Protein AF-A0A7S0AR00-F1 (afdb_monomer_lite)

Foldseek 3Di:
DDAAEAEQFAPVSLVVVLVVQFQFQEEEEAEDQEFLVPDDPVSVVLLVLLLLLLLLQCVLLVGLEYEYAHFCDYDMSNSSLLSNLLQCQLQVHDGHEYEHEYEAADDNRGHPDPPVVVVVVVRQVSSCVSNVHHYYYHYDYPVQLLVLLCLFQHHCLCVQLVVDDQFDFDSGACVDDDHGPLQVQADPQLVVLSCLQQDCVLPSSHGDGSNLSSLLSSVVRVLVSNDDPRHSYYAYEYSFHASNVSSNCSRAQVGRPNPHDVLRYAHDNRDSPPPSHGTGDDGGHHVSRAAAEQQAPVSVVVVVVVCVPFFEFEAEDPPPAQPPPPDDGDPVRVVVLVVLLVVCVVSQGQEYEYADDCPGPRNVSSLQSNLVVSSVVSYRRHAYEHEYEFADDPVSDGTDDPVVVVVVSVVQVVCCSVRVHRYHYHYDYNVCPVVVVVVVVPNDDPDDPDPDDSHPDDDDDDDDDDDDDDDD

Structure (mmCIF, N/CA/C/O backbone):
data_AF-A0A7S0AR00-F1
#
_entry.id   AF-A0A7S0AR00-F1
#
loop_
_atom_site.group_PDB
_atom_site.id
_atom_site.type_symbol
_atom_site.label_atom_id
_atom_site.label_alt_id
_atom_site.label_comp_id
_atom_site.label_asym_id
_atom_site.label_entity_id
_atom_site.label_seq_id
_atom_site.pdbx_PDB_ins_code
_atom_site.Cartn_x
_atom_site.Cartn_y
_atom_site.Cartn_z
_atom_site.occupancy
_atom_site.B_iso_or_equiv
_atom_site.auth_seq_id
_atom_site.auth_comp_id
_atom_site.auth_asym_id
_atom_site.auth_atom_id
_atom_site.pdbx_PDB_model_num
ATOM 1 N N . MET A 1 1 ? 2.364 -8.943 23.888 1.00 54.69 1 MET A N 1
ATOM 2 C CA . MET A 1 1 ? 2.682 -9.709 22.662 1.00 54.69 1 MET A CA 1
ATOM 3 C C . MET A 1 1 ? 4.198 -9.769 22.527 1.00 54.69 1 MET A C 1
ATOM 5 O O . MET A 1 1 ? 4.822 -8.716 22.586 1.00 54.69 1 MET A O 1
ATOM 9 N N . GLN A 1 2 ? 4.798 -10.961 22.457 1.00 58.59 2 GLN A N 1
ATOM 10 C CA . GLN A 1 2 ? 6.251 -11.116 22.301 1.00 58.59 2 GLN A CA 1
ATOM 11 C C . GLN A 1 2 ? 6.651 -10.690 20.880 1.00 58.59 2 GLN A C 1
ATOM 13 O O . GLN A 1 2 ? 5.978 -11.071 19.924 1.00 58.59 2 GLN A O 1
ATOM 18 N N . LYS A 1 3 ? 7.707 -9.876 20.734 1.00 72.25 3 LYS A N 1
ATOM 19 C CA . LYS A 1 3 ? 8.271 -9.545 19.416 1.00 72.25 3 LYS A CA 1
ATOM 20 C C . LYS A 1 3 ? 8.791 -10.841 18.791 1.00 72.25 3 LYS A C 1
ATOM 22 O O . LYS A 1 3 ? 9.657 -11.482 19.381 1.00 72.25 3 LYS A O 1
ATOM 27 N N . MET A 1 4 ? 8.248 -11.233 17.643 1.00 87.56 4 MET A N 1
ATOM 28 C CA . MET A 1 4 ? 8.662 -12.438 16.930 1.00 87.56 4 MET A CA 1
ATOM 29 C C . MET A 1 4 ? 8.944 -12.099 15.468 1.00 87.56 4 MET A C 1
ATOM 31 O O . MET A 1 4 ? 8.137 -11.442 14.807 1.00 87.56 4 MET A O 1
ATOM 35 N N . MET A 1 5 ? 10.092 -12.565 14.979 1.00 94.31 5 MET A N 1
ATOM 36 C CA . MET A 1 5 ? 10.424 -12.569 13.560 1.00 94.31 5 MET A CA 1
ATOM 37 C C . MET A 1 5 ? 10.259 -13.990 13.021 1.00 94.31 5 MET A C 1
ATOM 39 O O . MET A 1 5 ? 10.793 -14.933 13.604 1.00 94.31 5 MET A O 1
ATOM 43 N N . ARG A 1 6 ? 9.541 -14.139 11.907 1.00 96.50 6 ARG A N 1
ATOM 44 C CA . ARG A 1 6 ? 9.401 -15.404 11.172 1.00 96.50 6 ARG A CA 1
ATOM 45 C C . ARG A 1 6 ? 10.008 -15.230 9.785 1.00 96.50 6 ARG A C 1
ATOM 47 O O . ARG A 1 6 ? 9.631 -14.311 9.067 1.00 96.50 6 ARG A O 1
ATOM 54 N N . VAL A 1 7 ? 10.938 -16.094 9.397 1.00 97.12 7 VAL A N 1
ATOM 55 C CA . VAL A 1 7 ? 11.551 -16.077 8.059 1.00 97.12 7 VAL A CA 1
ATOM 56 C C . VAL A 1 7 ? 11.028 -17.281 7.283 1.00 97.12 7 VAL A C 1
ATOM 58 O O . VAL A 1 7 ? 11.113 -18.398 7.782 1.00 97.12 7 VAL A O 1
ATOM 61 N N . LEU A 1 8 ? 10.450 -17.057 6.101 1.00 97.19 8 LEU A N 1
ATOM 62 C CA . LEU A 1 8 ? 9.836 -18.110 5.284 1.00 97.19 8 LEU A CA 1
ATOM 63 C C . LEU A 1 8 ? 10.809 -18.601 4.206 1.00 97.19 8 LEU A C 1
ATOM 65 O O . LEU A 1 8 ? 10.638 -18.312 3.017 1.00 97.19 8 LEU A O 1
ATOM 69 N N . ASP A 1 9 ? 11.871 -19.282 4.634 1.00 95.38 9 ASP A N 1
ATOM 70 C CA . ASP A 1 9 ? 12.995 -19.633 3.762 1.00 95.38 9 ASP A CA 1
ATOM 71 C C . ASP A 1 9 ? 12.625 -20.649 2.688 1.00 95.38 9 ASP A C 1
ATOM 73 O O . ASP A 1 9 ? 13.009 -20.476 1.534 1.00 95.38 9 ASP A O 1
ATOM 77 N N . THR A 1 10 ? 11.836 -21.660 3.024 1.00 95.94 10 THR A N 1
ATOM 78 C CA . THR A 1 10 ? 11.500 -22.734 2.086 1.00 95.94 10 THR A CA 1
ATOM 79 C C . THR A 1 10 ? 10.172 -22.484 1.371 1.00 95.94 10 THR A C 1
ATOM 81 O O . THR A 1 10 ? 9.341 -21.669 1.791 1.00 95.94 10 THR A O 1
ATOM 84 N N . ALA A 1 11 ? 9.945 -23.194 0.262 1.00 93.94 11 ALA A N 1
ATOM 85 C CA . ALA A 1 11 ? 8.638 -23.209 -0.396 1.00 93.94 11 ALA A CA 1
ATOM 86 C C . ALA A 1 11 ? 7.541 -23.720 0.549 1.00 93.94 11 ALA A C 1
ATOM 88 O O . ALA A 1 11 ? 6.449 -23.151 0.577 1.00 93.94 11 ALA A O 1
ATOM 89 N N . ASP A 1 12 ? 7.859 -24.720 1.371 1.00 95.81 12 ASP A N 1
ATOM 90 C CA . ASP A 1 12 ? 6.937 -25.274 2.357 1.00 95.81 12 ASP A CA 1
ATOM 91 C C . ASP A 1 12 ? 6.582 -24.255 3.439 1.00 95.81 12 ASP A C 1
ATOM 93 O O . ASP A 1 12 ? 5.408 -24.137 3.780 1.00 95.81 12 ASP A O 1
ATOM 97 N N . ASP A 1 13 ? 7.533 -23.451 3.926 1.00 97.00 13 ASP A N 1
ATOM 98 C CA . ASP A 1 13 ? 7.235 -22.378 4.887 1.00 97.00 13 ASP A CA 1
ATOM 99 C C . ASP A 1 13 ? 6.220 -21.386 4.320 1.00 97.00 13 ASP A C 1
ATOM 101 O O . ASP A 1 13 ? 5.275 -20.989 5.007 1.00 97.00 13 ASP A O 1
ATOM 105 N N . ARG A 1 14 ? 6.404 -20.992 3.052 1.00 96.12 14 ARG A N 1
ATOM 106 C CA . ARG A 1 14 ? 5.493 -20.074 2.359 1.00 96.12 14 ARG A CA 1
ATOM 107 C C . ARG A 1 14 ? 4.127 -20.715 2.126 1.00 96.12 14 ARG A C 1
ATOM 109 O O . ARG A 1 14 ? 3.119 -20.045 2.323 1.00 96.12 14 ARG A O 1
ATOM 116 N N . ASN A 1 15 ? 4.072 -21.995 1.764 1.00 94.38 15 ASN A N 1
ATOM 117 C CA . ASN A 1 15 ? 2.815 -22.721 1.572 1.00 94.38 15 ASN A CA 1
ATOM 118 C C . ASN A 1 15 ? 2.033 -22.882 2.883 1.00 94.38 15 ASN A C 1
ATOM 120 O O . ASN A 1 15 ? 0.834 -22.620 2.905 1.00 94.38 15 ASN A O 1
ATOM 124 N N . HIS A 1 16 ? 2.700 -23.226 3.988 1.00 95.75 16 HIS A N 1
ATOM 125 C CA . HIS A 1 16 ? 2.064 -23.262 5.307 1.00 95.75 16 HIS A CA 1
ATOM 126 C C . HIS A 1 16 ? 1.596 -21.873 5.737 1.00 95.75 16 HIS A C 1
ATOM 128 O O . HIS A 1 16 ? 0.485 -21.721 6.230 1.00 95.75 16 HIS A O 1
ATOM 134 N N . PHE A 1 17 ? 2.412 -20.841 5.507 1.00 97.19 17 PHE A N 1
ATOM 135 C CA . PHE A 1 17 ? 2.026 -19.474 5.835 1.00 97.19 17 PHE A CA 1
ATOM 136 C C . PHE A 1 17 ? 0.793 -19.000 5.055 1.00 97.19 17 PHE A C 1
ATOM 138 O O . PHE A 1 17 ? -0.029 -18.284 5.614 1.00 97.19 17 PHE A O 1
ATOM 145 N N . LYS A 1 18 ? 0.603 -19.429 3.802 1.00 95.31 18 LYS A N 1
ATOM 146 C CA . LYS A 1 18 ? -0.622 -19.123 3.045 1.00 95.31 18 LYS A CA 1
ATOM 147 C C . LYS A 1 18 ? -1.884 -19.627 3.749 1.00 95.31 18 LYS A C 1
ATOM 149 O O . LYS A 1 18 ? -2.884 -18.923 3.742 1.00 95.31 18 LYS A O 1
ATOM 154 N N . ALA A 1 19 ? -1.829 -20.776 4.424 1.00 93.62 19 ALA A N 1
ATOM 155 C CA . ALA A 1 19 ? -2.956 -21.255 5.225 1.00 93.62 19 ALA A CA 1
ATOM 156 C C . ALA A 1 19 ? -3.256 -20.336 6.429 1.00 93.62 19 ALA A C 1
ATOM 158 O O . ALA A 1 19 ? -4.418 -20.159 6.788 1.00 93.62 19 ALA A O 1
ATOM 159 N N . ASP A 1 20 ? -2.241 -19.681 7.007 1.00 94.62 20 ASP A N 1
ATOM 160 C CA . ASP A 1 20 ? -2.421 -18.706 8.098 1.00 94.62 20 ASP A CA 1
ATOM 161 C C . ASP A 1 20 ? -3.157 -17.428 7.640 1.00 94.62 20 ASP A C 1
ATOM 163 O O . ASP A 1 20 ? -3.667 -16.662 8.468 1.00 94.62 20 ASP A O 1
ATOM 167 N N . LEU A 1 21 ? -3.208 -17.181 6.326 1.00 96.75 21 LEU A N 1
ATOM 168 C CA . LEU A 1 21 ? -3.883 -16.033 5.720 1.00 96.75 21 LEU A CA 1
ATOM 169 C C . LEU A 1 21 ? -5.383 -16.271 5.488 1.00 96.75 21 LEU A C 1
ATOM 171 O O . LEU A 1 21 ? -6.116 -15.303 5.274 1.00 96.75 21 LEU A O 1
ATOM 175 N N . ALA A 1 22 ? -5.863 -17.512 5.585 1.00 94.06 22 ALA A N 1
ATOM 176 C CA . ALA A 1 22 ? -7.264 -17.856 5.363 1.00 94.06 22 ALA A CA 1
ATOM 177 C C . ALA A 1 22 ? -8.212 -17.029 6.255 1.00 94.06 22 ALA A C 1
ATOM 179 O O . ALA A 1 22 ? -8.035 -16.909 7.473 1.00 94.06 22 ALA A O 1
ATOM 180 N N . GLY A 1 23 ? -9.225 -16.414 5.642 1.00 92.31 23 GLY A N 1
ATOM 181 C CA . GLY A 1 23 ? -10.190 -15.535 6.304 1.00 92.31 23 GLY A CA 1
ATOM 182 C C . GLY A 1 23 ? -9.594 -14.231 6.848 1.00 92.31 23 GLY A C 1
ATOM 183 O O . GLY A 1 23 ? -10.250 -13.524 7.616 1.00 92.31 23 GLY A O 1
ATOM 184 N N . LYS A 1 24 ? -8.347 -13.892 6.498 1.00 97.25 24 LYS A N 1
ATOM 185 C CA . LYS A 1 24 ? -7.675 -12.671 6.955 1.00 97.25 24 LYS A CA 1
ATOM 186 C C . LYS A 1 24 ? -7.810 -11.547 5.938 1.00 97.25 24 LYS A C 1
ATOM 188 O O . LYS A 1 24 ? -8.152 -11.736 4.776 1.00 97.25 24 LYS A O 1
ATOM 193 N N . ARG A 1 25 ? -7.563 -10.337 6.434 1.00 97.75 25 ARG A N 1
ATOM 194 C CA . ARG A 1 25 ? -7.555 -9.093 5.658 1.00 97.75 25 ARG A CA 1
ATOM 195 C C . ARG A 1 25 ? -6.111 -8.656 5.491 1.00 97.75 25 ARG A C 1
ATOM 197 O O . ARG A 1 25 ? -5.432 -8.453 6.501 1.00 97.75 25 ARG A O 1
ATOM 204 N N . ILE A 1 26 ? -5.656 -8.520 4.256 1.00 98.38 26 ILE A N 1
ATOM 205 C CA . ILE A 1 26 ? -4.270 -8.187 3.922 1.00 98.38 26 ILE A CA 1
ATOM 206 C C . ILE A 1 26 ? -4.254 -6.843 3.204 1.00 98.38 26 ILE A C 1
ATOM 208 O O . ILE A 1 26 ? -5.041 -6.629 2.284 1.00 98.38 26 ILE A O 1
ATOM 212 N N . LEU A 1 27 ? -3.379 -5.936 3.638 1.00 98.69 27 LEU A N 1
ATOM 213 C CA . LEU A 1 27 ? -3.255 -4.601 3.063 1.00 98.69 27 LEU A CA 1
ATOM 214 C C . LEU A 1 27 ? -1.826 -4.329 2.610 1.00 98.69 27 LEU A C 1
ATOM 216 O O . LEU A 1 27 ? -0.924 -4.190 3.434 1.00 98.69 27 LEU A O 1
ATOM 220 N N . HIS A 1 28 ? -1.637 -4.179 1.306 1.00 98.56 28 HIS A N 1
ATOM 221 C CA . HIS A 1 28 ? -0.401 -3.671 0.729 1.00 98.56 28 HIS A CA 1
ATOM 222 C C . HIS A 1 28 ? -0.303 -2.172 0.983 1.00 98.56 28 HIS A C 1
ATOM 224 O O . HIS A 1 28 ? -1.212 -1.425 0.631 1.00 98.56 28 HIS A O 1
ATOM 230 N N . VAL A 1 29 ? 0.797 -1.717 1.576 1.00 97.38 29 VAL A N 1
ATOM 231 C CA . VAL A 1 29 ? 1.045 -0.288 1.786 1.00 97.38 29 VAL A CA 1
ATOM 232 C C . VAL A 1 29 ? 2.164 0.152 0.859 1.00 97.38 29 VAL A C 1
ATOM 234 O O . VAL A 1 29 ? 3.293 -0.331 0.942 1.00 97.38 29 VAL A O 1
ATOM 237 N N . LYS A 1 30 ? 1.829 1.078 -0.034 1.00 95.44 30 LYS A N 1
ATOM 238 C CA . LYS A 1 30 ? 2.724 1.658 -1.033 1.00 95.44 30 LYS A CA 1
ATOM 239 C C . LYS A 1 30 ? 2.891 3.142 -0.753 1.00 95.44 30 LYS A C 1
ATOM 241 O O . LYS A 1 30 ? 1.994 3.787 -0.220 1.00 95.44 30 LYS A O 1
ATOM 246 N N . GLY A 1 31 ? 4.035 3.695 -1.121 1.00 91.88 31 GLY A N 1
ATOM 247 C CA . GLY A 1 31 ? 4.298 5.118 -0.970 1.00 91.88 31 GLY A CA 1
ATOM 248 C C . GLY A 1 31 ? 5.759 5.435 -1.228 1.00 91.88 31 GLY A C 1
ATOM 249 O O . GLY A 1 31 ? 6.542 4.584 -1.652 1.00 91.88 31 GLY A O 1
ATOM 250 N N . PHE A 1 32 ? 6.147 6.676 -0.972 1.00 87.31 32 PHE A N 1
ATOM 251 C CA . PHE A 1 32 ? 7.536 7.070 -1.147 1.00 87.31 32 PHE A CA 1
ATOM 252 C C . PHE A 1 32 ? 8.444 6.471 -0.071 1.00 87.31 32 PHE A C 1
ATOM 254 O O . PHE A 1 32 ? 8.104 6.488 1.107 1.00 87.31 32 PHE A O 1
ATOM 261 N N . GLY A 1 33 ? 9.646 6.026 -0.450 1.00 77.75 33 GLY A N 1
ATOM 262 C CA . GLY A 1 33 ? 10.663 5.585 0.518 1.00 77.75 33 GLY A CA 1
ATOM 263 C C . GLY A 1 33 ? 11.295 6.728 1.328 1.00 77.75 33 GLY A C 1
ATOM 264 O O . GLY A 1 33 ? 11.840 6.503 2.407 1.00 77.75 33 GLY A O 1
ATOM 265 N N . SER A 1 34 ? 11.206 7.964 0.833 1.00 80.88 34 SER A N 1
ATOM 266 C CA . SER A 1 34 ? 11.633 9.181 1.532 1.00 80.88 34 SER A CA 1
ATOM 267 C C . SER A 1 34 ? 10.456 10.137 1.718 1.00 80.88 34 SER A C 1
ATOM 269 O O . SER A 1 34 ? 9.466 10.030 1.010 1.00 80.88 34 SER A O 1
ATOM 271 N N . GLY A 1 35 ? 10.555 11.055 2.673 1.00 79.69 35 GLY A N 1
ATOM 272 C CA . GLY A 1 35 ? 9.599 12.148 2.893 1.00 79.69 35 GLY A CA 1
ATOM 273 C C . GLY A 1 35 ? 10.203 13.497 2.496 1.00 79.69 35 GLY A C 1
ATOM 274 O O . GLY A 1 35 ? 11.062 13.557 1.615 1.00 79.69 35 GLY A O 1
ATOM 275 N N . PHE A 1 36 ? 9.813 14.567 3.191 1.00 77.06 36 PHE A N 1
ATOM 276 C CA . PHE A 1 36 ? 10.280 15.940 2.934 1.00 77.06 36 PHE A CA 1
ATOM 277 C C . PHE A 1 36 ? 11.757 16.200 3.297 1.00 77.06 36 PHE A C 1
ATOM 279 O O . PHE A 1 36 ? 12.319 17.218 2.903 1.00 77.06 36 PHE A O 1
ATOM 286 N N . GLY A 1 37 ? 12.420 15.293 4.022 1.00 72.62 37 GLY A N 1
ATOM 287 C CA . GLY A 1 37 ? 13.784 15.521 4.514 1.00 72.62 37 GLY A CA 1
ATOM 288 C C . GLY A 1 37 ? 13.795 16.601 5.600 1.00 72.62 37 GLY A C 1
ATOM 289 O O . GLY A 1 37 ? 13.406 16.316 6.731 1.00 72.62 37 GLY A O 1
ATOM 290 N N . TYR A 1 38 ? 14.203 17.828 5.253 1.00 73.19 38 TYR A N 1
ATOM 291 C CA . TYR A 1 38 ? 14.105 19.013 6.118 1.00 73.19 38 TYR A CA 1
ATOM 292 C C . TYR A 1 38 ? 12.802 19.759 5.825 1.00 73.19 38 TYR A C 1
ATOM 294 O O . TYR A 1 38 ? 12.752 20.623 4.952 1.00 73.19 38 TYR A O 1
ATOM 302 N N . ALA A 1 39 ? 11.738 19.394 6.537 1.00 76.75 39 ALA A N 1
ATOM 303 C CA . ALA A 1 39 ? 10.427 19.986 6.322 1.00 76.75 39 ALA A CA 1
ATOM 304 C C . ALA A 1 39 ? 10.391 21.456 6.773 1.00 76.75 39 ALA A C 1
ATOM 306 O O . ALA A 1 39 ? 10.704 21.783 7.919 1.00 76.75 39 ALA A O 1
ATOM 307 N N . THR A 1 40 ? 9.948 22.339 5.879 1.00 83.31 40 THR A N 1
ATOM 308 C CA . THR A 1 40 ? 9.424 23.661 6.254 1.00 83.31 40 THR A CA 1
ATOM 309 C C . THR A 1 40 ? 8.161 23.506 7.119 1.00 83.31 40 THR A C 1
ATOM 311 O O . THR A 1 40 ? 7.535 22.444 7.084 1.00 83.31 40 THR A O 1
ATOM 314 N N . PRO A 1 41 ? 7.718 24.540 7.861 1.00 81.25 41 PRO A N 1
ATOM 315 C CA . PRO A 1 41 ? 6.485 24.462 8.650 1.00 81.25 41 PRO A CA 1
ATOM 316 C C . PRO A 1 41 ? 5.265 23.999 7.836 1.00 81.25 41 PRO A C 1
ATOM 318 O O . PRO A 1 41 ? 4.556 23.087 8.250 1.00 81.25 41 PRO A O 1
ATOM 321 N N . THR A 1 42 ? 5.087 24.528 6.622 1.00 83.38 42 THR A N 1
ATOM 322 C CA . THR A 1 42 ? 4.002 24.122 5.712 1.00 83.38 42 THR A CA 1
ATOM 323 C C . THR A 1 42 ? 4.113 22.653 5.291 1.00 83.38 42 THR A C 1
ATOM 325 O O . THR A 1 42 ? 3.113 21.944 5.204 1.00 83.38 42 THR A O 1
ATOM 328 N N . GLN A 1 43 ? 5.331 22.159 5.054 1.00 86.38 43 GLN A N 1
ATOM 329 C CA . GLN A 1 43 ? 5.555 20.749 4.729 1.00 86.38 43 GLN A CA 1
ATOM 330 C C . GLN A 1 43 ? 5.320 19.836 5.936 1.00 86.38 43 GLN A C 1
ATOM 332 O O . GLN A 1 43 ? 4.813 18.734 5.759 1.00 86.38 43 GLN A O 1
ATOM 337 N N . ALA A 1 44 ? 5.624 20.292 7.153 1.00 84.81 44 ALA A N 1
ATOM 338 C CA . ALA A 1 44 ? 5.330 19.549 8.374 1.00 84.81 44 ALA A CA 1
ATOM 339 C C . ALA A 1 44 ? 3.814 19.429 8.614 1.00 84.81 44 ALA A C 1
ATOM 341 O O . ALA A 1 44 ? 3.327 18.359 8.979 1.00 84.81 44 ALA A O 1
ATOM 342 N N . GLU A 1 45 ? 3.049 20.492 8.353 1.00 83.31 45 GLU A N 1
ATOM 343 C CA . GLU A 1 45 ? 1.581 20.455 8.397 1.00 83.31 45 GLU A CA 1
ATOM 344 C C . GLU A 1 45 ? 1.002 19.492 7.354 1.00 83.31 45 GLU A C 1
ATOM 346 O O . GLU A 1 45 ? 0.110 18.692 7.664 1.00 83.31 45 GLU A O 1
ATOM 351 N N . LEU A 1 46 ? 1.535 19.531 6.127 1.00 85.88 46 LEU A N 1
ATOM 352 C CA . LEU A 1 46 ? 1.147 18.617 5.058 1.00 85.88 46 LEU A CA 1
ATOM 353 C C . LEU A 1 46 ? 1.478 17.163 5.415 1.00 85.88 46 LEU A C 1
ATOM 355 O O . LEU A 1 46 ? 0.616 16.299 5.279 1.00 85.88 46 LEU A O 1
ATOM 359 N N . GLU A 1 47 ? 2.679 16.887 5.923 1.00 87.06 47 GLU A N 1
ATOM 360 C CA . GLU A 1 47 ? 3.080 15.555 6.381 1.00 87.06 47 GLU A CA 1
ATOM 361 C C . GLU A 1 47 ? 2.160 15.050 7.502 1.00 87.06 47 GLU A C 1
ATOM 363 O O . GLU A 1 47 ? 1.676 13.918 7.449 1.00 87.06 47 GLU A O 1
ATOM 368 N N . ALA A 1 48 ? 1.833 15.903 8.477 1.00 83.44 48 ALA A N 1
ATOM 369 C CA . ALA A 1 48 ? 0.907 15.554 9.550 1.00 83.44 48 ALA A CA 1
ATOM 370 C C . ALA A 1 48 ? -0.497 15.226 9.015 1.00 83.44 48 ALA A C 1
ATOM 372 O O . ALA A 1 48 ? -1.147 14.302 9.510 1.00 83.44 48 ALA A O 1
ATOM 373 N N . LYS A 1 49 ? -0.972 15.952 7.994 1.00 83.50 49 LYS A N 1
ATOM 374 C CA . LYS A 1 49 ? -2.241 15.650 7.316 1.00 83.50 49 LYS A CA 1
ATOM 375 C C . LYS A 1 49 ? -2.184 14.300 6.597 1.00 83.50 49 LYS A C 1
ATOM 377 O O . LYS A 1 49 ? -3.053 13.464 6.835 1.00 83.50 49 LYS A O 1
ATOM 382 N N . GLN A 1 50 ? -1.156 14.070 5.779 1.00 90.19 50 GLN A N 1
ATOM 383 C CA . GLN A 1 50 ? -0.954 12.813 5.047 1.00 90.19 50 GLN A CA 1
ATOM 384 C C . GLN A 1 50 ? -0.887 11.615 6.006 1.00 90.19 50 GLN A C 1
ATOM 386 O O . GLN A 1 50 ? -1.514 10.581 5.777 1.00 90.19 50 GLN A O 1
ATOM 391 N N . GLN A 1 51 ? -0.205 11.779 7.142 1.00 88.44 51 GLN A N 1
ATOM 392 C CA . GLN A 1 51 ? -0.133 10.763 8.185 1.00 88.44 51 GLN A CA 1
ATOM 393 C C . GLN A 1 51 ? -1.502 10.466 8.812 1.00 88.44 51 GLN A C 1
ATOM 395 O O . GLN A 1 51 ? -1.824 9.295 9.005 1.00 88.44 51 GLN A O 1
ATOM 400 N N . ARG A 1 52 ? -2.329 11.482 9.105 1.00 82.38 52 ARG A N 1
ATOM 401 C CA . ARG A 1 52 ? -3.697 11.260 9.613 1.00 82.38 52 ARG A CA 1
ATOM 402 C C . ARG A 1 52 ? -4.556 10.493 8.610 1.00 82.38 52 ARG A C 1
ATOM 404 O O . ARG A 1 52 ? -5.215 9.533 8.999 1.00 82.38 52 ARG A O 1
ATOM 411 N N . GLU A 1 53 ? -4.510 10.870 7.333 1.00 84.62 53 GLU A N 1
ATOM 412 C CA . GLU A 1 53 ? -5.238 10.171 6.264 1.00 84.62 53 GLU A CA 1
ATOM 413 C C . GLU A 1 53 ? -4.823 8.699 6.169 1.00 84.62 53 GLU A C 1
ATOM 415 O O . GLU A 1 53 ? -5.680 7.816 6.132 1.00 84.62 53 GLU A O 1
ATOM 420 N N . ALA A 1 54 ? -3.518 8.426 6.215 1.00 90.31 54 ALA A N 1
ATOM 421 C CA . ALA A 1 54 ? -2.990 7.071 6.177 1.00 90.31 54 ALA A CA 1
ATOM 422 C C . ALA A 1 54 ? -3.465 6.222 7.370 1.00 90.31 54 ALA A C 1
ATOM 424 O O . ALA A 1 54 ? -3.905 5.086 7.185 1.00 90.31 54 ALA A O 1
ATOM 425 N N . VAL A 1 55 ? -3.411 6.776 8.589 1.00 86.62 55 VAL A N 1
ATOM 426 C CA . VAL A 1 55 ? -3.887 6.102 9.809 1.00 86.62 55 VAL A CA 1
ATOM 427 C C . VAL A 1 55 ? -5.374 5.783 9.707 1.00 86.62 55 VAL A C 1
ATOM 429 O O . VAL A 1 55 ? -5.769 4.654 9.999 1.00 86.62 55 VAL A O 1
ATOM 432 N N . VAL A 1 56 ? -6.200 6.735 9.265 1.00 79.50 56 VAL A N 1
ATOM 433 C CA . VAL A 1 56 ? -7.640 6.513 9.070 1.00 79.50 56 VAL A CA 1
ATOM 434 C C . VAL A 1 56 ? -7.881 5.422 8.028 1.00 79.50 56 VAL A C 1
ATOM 436 O O . VAL A 1 56 ? -8.610 4.477 8.315 1.00 79.50 56 VAL A O 1
ATOM 439 N N . ALA A 1 57 ? -7.231 5.489 6.865 1.00 86.81 57 ALA A N 1
ATOM 440 C CA . ALA A 1 57 ? -7.407 4.513 5.790 1.00 86.81 57 ALA A CA 1
ATOM 441 C C . ALA A 1 57 ? -7.054 3.086 6.237 1.00 86.81 57 ALA A C 1
ATOM 443 O O . ALA A 1 57 ? -7.856 2.164 6.082 1.00 86.81 57 ALA A O 1
ATOM 444 N N . MET A 1 58 ? -5.886 2.907 6.861 1.00 93.50 58 MET A N 1
ATOM 445 C CA . MET A 1 58 ? -5.473 1.609 7.403 1.00 93.50 58 MET A CA 1
ATOM 446 C C . MET A 1 58 ? -6.409 1.137 8.523 1.00 93.50 58 MET A C 1
ATOM 448 O O . MET A 1 58 ? -6.681 -0.056 8.640 1.00 93.50 58 MET A O 1
ATOM 452 N N . SER A 1 59 ? -6.954 2.053 9.325 1.00 84.62 59 SER A N 1
ATOM 453 C CA . SER A 1 59 ? -7.904 1.708 10.388 1.00 84.62 59 SER A CA 1
ATOM 454 C C . SER A 1 59 ? -9.255 1.254 9.846 1.00 84.62 59 SER A C 1
ATOM 456 O O . SER A 1 59 ? -9.800 0.289 10.378 1.00 84.62 59 SER A O 1
ATOM 458 N N . MET A 1 60 ? -9.761 1.904 8.792 1.00 82.19 60 MET A N 1
ATOM 459 C CA . MET A 1 60 ? -11.001 1.524 8.102 1.00 82.19 60 MET A CA 1
ATOM 460 C C . MET A 1 60 ? -10.871 0.164 7.435 1.00 82.19 60 MET A C 1
ATOM 462 O O . MET A 1 60 ? -11.748 -0.683 7.577 1.00 82.19 60 MET A O 1
ATOM 466 N N . PHE A 1 61 ? -9.739 -0.077 6.770 1.00 92.12 61 PHE A N 1
ATOM 467 C CA . PHE A 1 61 ? -9.502 -1.374 6.163 1.00 92.12 61 PHE A CA 1
ATOM 468 C C . PHE A 1 61 ? -9.387 -2.485 7.214 1.00 92.12 61 PHE A C 1
ATOM 470 O O . PHE A 1 61 ? -9.762 -3.617 6.928 1.00 92.12 61 PHE A O 1
ATOM 477 N N . GLY A 1 62 ? -8.883 -2.197 8.417 1.00 89.75 62 GLY A N 1
ATOM 478 C CA . GLY A 1 62 ? -8.758 -3.177 9.500 1.00 89.75 62 GLY A CA 1
ATOM 479 C C . GLY A 1 62 ? -7.901 -4.398 9.128 1.00 89.75 62 GLY A C 1
ATOM 480 O O . GLY A 1 62 ? -8.397 -5.526 9.193 1.00 89.75 62 GLY A O 1
ATOM 481 N N . PRO A 1 63 ? -6.640 -4.212 8.691 1.00 96.50 63 PRO A N 1
ATOM 482 C CA . PRO A 1 63 ? -5.790 -5.312 8.261 1.00 96.50 63 PRO A CA 1
ATOM 483 C C . PRO A 1 63 ? -5.401 -6.217 9.432 1.00 96.50 63 PRO A C 1
ATOM 485 O O . PRO A 1 63 ? -5.089 -5.749 10.525 1.00 96.50 63 PRO A O 1
ATOM 488 N N . HIS A 1 64 ? -5.340 -7.517 9.156 1.00 97.31 64 HIS A N 1
ATOM 489 C CA . HIS A 1 64 ? -4.642 -8.493 9.992 1.00 97.31 64 HIS A CA 1
ATOM 490 C C . HIS A 1 64 ? -3.150 -8.539 9.639 1.00 97.31 64 HIS A C 1
ATOM 492 O O . HIS A 1 64 ? -2.307 -8.747 10.511 1.00 97.31 64 HIS A O 1
ATOM 498 N N . PHE A 1 65 ? -2.834 -8.305 8.361 1.00 98.44 65 PHE A N 1
ATOM 499 C CA . PHE A 1 65 ? -1.474 -8.217 7.847 1.00 98.44 65 PHE A CA 1
ATOM 500 C C . PHE A 1 65 ? -1.282 -6.935 7.040 1.00 98.44 65 PHE A C 1
ATOM 502 O O . PHE A 1 65 ? -2.109 -6.594 6.193 1.00 98.44 65 PHE A O 1
ATOM 509 N N . LEU A 1 66 ? -0.171 -6.247 7.290 1.00 98.31 66 LEU A N 1
ATOM 510 C CA . LEU A 1 66 ? 0.350 -5.194 6.423 1.00 98.31 66 LEU A CA 1
ATOM 511 C C . LEU A 1 66 ? 1.432 -5.798 5.529 1.00 98.31 66 LEU A C 1
ATOM 513 O O . LEU A 1 66 ? 2.305 -6.490 6.041 1.00 98.31 66 LEU A O 1
ATOM 517 N N . VAL A 1 67 ? 1.408 -5.523 4.228 1.00 98.50 67 VAL A N 1
ATOM 518 C CA . VAL A 1 67 ? 2.430 -5.979 3.275 1.00 98.50 67 VAL A CA 1
ATOM 519 C C . VAL A 1 67 ? 3.231 -4.786 2.788 1.00 98.50 67 VAL A C 1
ATOM 521 O O . VAL A 1 67 ? 2.658 -3.800 2.323 1.00 98.50 67 VAL A O 1
ATOM 524 N N . VAL A 1 68 ? 4.557 -4.875 2.875 1.00 96.88 68 VAL A N 1
ATOM 525 C CA . VAL A 1 68 ? 5.470 -3.834 2.387 1.00 96.88 68 VAL A CA 1
ATOM 526 C C . VAL A 1 68 ? 6.669 -4.439 1.680 1.00 96.88 68 VAL A C 1
ATOM 528 O O . VAL A 1 68 ? 7.155 -5.502 2.055 1.00 96.88 68 VAL A O 1
ATOM 531 N N . ASP A 1 69 ? 7.181 -3.736 0.678 1.00 94.19 69 ASP A N 1
ATOM 532 C CA . ASP A 1 69 ? 8.349 -4.131 -0.117 1.00 94.19 69 ASP A CA 1
ATOM 533 C C . ASP A 1 69 ? 9.509 -3.126 -0.043 1.00 94.19 69 ASP A C 1
ATOM 535 O O . ASP A 1 69 ? 10.626 -3.420 -0.489 1.00 94.19 69 ASP A O 1
ATOM 539 N N . GLY A 1 70 ? 9.270 -1.960 0.562 1.00 92.25 70 GLY A N 1
ATOM 540 C CA . GLY A 1 70 ? 10.269 -0.938 0.855 1.00 92.25 70 GLY A CA 1
ATOM 541 C C . GLY A 1 70 ? 11.143 -1.277 2.065 1.00 92.25 70 GLY A C 1
ATOM 542 O O . GLY A 1 70 ? 10.821 -2.134 2.886 1.00 92.25 70 GLY A O 1
ATOM 543 N N . ASP A 1 71 ? 12.294 -0.623 2.155 1.00 90.81 71 ASP A N 1
ATOM 544 C CA . ASP A 1 71 ? 13.244 -0.813 3.253 1.00 90.81 71 ASP A CA 1
ATOM 545 C C . ASP A 1 71 ? 12.786 -0.117 4.554 1.00 90.81 71 ASP A C 1
ATOM 547 O O . ASP A 1 71 ? 12.039 0.863 4.489 1.00 90.81 71 ASP A O 1
ATOM 551 N N . PRO A 1 72 ? 13.228 -0.588 5.737 1.00 87.12 72 PRO A N 1
ATOM 552 C CA . PRO A 1 72 ? 12.843 -0.017 7.035 1.00 87.12 72 PRO A CA 1
ATOM 553 C C . PRO A 1 72 ? 13.430 1.376 7.292 1.00 87.12 72 PRO A C 1
ATOM 555 O O . PRO A 1 72 ? 12.871 2.147 8.061 1.00 87.12 72 PRO A O 1
ATOM 558 N N . TRP A 1 73 ? 14.562 1.750 6.691 1.00 78.81 73 TRP A N 1
ATOM 559 C CA . TRP A 1 73 ? 15.111 3.099 6.870 1.00 78.81 73 TRP A CA 1
ATOM 560 C C . TRP A 1 73 ? 14.442 4.069 5.896 1.00 78.81 73 TRP A C 1
ATOM 562 O O . TRP A 1 73 ? 14.614 3.992 4.680 1.00 78.81 73 TRP A O 1
ATOM 572 N N . GLY A 1 74 ? 13.672 5.009 6.434 1.00 76.25 74 GLY A N 1
ATOM 573 C CA . GLY A 1 74 ? 13.033 6.035 5.629 1.00 76.25 74 GLY A CA 1
ATOM 574 C C . GLY A 1 74 ? 12.175 6.981 6.446 1.00 76.25 74 GLY A C 1
ATOM 575 O O . GLY A 1 74 ? 11.838 6.734 7.603 1.00 76.25 74 GLY A O 1
ATOM 576 N N . VAL A 1 75 ? 11.845 8.100 5.814 1.00 80.00 75 VAL A N 1
ATOM 577 C CA . VAL A 1 75 ? 10.959 9.130 6.371 1.00 80.00 75 VAL A CA 1
ATOM 578 C C . VAL A 1 75 ? 9.703 9.310 5.520 1.00 80.00 75 VAL A C 1
ATOM 580 O O . VAL A 1 75 ? 9.053 10.339 5.613 1.00 80.00 75 VAL A O 1
ATOM 583 N N . GLY A 1 76 ? 9.398 8.335 4.658 1.00 86.69 76 GLY A N 1
ATOM 584 C CA . GLY A 1 76 ? 8.198 8.327 3.826 1.00 86.69 76 GLY A CA 1
ATOM 585 C C . GLY A 1 76 ? 7.137 7.391 4.400 1.00 86.69 76 GLY A C 1
ATOM 586 O O . GLY A 1 76 ? 6.756 7.520 5.564 1.00 86.69 76 GLY A O 1
ATOM 587 N N . PHE A 1 77 ? 6.687 6.411 3.613 1.00 89.81 77 PHE A N 1
ATOM 588 C CA . PHE A 1 77 ? 5.575 5.521 3.976 1.00 89.81 77 PHE A CA 1
ATOM 589 C C . PHE A 1 77 ? 5.795 4.752 5.295 1.00 89.81 77 PHE A C 1
ATOM 591 O O . PHE A 1 77 ? 4.833 4.435 5.997 1.00 89.81 77 PHE A O 1
ATOM 598 N N . GLN A 1 78 ? 7.053 4.501 5.677 1.00 92.00 78 GLN A N 1
ATOM 599 C CA . GLN A 1 78 ? 7.407 3.850 6.940 1.00 92.00 78 GLN A CA 1
ATOM 600 C C . GLN A 1 78 ? 6.884 4.635 8.152 1.00 92.00 78 GLN A C 1
ATOM 602 O O . GLN A 1 78 ? 6.419 4.035 9.122 1.00 92.00 78 GLN A O 1
ATOM 607 N N . ARG A 1 79 ? 6.886 5.978 8.086 1.00 90.75 79 ARG A N 1
ATOM 608 C CA . ARG A 1 79 ? 6.326 6.839 9.142 1.00 90.75 79 ARG A CA 1
ATOM 609 C C . ARG A 1 79 ? 4.826 6.640 9.288 1.00 90.75 79 ARG A C 1
ATOM 611 O O . ARG A 1 79 ? 4.332 6.576 10.409 1.00 90.75 79 ARG A O 1
ATOM 618 N N . HIS A 1 80 ? 4.108 6.501 8.177 1.00 92.25 80 HIS A N 1
ATOM 619 C CA . HIS A 1 80 ? 2.666 6.270 8.195 1.00 92.25 80 HIS A CA 1
ATOM 620 C C . HIS A 1 80 ? 2.320 4.917 8.818 1.00 92.25 80 HIS A C 1
ATOM 622 O O . HIS A 1 80 ? 1.428 4.845 9.662 1.00 92.25 80 HIS A O 1
ATOM 628 N N . ILE A 1 81 ? 3.070 3.865 8.475 1.00 94.94 81 ILE A N 1
ATOM 629 C CA . ILE A 1 81 ? 2.914 2.543 9.096 1.00 94.94 81 ILE A CA 1
ATOM 630 C C . ILE A 1 81 ? 3.181 2.629 10.592 1.00 94.94 81 ILE A C 1
ATOM 632 O O . ILE A 1 81 ? 2.337 2.216 11.383 1.00 94.94 81 ILE A O 1
ATOM 636 N N . LYS A 1 82 ? 4.314 3.214 10.996 1.00 93.62 82 LYS A N 1
ATOM 637 C CA . LYS A 1 82 ? 4.646 3.371 12.413 1.00 93.62 82 LYS A CA 1
ATOM 638 C C . LYS A 1 82 ? 3.550 4.134 13.159 1.00 93.62 82 LYS A C 1
ATOM 640 O O . LYS A 1 82 ? 3.121 3.689 14.217 1.00 93.62 82 LYS A O 1
ATOM 645 N N . ALA A 1 83 ? 3.059 5.233 12.590 1.00 90.94 83 ALA A N 1
ATOM 646 C CA . ALA A 1 83 ? 1.985 6.027 13.174 1.00 90.94 83 ALA A CA 1
ATOM 647 C C . ALA A 1 83 ? 0.696 5.220 13.367 1.00 90.94 83 ALA A C 1
ATOM 649 O O . ALA A 1 83 ? 0.068 5.314 14.417 1.00 90.94 83 ALA A O 1
ATOM 650 N N . PHE A 1 84 ? 0.318 4.403 12.384 1.00 93.50 84 PHE A N 1
ATOM 651 C CA . PHE A 1 84 ? -0.849 3.529 12.486 1.00 93.50 84 PHE A CA 1
ATOM 652 C C . PHE A 1 84 ? -0.678 2.455 13.561 1.00 93.50 84 PHE A C 1
ATOM 654 O O . PHE A 1 84 ? -1.592 2.217 14.348 1.00 93.50 84 PHE A O 1
ATOM 661 N N . ILE A 1 85 ? 0.499 1.840 13.635 1.00 93.88 85 ILE A N 1
ATOM 662 C CA . ILE A 1 85 ? 0.817 0.842 14.655 1.00 93.88 85 ILE A CA 1
ATOM 663 C C . ILE A 1 85 ? 0.828 1.451 16.059 1.00 93.88 85 ILE A C 1
ATOM 665 O O . ILE A 1 85 ? 0.263 0.868 16.984 1.00 93.88 85 ILE A O 1
ATOM 669 N N . ASP A 1 86 ? 1.449 2.618 16.230 1.00 89.31 86 ASP A N 1
ATOM 670 C CA . ASP A 1 86 ? 1.468 3.330 17.506 1.00 89.31 86 ASP A CA 1
ATOM 671 C C . ASP A 1 86 ? 0.050 3.725 17.925 1.00 89.31 86 ASP A C 1
ATOM 673 O O . ASP A 1 86 ? -0.327 3.499 19.073 1.00 89.31 86 ASP A O 1
ATOM 677 N N . TRP A 1 87 ? -0.756 4.223 16.982 1.00 86.00 87 TRP A N 1
ATOM 678 C CA . TRP A 1 87 ? -2.166 4.531 17.206 1.00 86.00 87 TRP A CA 1
ATOM 679 C C . TRP A 1 87 ? -2.960 3.288 17.627 1.00 86.00 87 TRP A C 1
ATOM 681 O O . TRP A 1 87 ? -3.645 3.338 18.642 1.00 86.00 87 TRP A O 1
ATOM 691 N N . LYS A 1 88 ? -2.820 2.149 16.930 1.00 83.88 88 LYS A N 1
ATOM 692 C CA . LYS A 1 88 ? -3.489 0.885 17.301 1.00 83.88 88 LYS A CA 1
ATOM 693 C C . LYS A 1 88 ? -3.065 0.380 18.679 1.00 83.88 88 LYS A C 1
ATOM 695 O O . LYS A 1 88 ? -3.887 -0.159 19.416 1.00 83.88 88 LYS A O 1
ATOM 700 N N . ARG A 1 89 ? -1.784 0.540 19.025 1.00 83.88 89 ARG A N 1
ATOM 701 C CA . ARG A 1 89 ? -1.245 0.145 20.332 1.00 83.88 89 ARG A CA 1
ATOM 702 C C . ARG A 1 89 ? -1.835 0.999 21.446 1.00 83.88 89 ARG A C 1
ATOM 704 O O . ARG A 1 89 ? -2.295 0.448 22.438 1.00 83.88 89 ARG A O 1
ATOM 711 N N . GLN A 1 90 ? -1.829 2.320 21.266 1.00 76.88 90 GLN A N 1
ATOM 712 C CA . GLN A 1 90 ? -2.456 3.263 22.194 1.00 76.88 90 GLN A CA 1
ATOM 713 C C . GLN A 1 90 ? -3.956 2.997 22.296 1.00 76.88 90 GLN A C 1
ATOM 715 O O . GLN A 1 90 ? -4.510 3.030 23.381 1.00 76.88 90 GLN A O 1
ATOM 720 N N . SER A 1 91 ? -4.597 2.633 21.184 1.00 71.19 91 SER A N 1
ATOM 721 C CA . SER A 1 91 ? -6.016 2.314 21.158 1.00 71.19 91 SER A CA 1
ATOM 722 C C . SER A 1 91 ? -6.350 0.920 21.723 1.00 71.19 91 SER A C 1
ATOM 724 O O . SER A 1 91 ? -7.478 0.473 21.533 1.00 71.19 91 SER A O 1
ATOM 726 N N . GLY A 1 92 ? -5.404 0.190 22.328 1.00 72.44 92 GLY A N 1
ATOM 727 C CA . GLY A 1 92 ? -5.625 -1.149 22.893 1.00 72.44 92 GLY A CA 1
ATOM 728 C C . GLY A 1 92 ? -6.095 -2.218 21.893 1.00 72.44 92 GLY A C 1
ATOM 729 O O . GLY A 1 92 ? -6.574 -3.275 22.300 1.00 72.44 92 GLY A O 1
ATOM 730 N N . GLY A 1 93 ? -5.997 -1.953 20.587 1.00 72.19 93 GLY A N 1
ATOM 731 C CA . GLY A 1 93 ? -6.497 -2.842 19.542 1.00 72.19 93 GLY A CA 1
ATOM 732 C C . GLY A 1 93 ? -5.520 -3.973 19.202 1.00 72.19 93 GLY A C 1
ATOM 733 O O . GLY A 1 93 ? -4.326 -3.880 19.503 1.00 72.19 93 GLY A O 1
ATOM 734 N N . PRO A 1 94 ? -5.986 -5.038 18.520 1.00 82.44 94 PRO A N 1
ATOM 735 C CA . PRO A 1 94 ? -5.084 -6.045 17.978 1.00 82.44 94 PRO A CA 1
ATOM 736 C C . PRO A 1 94 ? -4.150 -5.401 16.946 1.00 82.44 94 PRO A C 1
ATOM 738 O O . PRO A 1 94 ? -4.593 -4.693 16.037 1.00 82.44 94 PRO A O 1
ATOM 741 N N . LEU A 1 95 ? -2.848 -5.645 17.100 1.00 91.94 95 LEU A N 1
ATOM 742 C CA . LEU A 1 95 ? -1.837 -5.178 16.157 1.00 91.94 95 LEU A CA 1
ATOM 743 C C . LEU A 1 95 ? -1.783 -6.118 14.946 1.00 91.94 95 LEU A C 1
ATOM 745 O O . LEU A 1 95 ? -1.772 -7.337 15.140 1.00 91.94 95 LEU A O 1
ATOM 749 N N . PRO A 1 96 ? -1.700 -5.591 13.712 1.00 95.75 96 PRO A N 1
ATOM 750 C CA . PRO A 1 96 ? -1.414 -6.427 12.558 1.00 95.75 96 PRO A CA 1
ATOM 751 C C . PRO A 1 96 ? 0.019 -6.966 12.628 1.00 95.75 96 PRO A C 1
ATOM 753 O O . PRO A 1 96 ? 0.892 -6.403 13.299 1.00 95.75 96 PRO A O 1
ATOM 756 N N . GLN A 1 97 ? 0.276 -8.031 11.876 1.00 97.25 97 GLN A N 1
ATOM 757 C CA . GLN A 1 97 ? 1.640 -8.475 11.587 1.00 97.25 97 GLN A CA 1
ATOM 758 C C . GLN A 1 97 ? 2.133 -7.831 10.286 1.00 97.25 97 GLN A C 1
ATOM 760 O O . GLN A 1 97 ? 1.337 -7.517 9.401 1.00 97.25 97 GLN A O 1
ATOM 765 N N . LEU A 1 98 ? 3.443 -7.629 10.157 1.00 97.94 98 LEU A N 1
ATOM 766 C CA . LEU A 1 98 ? 4.050 -7.070 8.952 1.00 97.94 98 LEU A CA 1
ATOM 767 C C . LEU A 1 98 ? 4.641 -8.181 8.093 1.00 97.94 98 LEU A C 1
ATOM 769 O O . LEU A 1 98 ? 5.593 -8.832 8.505 1.00 97.94 98 LEU A O 1
ATOM 773 N N . ILE A 1 99 ? 4.129 -8.356 6.885 1.00 98.44 99 ILE A N 1
ATOM 774 C CA . ILE A 1 99 ? 4.761 -9.144 5.834 1.00 98.44 99 ILE A CA 1
ATOM 775 C C . ILE A 1 99 ? 5.716 -8.212 5.090 1.00 98.44 99 ILE A C 1
ATOM 777 O O . ILE A 1 99 ? 5.299 -7.318 4.353 1.00 98.44 99 ILE A O 1
ATOM 781 N N . TRP A 1 100 ? 7.012 -8.412 5.290 1.00 97.88 100 TRP A N 1
ATOM 782 C CA . TRP A 1 100 ? 8.040 -7.704 4.548 1.00 97.88 100 TRP A CA 1
ATOM 783 C C . TRP A 1 100 ? 8.512 -8.563 3.382 1.00 97.88 100 TRP A C 1
ATOM 785 O O . TRP A 1 100 ? 9.213 -9.562 3.562 1.00 97.88 100 TRP A O 1
ATOM 795 N N . ALA A 1 101 ? 8.084 -8.183 2.182 1.00 97.56 101 ALA A N 1
ATOM 79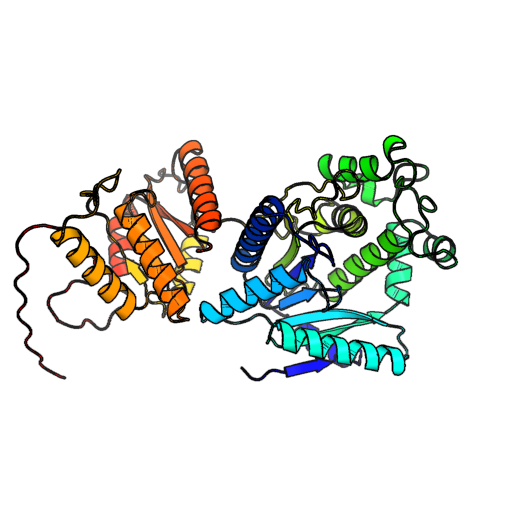6 C CA . ALA A 1 101 ? 8.321 -8.936 0.968 1.00 97.56 101 ALA A CA 1
ATOM 797 C C . ALA A 1 101 ? 9.592 -8.453 0.257 1.00 97.56 101 ALA A C 1
ATOM 799 O O . ALA A 1 101 ? 9.694 -7.296 -0.168 1.00 97.56 101 ALA A O 1
ATOM 800 N N . LYS A 1 102 ? 10.578 -9.340 0.098 1.00 95.94 102 LYS A N 1
ATOM 801 C CA . LYS A 1 102 ? 11.848 -9.019 -0.562 1.00 95.94 102 LYS A CA 1
ATOM 802 C C . LYS A 1 102 ? 12.218 -10.025 -1.628 1.00 95.94 102 LYS A C 1
ATOM 804 O O . LYS A 1 102 ? 12.008 -11.223 -1.491 1.00 95.94 102 LYS A O 1
ATOM 809 N N . ASN A 1 103 ? 12.779 -9.492 -2.703 1.00 94.94 103 ASN A N 1
ATOM 810 C CA . ASN A 1 103 ? 13.275 -10.290 -3.798 1.00 94.94 103 ASN A CA 1
ATOM 811 C C . ASN A 1 103 ? 14.658 -10.858 -3.464 1.00 94.94 103 ASN A C 1
ATOM 813 O O . ASN A 1 103 ? 15.442 -10.204 -2.774 1.00 94.94 103 ASN A O 1
ATOM 817 N N . VAL A 1 104 ? 14.921 -12.077 -3.918 1.00 95.00 104 VAL A N 1
ATOM 818 C CA . VAL A 1 104 ? 16.196 -12.778 -3.760 1.00 95.00 104 VAL A CA 1
ATOM 819 C C . VAL A 1 104 ? 16.326 -13.809 -4.876 1.00 95.00 104 VAL A C 1
ATOM 821 O O . VAL A 1 104 ? 15.327 -14.264 -5.436 1.00 95.00 104 VAL A O 1
ATOM 824 N N . LYS A 1 105 ? 17.554 -14.203 -5.209 1.00 95.00 105 LYS A N 1
ATOM 825 C CA . LYS A 1 105 ? 17.766 -15.356 -6.086 1.00 95.00 105 LYS A CA 1
ATOM 826 C C . LYS A 1 105 ? 17.387 -16.640 -5.345 1.00 95.00 105 LYS A C 1
ATOM 828 O O . LYS A 1 105 ? 17.848 -16.856 -4.223 1.00 95.00 105 LYS A O 1
ATOM 833 N N . MET A 1 106 ? 16.573 -17.481 -5.976 1.00 94.31 106 MET A N 1
ATOM 834 C CA . MET A 1 106 ? 16.153 -18.768 -5.423 1.00 94.31 106 MET A CA 1
ATOM 835 C C . MET A 1 106 ? 16.889 -19.945 -6.070 1.00 94.31 106 MET A C 1
ATOM 837 O O . MET A 1 106 ? 17.245 -19.907 -7.245 1.00 94.31 106 MET A O 1
ATOM 841 N N . SER A 1 107 ? 17.069 -21.016 -5.300 1.00 94.00 107 SER A N 1
ATOM 842 C CA . SER A 1 107 ? 17.435 -22.353 -5.769 1.00 94.00 107 SER A CA 1
ATOM 843 C C . SER A 1 107 ? 16.583 -23.367 -5.014 1.00 94.00 107 SER A C 1
ATOM 845 O O . SER A 1 107 ? 16.521 -23.310 -3.789 1.00 94.00 107 SER A O 1
ATOM 847 N N . GLU A 1 108 ? 15.889 -24.253 -5.733 1.00 90.50 108 GLU A N 1
ATOM 848 C CA . GLU A 1 108 ? 15.007 -25.280 -5.141 1.00 90.50 108 GLU A CA 1
ATOM 849 C C . GLU A 1 108 ? 14.001 -24.703 -4.121 1.00 90.50 108 GLU A C 1
ATOM 851 O O . GLU A 1 108 ? 13.725 -25.270 -3.067 1.00 90.50 108 GLU A O 1
ATOM 856 N N . GLY A 1 109 ? 13.463 -23.516 -4.419 1.00 89.62 109 GLY A N 1
ATOM 857 C CA . GLY A 1 109 ? 12.483 -22.848 -3.564 1.00 89.62 109 GLY A CA 1
ATOM 858 C C . GLY A 1 109 ? 13.052 -22.194 -2.301 1.00 89.62 109 GLY A C 1
ATOM 859 O O . GLY A 1 109 ? 12.257 -21.791 -1.452 1.00 89.62 109 GLY A O 1
ATOM 860 N N . SER A 1 110 ? 14.373 -22.042 -2.177 1.00 94.00 110 SER A N 1
ATOM 861 C CA . SER A 1 110 ? 15.017 -21.367 -1.040 1.00 94.00 110 SER A CA 1
ATOM 862 C C . SER A 1 110 ? 16.022 -20.296 -1.488 1.00 94.00 110 SER A C 1
ATOM 864 O O . SER A 1 110 ? 16.602 -20.436 -2.568 1.00 94.00 110 SER A O 1
ATOM 866 N N . PRO A 1 111 ? 16.261 -19.222 -0.701 1.00 95.12 111 PRO A N 1
ATOM 867 C CA . PRO A 1 111 ? 17.243 -18.200 -1.054 1.00 95.12 111 PRO A CA 1
ATOM 868 C C . PRO A 1 111 ? 18.635 -18.806 -1.257 1.00 95.12 111 PRO A C 1
ATOM 870 O O . PRO A 1 111 ? 19.189 -19.418 -0.346 1.00 95.12 111 PRO A O 1
ATOM 873 N N . SER A 1 112 ? 19.217 -18.618 -2.442 1.00 95.69 112 SER A N 1
ATOM 874 C CA . SER A 1 112 ? 20.509 -19.215 -2.800 1.00 95.69 112 SER A CA 1
ATOM 875 C C . SER A 1 112 ? 21.710 -18.350 -2.409 1.00 95.69 112 SER A C 1
ATOM 877 O O . SER A 1 112 ? 22.825 -18.851 -2.305 1.00 95.69 112 SER A O 1
ATOM 879 N N . ASP A 1 113 ? 21.506 -17.042 -2.224 1.00 93.81 113 ASP A N 1
ATOM 880 C CA . ASP A 1 113 ? 22.551 -16.114 -1.784 1.00 93.81 113 ASP A CA 1
ATOM 881 C C . ASP A 1 113 ? 22.475 -15.914 -0.263 1.00 93.81 113 ASP A C 1
ATOM 883 O O . ASP A 1 113 ? 21.649 -15.157 0.256 1.00 93.81 113 ASP A O 1
ATOM 887 N N . ALA A 1 114 ? 23.361 -16.596 0.466 1.00 92.62 114 ALA A N 1
ATOM 888 C CA . ALA A 1 114 ? 23.431 -16.507 1.923 1.00 92.62 114 ALA A CA 1
ATOM 889 C C . ALA A 1 114 ? 23.803 -15.097 2.425 1.00 92.62 114 ALA A C 1
ATOM 891 O O . ALA A 1 114 ? 23.353 -14.689 3.502 1.00 92.62 114 ALA A O 1
ATOM 892 N N . GLY A 1 115 ? 24.606 -14.350 1.660 1.00 94.62 115 GLY A N 1
ATOM 893 C CA . GLY A 1 115 ? 25.039 -12.998 2.004 1.00 94.62 115 GLY A CA 1
ATOM 894 C C . GLY A 1 115 ? 23.894 -11.999 1.880 1.00 94.62 115 GLY A C 1
ATOM 895 O O . GLY A 1 115 ? 23.619 -11.254 2.826 1.00 94.62 115 GLY A O 1
ATOM 896 N N . GLU A 1 116 ? 23.175 -12.028 0.755 1.00 93.31 116 GLU A N 1
ATOM 897 C CA . GLU A 1 116 ? 21.969 -11.221 0.576 1.00 93.31 116 GLU A CA 1
ATOM 898 C C . GLU A 1 116 ? 20.896 -11.608 1.595 1.00 93.31 116 GLU A C 1
ATOM 900 O O . GLU A 1 116 ? 20.384 -10.725 2.287 1.00 93.31 116 GLU A O 1
ATOM 905 N N . ARG A 1 117 ? 20.616 -12.905 1.781 1.00 94.69 117 ARG A N 1
ATOM 906 C CA . ARG A 1 117 ? 19.653 -13.379 2.787 1.00 94.69 117 ARG A CA 1
ATOM 907 C C . ARG A 1 117 ? 19.972 -12.820 4.175 1.00 94.69 117 ARG A C 1
ATOM 909 O O . ARG A 1 117 ? 19.108 -12.212 4.801 1.00 94.69 117 ARG A O 1
ATOM 916 N N . SER A 1 118 ? 21.211 -12.978 4.647 1.00 95.19 118 SER A N 1
ATOM 917 C CA . SER A 1 118 ? 21.644 -12.481 5.962 1.00 95.19 118 SER A CA 1
ATOM 918 C C . SER A 1 118 ? 21.500 -10.961 6.082 1.00 95.19 118 SER A C 1
ATOM 920 O O . SER A 1 118 ? 20.974 -10.457 7.077 1.00 95.19 118 SER A O 1
ATOM 922 N N . LYS A 1 119 ? 21.889 -10.217 5.037 1.00 95.00 119 LYS A N 1
ATOM 923 C CA . LYS A 1 119 ? 21.694 -8.764 4.971 1.00 95.00 119 LYS A CA 1
ATOM 924 C C . LYS A 1 119 ? 20.218 -8.396 5.111 1.00 95.00 119 LYS A C 1
ATOM 926 O O . LYS A 1 119 ? 19.903 -7.513 5.899 1.00 95.00 119 LYS A O 1
ATOM 931 N N . ARG A 1 120 ? 19.321 -9.050 4.371 1.00 94.75 120 ARG A N 1
ATOM 932 C CA . ARG A 1 120 ? 17.880 -8.768 4.418 1.00 94.75 120 ARG A CA 1
ATOM 933 C C . ARG A 1 120 ? 17.282 -9.130 5.776 1.00 94.75 120 ARG A C 1
ATOM 935 O O . ARG A 1 120 ? 16.575 -8.310 6.340 1.00 94.75 120 ARG A O 1
ATOM 942 N N . VAL A 1 121 ? 17.618 -10.278 6.362 1.00 95.38 121 VAL A N 1
ATOM 943 C CA . VAL A 1 121 ? 17.113 -10.659 7.696 1.00 95.38 121 VAL A CA 1
ATOM 944 C C . VAL A 1 121 ? 17.452 -9.598 8.755 1.00 95.38 121 VAL A C 1
ATOM 946 O O . VAL A 1 121 ? 16.566 -9.180 9.492 1.00 95.38 121 VAL A O 1
ATOM 949 N N . LYS A 1 122 ? 18.672 -9.045 8.754 1.00 94.94 122 LYS A N 1
ATOM 950 C CA . LYS A 1 122 ? 19.036 -7.926 9.651 1.00 94.94 122 LYS A CA 1
ATOM 951 C C . LYS A 1 122 ? 18.192 -6.665 9.440 1.00 94.94 122 LYS A C 1
ATOM 953 O O . LYS A 1 122 ? 17.956 -5.896 10.361 1.00 94.94 122 LYS A O 1
ATOM 958 N N . GLN A 1 123 ? 17.739 -6.417 8.216 1.00 94.88 123 GLN A N 1
ATOM 959 C CA . GLN A 1 123 ? 16.850 -5.292 7.917 1.00 94.88 123 GLN A CA 1
ATOM 960 C C . GLN A 1 123 ? 15.419 -5.581 8.413 1.00 94.88 123 GLN A C 1
ATOM 962 O O . GLN A 1 123 ? 14.738 -4.681 8.894 1.00 94.88 123 GLN A O 1
ATOM 967 N N . ALA A 1 124 ? 14.967 -6.835 8.390 1.00 94.94 124 ALA A N 1
ATOM 968 C CA . ALA A 1 124 ? 13.689 -7.219 8.993 1.00 94.94 124 ALA A CA 1
ATOM 969 C C . ALA A 1 124 ? 13.667 -6.983 10.515 1.00 94.94 124 ALA A C 1
ATOM 971 O O . ALA A 1 124 ? 12.658 -6.528 11.058 1.00 94.94 124 ALA A O 1
ATOM 972 N N . GLU A 1 125 ? 14.794 -7.211 11.196 1.00 94.56 125 GLU A N 1
ATOM 973 C CA . GLU A 1 125 ? 14.958 -6.879 12.619 1.00 94.56 125 GLU A CA 1
ATOM 974 C C . GLU A 1 125 ? 14.739 -5.380 12.873 1.00 94.56 125 GLU A C 1
ATOM 976 O O . GLU A 1 125 ? 14.053 -5.004 13.822 1.00 94.56 125 GLU A O 1
ATOM 981 N N . GLN A 1 126 ? 15.204 -4.513 11.971 1.00 93.38 126 GLN A N 1
ATOM 982 C CA . GLN A 1 126 ? 14.984 -3.067 12.082 1.00 93.38 126 GLN A CA 1
ATOM 983 C C . GLN A 1 126 ? 13.503 -2.691 11.932 1.00 93.38 126 GLN A C 1
ATOM 985 O O . GLN A 1 126 ? 13.019 -1.828 12.663 1.00 93.38 126 GLN A O 1
ATOM 990 N N . TRP A 1 127 ? 12.750 -3.347 11.040 1.00 92.88 127 TRP A N 1
ATOM 991 C CA . TRP A 1 127 ? 11.289 -3.177 10.977 1.00 92.88 127 TRP A CA 1
ATOM 992 C C . TRP A 1 127 ? 10.624 -3.537 12.313 1.00 92.88 127 TRP A C 1
ATOM 994 O O . TRP A 1 127 ? 9.766 -2.799 12.813 1.00 92.88 127 TRP A O 1
ATOM 1004 N N . MET A 1 128 ? 11.052 -4.650 12.915 1.00 92.62 128 MET A N 1
ATOM 1005 C CA . MET A 1 128 ? 10.557 -5.121 14.208 1.00 92.62 128 MET A CA 1
ATOM 1006 C C . MET A 1 128 ? 10.908 -4.147 15.342 1.00 92.62 128 MET A C 1
ATOM 1008 O O . MET A 1 128 ? 10.102 -3.942 16.251 1.00 92.62 128 MET A O 1
ATOM 1012 N N . GLU A 1 129 ? 12.077 -3.511 15.303 1.00 90.31 129 GLU A N 1
ATOM 1013 C CA . GLU A 1 129 ? 12.477 -2.481 16.263 1.00 90.31 129 GLU A CA 1
ATOM 1014 C C . GLU A 1 129 ? 11.643 -1.207 16.110 1.00 90.31 129 GLU A C 1
ATOM 1016 O O . GLU A 1 129 ? 11.002 -0.772 17.071 1.00 90.31 129 GLU A O 1
ATOM 1021 N N . GLN A 1 130 ? 11.589 -0.653 14.896 1.00 86.31 130 GLN A N 1
ATOM 1022 C CA . GLN A 1 130 ? 10.936 0.624 14.610 1.00 86.31 130 GLN A CA 1
ATOM 1023 C C . GLN A 1 130 ? 9.434 0.601 14.876 1.00 86.31 130 GLN A C 1
ATOM 1025 O O . GLN A 1 130 ? 8.892 1.528 15.481 1.00 86.31 130 GLN A O 1
ATOM 1030 N N . CYS A 1 131 ? 8.753 -0.448 14.414 1.00 85.81 131 CYS A N 1
ATOM 1031 C CA . CYS A 1 131 ? 7.307 -0.558 14.555 1.00 85.81 131 CYS A CA 1
ATOM 1032 C C . CYS A 1 131 ? 6.910 -1.333 15.816 1.00 85.81 131 CYS A C 1
ATOM 1034 O O . CYS A 1 131 ? 5.792 -1.170 16.295 1.00 85.81 131 CYS A O 1
ATOM 1036 N N . THR A 1 132 ? 7.808 -2.128 16.416 1.00 88.00 132 THR A N 1
ATOM 1037 C CA . THR A 1 132 ? 7.494 -2.963 17.594 1.00 88.00 132 THR A CA 1
ATOM 1038 C C . THR A 1 132 ? 6.283 -3.873 17.323 1.00 88.00 132 THR A C 1
ATOM 1040 O O . THR A 1 132 ? 5.299 -3.896 18.065 1.00 88.00 132 THR A O 1
ATOM 1043 N N . ILE A 1 133 ? 6.367 -4.612 16.214 1.00 91.12 133 ILE A N 1
ATOM 1044 C CA . ILE A 1 133 ? 5.369 -5.577 15.717 1.00 91.12 133 ILE A CA 1
ATOM 1045 C C . ILE A 1 133 ? 6.056 -6.860 15.256 1.00 91.12 133 ILE A C 1
ATOM 1047 O O . ILE A 1 133 ? 7.266 -6.864 15.037 1.00 91.12 133 ILE A O 1
ATOM 1051 N N . CYS A 1 134 ? 5.286 -7.937 15.096 1.00 95.12 134 CYS A N 1
ATOM 1052 C CA . CYS A 1 134 ? 5.796 -9.155 14.473 1.00 95.12 134 CYS A CA 1
ATOM 1053 C C . CYS A 1 134 ? 6.083 -8.914 12.990 1.00 95.12 134 CYS A C 1
ATOM 1055 O O . CYS A 1 134 ? 5.265 -8.308 12.292 1.00 95.12 134 CYS A O 1
ATOM 1057 N N . VAL A 1 135 ? 7.230 -9.407 12.526 1.00 97.44 135 VAL A N 1
ATOM 1058 C CA . VAL A 1 135 ? 7.678 -9.276 11.135 1.00 97.44 135 VAL A CA 1
ATOM 1059 C C . VAL A 1 135 ? 7.842 -10.661 10.526 1.00 97.44 135 VAL A C 1
ATOM 1061 O O . VAL A 1 135 ? 8.507 -11.531 11.085 1.00 97.44 135 VAL A O 1
ATOM 1064 N N . ILE A 1 136 ? 7.239 -10.854 9.363 1.00 98.25 136 ILE A N 1
ATOM 1065 C CA . ILE A 1 136 ? 7.326 -12.053 8.544 1.00 98.25 136 ILE A CA 1
ATOM 1066 C C . ILE A 1 136 ? 8.118 -11.689 7.295 1.00 98.25 136 ILE A C 1
ATOM 1068 O O . ILE A 1 136 ? 7.692 -10.842 6.513 1.00 98.25 136 ILE A O 1
ATOM 1072 N N . VAL A 1 137 ? 9.273 -12.315 7.103 1.00 98.19 137 VAL A N 1
ATOM 1073 C CA . VAL A 1 137 ? 10.082 -12.133 5.897 1.00 98.19 137 VAL A CA 1
ATOM 1074 C C . VAL A 1 137 ? 9.566 -13.083 4.828 1.00 98.19 137 VAL A C 1
ATOM 1076 O O . VAL A 1 137 ? 9.658 -14.303 4.980 1.00 98.19 137 VAL A O 1
ATOM 1079 N N . TYR A 1 138 ? 9.016 -12.512 3.758 1.00 98.12 138 TYR A N 1
ATOM 1080 C CA . TYR A 1 138 ? 8.473 -13.252 2.625 1.00 98.12 138 TYR A CA 1
ATOM 1081 C C . TYR A 1 138 ? 9.367 -13.052 1.403 1.00 98.12 138 TYR A C 1
ATOM 1083 O O . TYR A 1 138 ? 9.576 -11.929 0.941 1.00 98.12 138 TYR A O 1
ATOM 1091 N N . TRP A 1 139 ? 9.907 -14.138 0.866 1.00 97.44 139 TRP A N 1
ATOM 1092 C CA . TRP A 1 139 ? 10.820 -14.066 -0.267 1.00 97.44 139 TRP A CA 1
ATOM 1093 C C . TRP A 1 139 ? 10.095 -14.191 -1.612 1.00 97.44 139 TRP A C 1
ATOM 1095 O O . TRP A 1 139 ? 9.205 -15.027 -1.770 1.00 97.44 139 TRP A O 1
ATOM 1105 N N . ILE A 1 140 ? 10.526 -13.402 -2.595 1.00 97.00 140 ILE A N 1
ATOM 1106 C CA . ILE A 1 140 ? 10.076 -13.461 -3.992 1.00 97.00 140 ILE A CA 1
ATOM 1107 C C . ILE A 1 140 ? 11.273 -13.763 -4.888 1.00 97.00 140 ILE A C 1
ATOM 1109 O O . ILE A 1 140 ? 12.343 -13.188 -4.710 1.00 97.00 140 ILE A O 1
ATOM 1113 N N . ASP A 1 141 ? 11.104 -14.655 -5.856 1.00 96.19 141 ASP A N 1
ATOM 1114 C CA . ASP A 1 141 ? 12.180 -15.006 -6.778 1.00 96.19 141 ASP A CA 1
ATOM 1115 C C . ASP A 1 141 ? 12.422 -13.898 -7.816 1.00 96.19 141 ASP A C 1
ATOM 1117 O O . ASP A 1 141 ? 11.487 -13.436 -8.477 1.00 96.19 141 ASP A O 1
ATOM 1121 N N . ASN A 1 142 ? 13.685 -13.512 -8.004 1.00 95.88 142 ASN A N 1
ATOM 1122 C CA . ASN A 1 142 ? 14.103 -12.602 -9.071 1.00 95.88 142 ASN A CA 1
ATOM 1123 C C . ASN A 1 142 ? 13.681 -13.106 -10.461 1.00 95.88 142 ASN A C 1
ATOM 1125 O O . ASN A 1 142 ? 13.284 -12.298 -11.299 1.00 95.88 142 ASN A O 1
ATOM 1129 N N . ALA A 1 143 ? 13.716 -14.423 -10.704 1.00 96.06 143 ALA A N 1
ATOM 1130 C CA . ALA A 1 143 ? 13.302 -14.985 -11.991 1.00 96.06 143 ALA A CA 1
ATOM 1131 C C . ALA A 1 143 ? 11.811 -14.734 -12.272 1.00 96.06 143 ALA A C 1
ATOM 1133 O O . ALA A 1 143 ? 11.432 -14.387 -13.391 1.00 96.06 143 ALA A O 1
ATOM 1134 N N . TRP A 1 144 ? 10.966 -14.837 -11.242 1.00 97.19 144 TRP A N 1
ATOM 1135 C CA . TRP A 1 144 ? 9.537 -14.560 -11.373 1.00 97.19 144 TRP A CA 1
ATOM 1136 C C . TRP A 1 144 ? 9.261 -13.073 -11.620 1.00 97.19 144 TRP A C 1
ATOM 1138 O O . TRP A 1 144 ? 8.423 -12.735 -12.454 1.00 97.19 144 TRP A O 1
ATOM 1148 N N . ILE A 1 145 ? 10.003 -12.179 -10.959 1.00 97.62 145 ILE A N 1
ATOM 1149 C CA . ILE A 1 145 ? 9.914 -10.732 -11.207 1.00 97.62 145 ILE A CA 1
ATOM 1150 C C . ILE A 1 145 ? 10.309 -10.406 -12.649 1.00 97.62 145 ILE A C 1
ATOM 1152 O O . ILE A 1 145 ? 9.604 -9.645 -13.306 1.00 97.62 145 ILE A O 1
ATOM 1156 N N . GLY A 1 146 ? 11.386 -11.014 -13.159 1.00 97.31 146 GLY A N 1
ATOM 1157 C CA . GLY A 1 146 ? 11.803 -10.864 -14.554 1.00 97.31 146 GLY A CA 1
ATOM 1158 C C . GLY A 1 146 ? 10.708 -11.304 -15.527 1.00 97.31 146 GLY A C 1
ATOM 1159 O O . GLY A 1 146 ? 10.268 -10.513 -16.358 1.00 97.31 146 GLY A O 1
ATOM 1160 N N . ALA A 1 147 ? 10.172 -12.515 -15.347 1.00 97.44 147 ALA A N 1
ATOM 1161 C CA . ALA A 1 147 ? 9.065 -13.015 -16.163 1.00 97.44 147 ALA A CA 1
ATOM 1162 C C . ALA A 1 147 ? 7.826 -12.103 -16.099 1.00 97.44 147 ALA A C 1
ATOM 1164 O O . ALA A 1 147 ? 7.150 -11.895 -17.106 1.00 97.44 147 ALA A O 1
ATOM 1165 N N . LYS A 1 148 ? 7.531 -11.517 -14.930 1.00 97.50 148 LYS A N 1
ATOM 1166 C CA . LYS A 1 148 ? 6.449 -10.535 -14.786 1.00 97.50 148 LYS A CA 1
ATOM 1167 C C . LYS A 1 148 ? 6.728 -9.236 -15.520 1.00 97.50 148 LYS A C 1
ATOM 1169 O O . LYS A 1 148 ? 5.802 -8.671 -16.090 1.00 97.50 148 LYS A O 1
ATOM 1174 N N . MET A 1 149 ? 7.969 -8.768 -15.519 1.00 97.12 149 MET A N 1
ATOM 1175 C CA . MET A 1 149 ? 8.345 -7.559 -16.239 1.00 97.12 149 MET A CA 1
ATOM 1176 C C . MET A 1 149 ? 8.149 -7.738 -17.749 1.00 97.12 149 MET A C 1
ATOM 1178 O O . MET A 1 149 ? 7.520 -6.885 -18.369 1.00 97.12 149 MET A O 1
ATOM 1182 N N . ASP A 1 150 ? 8.575 -8.868 -18.319 1.00 96.81 150 ASP A N 1
ATOM 1183 C CA . ASP A 1 150 ? 8.326 -9.178 -19.735 1.00 96.81 150 ASP A CA 1
ATOM 1184 C C . ASP A 1 150 ? 6.827 -9.330 -20.036 1.00 96.81 150 ASP A C 1
ATOM 1186 O O . ASP A 1 150 ? 6.323 -8.780 -21.013 1.00 96.81 150 ASP A O 1
ATOM 1190 N N . ALA A 1 151 ? 6.077 -10.018 -19.170 1.00 96.31 151 ALA A N 1
ATOM 1191 C CA . ALA A 1 151 ? 4.636 -10.190 -19.355 1.00 96.31 151 ALA A CA 1
ATOM 1192 C C . ALA A 1 151 ? 3.862 -8.860 -19.321 1.00 96.31 151 ALA A C 1
ATOM 1194 O O . ALA A 1 151 ? 2.868 -8.70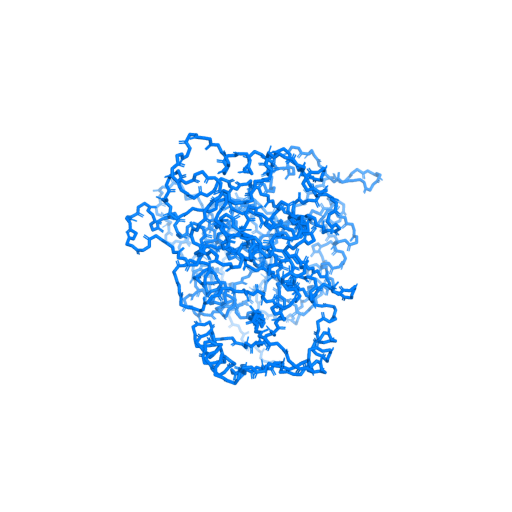4 -20.029 1.00 96.31 151 ALA A O 1
ATOM 1195 N N . LEU A 1 152 ? 4.291 -7.908 -18.487 1.00 96.25 152 LEU A N 1
ATOM 1196 C CA . LEU A 1 152 ? 3.636 -6.608 -18.359 1.00 96.25 152 LEU A CA 1
ATOM 1197 C C . LEU A 1 152 ? 4.066 -5.631 -19.454 1.00 96.25 152 LEU A C 1
ATOM 1199 O O . LEU A 1 152 ? 3.230 -4.883 -19.946 1.00 96.25 152 LEU A O 1
ATOM 1203 N N . TYR A 1 153 ? 5.342 -5.598 -19.830 1.00 95.44 153 TYR A N 1
ATOM 1204 C CA . TYR A 1 153 ? 5.891 -4.509 -20.649 1.00 95.44 153 TYR A CA 1
ATOM 1205 C C . TYR A 1 153 ? 6.382 -4.946 -22.032 1.00 95.44 153 TYR A C 1
ATOM 1207 O O . TYR A 1 153 ? 6.860 -4.112 -22.796 1.00 95.44 153 TYR A O 1
ATOM 1215 N N . GLY A 1 154 ? 6.207 -6.224 -22.373 1.00 93.88 154 GLY A N 1
ATOM 1216 C CA . GLY A 1 154 ? 6.576 -6.805 -23.659 1.00 93.88 154 GLY A CA 1
ATOM 1217 C C . GLY A 1 154 ? 7.768 -7.752 -23.541 1.00 93.88 154 GLY A C 1
ATOM 1218 O O . GLY A 1 154 ? 8.673 -7.546 -22.727 1.00 93.88 154 GLY A O 1
ATOM 1219 N N . GLU A 1 155 ? 7.771 -8.793 -24.371 1.00 93.25 155 GLU A N 1
ATOM 1220 C CA . GLU A 1 155 ? 8.840 -9.791 -24.417 1.00 93.25 155 GLU A CA 1
ATOM 1221 C C . GLU A 1 155 ? 10.214 -9.140 -24.666 1.00 93.25 155 GLU A C 1
ATOM 1223 O O . GLU A 1 155 ? 10.364 -8.269 -25.525 1.00 93.25 155 GLU A O 1
ATOM 1228 N N . GLY A 1 156 ? 11.230 -9.555 -23.901 1.00 93.38 156 GLY A N 1
ATOM 1229 C CA . GLY A 1 156 ? 12.594 -9.031 -24.015 1.00 93.38 156 GLY A CA 1
ATOM 1230 C C . GLY A 1 156 ? 12.840 -7.713 -23.271 1.00 93.38 156 GLY A C 1
ATOM 1231 O O . GLY A 1 156 ? 13.953 -7.182 -23.332 1.00 93.38 156 GLY A O 1
ATOM 1232 N N . THR A 1 157 ? 11.856 -7.199 -22.526 1.00 94.88 157 THR A N 1
ATOM 1233 C CA . THR A 1 157 ? 12.024 -6.032 -21.648 1.00 94.88 157 THR A CA 1
ATOM 1234 C C . THR A 1 157 ? 13.138 -6.251 -20.626 1.00 94.88 157 THR A C 1
ATOM 1236 O O . THR A 1 157 ? 13.968 -5.362 -20.429 1.00 94.88 157 THR A O 1
ATOM 1239 N N . VAL A 1 158 ? 13.212 -7.434 -20.006 1.00 95.88 158 VAL A N 1
ATOM 1240 C CA . VAL A 1 158 ? 14.281 -7.784 -19.057 1.00 95.88 158 VAL A CA 1
ATOM 1241 C C . VAL A 1 158 ? 15.646 -7.663 -19.714 1.00 95.88 158 VAL A C 1
ATOM 1243 O O . VAL A 1 158 ? 16.493 -6.928 -19.214 1.00 95.88 158 VAL A O 1
ATOM 1246 N N . ALA A 1 159 ? 15.842 -8.318 -20.859 1.00 95.69 159 ALA A N 1
ATOM 1247 C CA . ALA A 1 159 ? 17.115 -8.307 -21.575 1.00 95.69 159 ALA A CA 1
ATOM 1248 C C . ALA A 1 159 ? 17.527 -6.887 -22.003 1.00 95.69 159 ALA A C 1
ATOM 1250 O O . ALA A 1 159 ? 18.709 -6.548 -21.983 1.00 95.69 159 ALA A O 1
ATOM 1251 N N . LYS A 1 160 ? 16.549 -6.041 -22.352 1.00 94.75 160 LYS A N 1
ATOM 1252 C CA . LYS A 1 160 ? 16.768 -4.636 -22.714 1.00 94.75 160 LYS A CA 1
ATOM 1253 C C . LYS A 1 160 ? 17.186 -3.773 -21.522 1.00 94.75 160 LYS A C 1
ATOM 1255 O O . LYS A 1 160 ? 18.013 -2.880 -21.677 1.00 94.75 160 LYS A O 1
ATOM 1260 N N . LEU A 1 161 ? 16.593 -4.003 -20.350 1.00 95.06 161 LEU A N 1
ATOM 1261 C CA . LEU A 1 161 ? 16.793 -3.172 -19.163 1.00 95.06 161 LEU A CA 1
ATOM 1262 C C . LEU A 1 161 ? 17.942 -3.657 -18.269 1.00 95.06 161 LEU A C 1
ATOM 1264 O O . LEU A 1 161 ? 18.596 -2.839 -17.628 1.00 95.06 161 LEU A O 1
ATOM 1268 N N . GLU A 1 162 ? 18.219 -4.957 -18.187 1.00 94.00 162 GLU A N 1
ATOM 1269 C CA . GLU A 1 162 ? 19.228 -5.533 -17.287 1.00 94.00 162 GLU A CA 1
ATOM 1270 C C . GLU A 1 162 ? 20.614 -4.856 -17.357 1.00 94.00 162 GLU A C 1
ATOM 1272 O O . GLU A 1 162 ? 21.098 -4.470 -16.286 1.00 94.00 162 GLU A O 1
ATOM 1277 N N . PRO A 1 163 ? 21.227 -4.603 -18.535 1.00 94.62 163 PRO A N 1
ATOM 1278 C CA . PRO A 1 163 ? 22.577 -4.028 -18.602 1.00 94.62 163 PRO A CA 1
ATOM 1279 C C . PRO A 1 163 ? 22.648 -2.549 -18.183 1.00 94.62 163 PRO A C 1
ATOM 1281 O O . PRO A 1 163 ? 23.735 -1.995 -18.018 1.00 94.62 163 PRO A O 1
ATOM 1284 N N . GLU A 1 164 ? 21.500 -1.901 -17.997 1.00 95.88 164 GLU A N 1
ATOM 1285 C CA . GLU A 1 164 ? 21.394 -0.452 -17.869 1.00 95.88 164 GLU A CA 1
ATOM 1286 C C . GLU A 1 164 ? 21.399 0.017 -16.411 1.00 95.88 164 GLU A C 1
ATOM 1288 O O . GLU A 1 164 ? 21.071 -0.720 -15.472 1.00 95.88 164 GLU A O 1
ATOM 1293 N N . LYS A 1 165 ? 21.764 1.283 -16.189 1.00 93.94 165 LYS A N 1
ATOM 1294 C CA . LYS A 1 165 ? 21.736 1.877 -14.845 1.00 93.94 165 LYS A CA 1
ATOM 1295 C C . LYS A 1 165 ? 20.294 2.012 -14.353 1.00 93.94 165 LYS A C 1
ATOM 1297 O O . LYS A 1 165 ? 19.376 2.242 -15.132 1.00 93.94 165 LYS A O 1
ATOM 1302 N N . PHE A 1 166 ? 20.101 1.945 -13.034 1.00 89.44 166 PHE A N 1
ATOM 1303 C CA . PHE A 1 166 ? 18.778 2.077 -12.403 1.00 89.44 166 PHE A CA 1
ATOM 1304 C C . PHE A 1 166 ? 18.014 3.343 -12.822 1.00 89.44 166 PHE A C 1
ATOM 1306 O O . PHE A 1 166 ? 16.795 3.290 -12.952 1.00 89.44 166 PHE A O 1
ATOM 1313 N N . SER A 1 167 ? 18.730 4.447 -13.057 1.00 92.81 167 SER A N 1
ATOM 1314 C CA . SER A 1 167 ? 18.170 5.746 -13.444 1.00 92.81 167 SER A CA 1
ATOM 1315 C C . SER A 1 167 ? 18.073 5.960 -14.959 1.00 92.81 167 SER A C 1
ATOM 1317 O O . SER A 1 167 ? 17.729 7.060 -15.383 1.00 92.81 167 SER A O 1
ATOM 1319 N N . THR A 1 168 ? 18.436 4.975 -15.792 1.00 95.31 168 THR A N 1
ATOM 1320 C CA . THR A 1 168 ? 18.286 5.101 -17.249 1.00 95.31 168 THR A CA 1
ATOM 1321 C C . THR A 1 168 ? 16.797 5.182 -17.594 1.00 95.31 168 THR A C 1
ATOM 1323 O O . THR A 1 168 ? 16.001 4.413 -17.056 1.00 95.31 168 THR A O 1
ATOM 1326 N N . ARG A 1 169 ? 16.418 6.106 -18.484 1.00 95.06 169 ARG A N 1
ATOM 1327 C CA . ARG A 1 169 ? 15.026 6.398 -18.872 1.00 95.06 169 ARG A CA 1
ATOM 1328 C C . ARG A 1 169 ? 14.788 6.143 -20.357 1.00 95.06 169 ARG A C 1
ATOM 1330 O O . ARG A 1 169 ? 15.727 6.141 -21.147 1.00 95.06 169 ARG A O 1
ATOM 1337 N N . GLY A 1 170 ? 13.526 5.936 -20.731 1.00 92.12 170 GLY A N 1
ATOM 1338 C CA . GLY A 1 170 ? 13.083 5.947 -22.135 1.00 92.12 170 GLY A CA 1
ATOM 1339 C C . GLY A 1 170 ? 13.451 4.717 -22.963 1.00 92.12 170 GLY A C 1
ATOM 1340 O O . GLY A 1 170 ? 13.136 4.659 -24.148 1.00 92.12 170 GLY A O 1
ATOM 1341 N N . LEU A 1 171 ? 14.073 3.705 -22.354 1.00 92.06 171 LEU A N 1
ATOM 1342 C CA . LEU A 1 171 ? 14.331 2.431 -23.024 1.00 92.06 171 LEU A CA 1
ATOM 1343 C C . LEU A 1 171 ? 13.041 1.669 -23.302 1.00 92.06 171 LEU A C 1
ATOM 1345 O O . LEU A 1 171 ? 12.952 0.961 -24.296 1.00 92.06 171 LEU A O 1
ATOM 1349 N N . VAL A 1 172 ? 12.040 1.812 -22.447 1.00 92.44 172 VAL A N 1
ATOM 1350 C CA . VAL A 1 172 ? 10.697 1.282 -22.666 1.00 92.44 172 VAL A CA 1
ATOM 1351 C C . VAL A 1 172 ? 9.749 2.470 -22.614 1.00 92.44 172 VAL A C 1
ATOM 1353 O O . VAL A 1 172 ? 9.832 3.280 -21.691 1.00 92.44 172 VAL A O 1
ATOM 1356 N N . SER A 1 173 ? 8.892 2.585 -23.625 1.00 93.31 173 SER A N 1
ATOM 1357 C CA . SER A 1 173 ? 7.822 3.577 -23.681 1.00 93.31 173 SER A CA 1
ATOM 1358 C C . SER A 1 173 ? 6.494 2.842 -23.718 1.00 93.31 173 SER A C 1
ATOM 1360 O O . SER A 1 173 ? 6.345 1.850 -24.425 1.00 93.31 173 SER A O 1
ATOM 1362 N N . ILE A 1 174 ? 5.549 3.328 -22.924 1.00 94.81 174 ILE A N 1
ATOM 1363 C CA . ILE A 1 174 ? 4.181 2.820 -22.876 1.00 94.81 174 ILE A CA 1
ATOM 1364 C C . ILE A 1 174 ? 3.320 3.506 -23.940 1.00 94.81 174 ILE A C 1
ATOM 1366 O O . ILE A 1 174 ? 2.390 2.903 -24.471 1.00 94.81 174 ILE A O 1
ATOM 1370 N N . THR A 1 175 ? 3.602 4.779 -24.235 1.00 92.50 175 THR A N 1
ATOM 1371 C CA . THR A 1 175 ? 2.773 5.610 -25.121 1.00 92.50 175 THR A CA 1
ATOM 1372 C C . THR A 1 175 ? 3.191 5.557 -26.588 1.00 92.50 175 THR A C 1
ATOM 1374 O O . THR A 1 175 ? 2.448 6.038 -27.445 1.00 92.50 175 THR A O 1
ATOM 1377 N N . THR A 1 176 ? 4.351 4.971 -26.900 1.00 85.25 176 THR A N 1
ATOM 1378 C CA . THR A 1 176 ? 4.859 4.842 -28.270 1.00 85.25 176 THR A CA 1
ATOM 1379 C C . THR A 1 176 ? 5.184 3.386 -28.605 1.00 85.25 176 THR A C 1
ATOM 1381 O O . THR A 1 176 ? 5.694 2.649 -27.767 1.00 85.25 176 THR A O 1
ATOM 1384 N N . GLY A 1 177 ? 4.892 2.968 -29.842 1.00 79.31 177 GLY A N 1
ATOM 1385 C CA . GLY A 1 177 ? 5.067 1.582 -30.295 1.00 79.31 177 GLY A CA 1
ATOM 1386 C C . GLY A 1 177 ? 3.841 0.698 -30.045 1.00 79.31 177 GLY A C 1
ATOM 1387 O O . GLY A 1 177 ? 2.709 1.188 -30.029 1.00 79.31 177 GLY A O 1
ATOM 1388 N N . ASP A 1 178 ? 4.075 -0.605 -29.882 1.00 83.81 178 ASP A N 1
ATOM 1389 C CA . ASP A 1 178 ? 3.027 -1.576 -29.566 1.00 83.81 178 ASP A CA 1
ATOM 1390 C C . ASP A 1 178 ? 2.607 -1.421 -28.101 1.00 83.81 178 ASP A C 1
ATOM 1392 O O . ASP A 1 178 ? 3.351 -1.758 -27.178 1.00 83.81 178 ASP A O 1
ATOM 1396 N N . MET A 1 179 ? 1.407 -0.879 -27.887 1.00 88.44 179 MET A N 1
ATOM 1397 C CA . MET A 1 179 ? 0.883 -0.654 -26.542 1.00 88.44 179 MET A CA 1
ATOM 1398 C C . MET A 1 179 ? 0.694 -1.988 -25.805 1.00 88.44 179 MET A C 1
ATOM 1400 O O . MET A 1 179 ? 0.063 -2.900 -26.353 1.00 88.44 179 MET A O 1
ATOM 1404 N N . PRO A 1 180 ? 1.158 -2.103 -24.547 1.00 91.81 180 PRO A N 1
ATOM 1405 C CA . PRO A 1 180 ? 0.923 -3.296 -23.750 1.00 91.81 180 PRO A CA 1
ATOM 1406 C C . PRO A 1 180 ? -0.575 -3.626 -23.616 1.00 91.81 180 PRO A C 1
ATOM 1408 O O . PRO A 1 180 ? -1.387 -2.707 -23.470 1.00 91.81 180 PRO A O 1
ATOM 1411 N N . PRO A 1 181 ? -0.972 -4.913 -23.575 1.00 91.81 181 PRO A N 1
ATOM 1412 C CA . PRO A 1 181 ? -2.386 -5.304 -23.561 1.00 91.81 181 PRO A CA 1
ATOM 1413 C C . PRO A 1 181 ? -3.210 -4.688 -22.423 1.00 91.81 181 PRO A C 1
ATOM 1415 O O . PRO A 1 181 ? -4.390 -4.389 -22.598 1.00 91.81 181 PRO A O 1
ATOM 1418 N N . TRP A 1 182 ? -2.593 -4.460 -21.259 1.00 95.00 182 TRP A N 1
ATOM 1419 C CA . TRP A 1 182 ? -3.269 -3.871 -20.102 1.00 95.00 182 TRP A CA 1
ATOM 1420 C C . TRP A 1 182 ? -3.671 -2.407 -20.316 1.00 95.00 182 TRP A C 1
ATOM 1422 O O . TRP A 1 182 ? -4.551 -1.928 -19.605 1.00 95.00 182 TRP A O 1
ATOM 1432 N N . VAL A 1 183 ? -3.105 -1.693 -21.298 1.00 95.50 183 VAL A N 1
ATOM 1433 C CA . VAL A 1 183 ? -3.478 -0.298 -21.597 1.00 95.50 183 VAL A CA 1
ATOM 1434 C C . VAL A 1 183 ? -4.972 -0.174 -21.920 1.00 95.50 183 VAL A C 1
ATOM 1436 O O . VAL A 1 183 ? -5.600 0.815 -21.547 1.00 95.50 183 VAL A O 1
ATOM 1439 N N . ALA A 1 184 ? -5.576 -1.205 -22.522 1.00 94.00 184 ALA A N 1
ATOM 1440 C CA . ALA A 1 184 ? -7.007 -1.239 -22.826 1.00 94.00 184 ALA A CA 1
ATOM 1441 C C . ALA A 1 184 ? -7.912 -1.214 -21.577 1.00 94.00 184 ALA A C 1
ATOM 1443 O O . ALA A 1 184 ? -9.084 -0.856 -21.677 1.00 94.00 184 ALA A O 1
ATOM 1444 N N . GLY A 1 185 ? -7.381 -1.576 -20.405 1.00 94.81 185 GLY A N 1
ATOM 1445 C CA . GLY A 1 185 ? -8.116 -1.613 -19.142 1.00 94.81 185 GLY A CA 1
ATOM 1446 C C . GLY A 1 185 ? -8.001 -0.348 -18.289 1.00 94.81 185 GLY A C 1
ATOM 1447 O O . GLY A 1 185 ? -8.582 -0.312 -17.199 1.00 94.81 185 GLY A O 1
ATOM 1448 N N . LEU A 1 186 ? -7.251 0.664 -18.741 1.00 94.44 186 LEU A N 1
ATOM 1449 C CA . LEU A 1 186 ? -6.998 1.891 -17.984 1.00 94.44 186 LEU A CA 1
ATOM 1450 C C . LEU A 1 186 ? -8.194 2.844 -17.986 1.00 94.44 186 LEU A C 1
ATOM 1452 O O . LEU A 1 186 ? -8.777 3.144 -19.027 1.00 94.44 186 LEU A O 1
ATOM 1456 N N . GLY A 1 187 ? -8.486 3.412 -16.817 1.00 92.56 187 GLY A N 1
ATOM 1457 C CA . GLY A 1 187 ? -9.302 4.621 -16.722 1.00 92.56 187 GLY A CA 1
ATOM 1458 C C . GLY A 1 187 ? -8.558 5.861 -17.234 1.00 92.56 187 GLY A C 1
ATOM 1459 O O . GLY A 1 187 ? -7.325 5.896 -17.263 1.00 92.56 187 GLY A O 1
ATOM 1460 N N . THR A 1 188 ? -9.310 6.905 -17.593 1.00 92.94 188 THR A N 1
ATOM 1461 C CA . THR A 1 188 ? -8.759 8.168 -18.114 1.00 92.94 188 THR A CA 1
ATOM 1462 C C . THR A 1 188 ? -7.711 8.772 -17.182 1.00 92.94 188 THR A C 1
ATOM 1464 O O . THR A 1 188 ? -6.612 9.080 -17.633 1.00 92.94 188 THR A O 1
ATOM 1467 N N . ASP A 1 189 ? -8.005 8.863 -15.883 1.00 91.62 189 ASP A N 1
ATOM 1468 C CA . ASP A 1 189 ? -7.140 9.562 -14.926 1.00 91.62 189 ASP A CA 1
ATOM 1469 C C . ASP A 1 189 ? -5.751 8.915 -14.810 1.00 91.62 189 ASP A C 1
ATOM 1471 O O . ASP A 1 189 ? -4.731 9.601 -14.827 1.00 91.62 189 ASP A O 1
ATOM 1475 N N . ILE A 1 190 ? -5.683 7.580 -14.743 1.00 95.06 190 ILE A N 1
ATOM 1476 C CA . ILE A 1 190 ? -4.392 6.882 -14.662 1.00 95.06 190 ILE A CA 1
ATOM 1477 C C . ILE A 1 190 ? -3.653 6.909 -16.007 1.00 95.06 190 ILE A C 1
ATOM 1479 O O . ILE A 1 190 ? -2.425 6.991 -16.038 1.00 95.06 190 ILE A O 1
ATOM 1483 N N . TRP A 1 191 ? -4.382 6.899 -17.127 1.00 95.25 191 TRP A N 1
ATOM 1484 C CA . TRP A 1 191 ? -3.786 7.053 -18.452 1.00 95.25 191 TRP A CA 1
ATOM 1485 C C . TRP A 1 191 ? -3.163 8.439 -18.645 1.00 95.25 191 TRP A C 1
ATOM 1487 O O . TRP A 1 191 ? -2.103 8.568 -19.260 1.00 95.25 191 TRP A O 1
ATOM 1497 N N . GLU A 1 192 ? -3.775 9.483 -18.091 1.00 94.50 192 GLU A N 1
ATOM 1498 C CA . GLU A 1 192 ? -3.194 10.825 -18.055 1.00 94.50 192 GLU A CA 1
ATOM 1499 C C . GLU A 1 192 ? -1.915 10.873 -17.217 1.00 94.50 192 GLU A C 1
ATOM 1501 O O . GLU A 1 192 ? -0.939 11.478 -17.659 1.00 94.50 192 GLU A O 1
ATOM 1506 N N . SER A 1 193 ? -1.861 10.177 -16.077 1.00 94.56 193 SER A N 1
ATOM 1507 C CA . SER A 1 193 ? -0.623 10.033 -15.300 1.00 94.56 193 SER A CA 1
ATOM 1508 C C . SER A 1 193 ? 0.493 9.366 -16.109 1.00 94.56 193 SER A C 1
ATOM 1510 O O . SER A 1 193 ? 1.625 9.843 -16.087 1.00 94.56 193 SER A O 1
ATOM 1512 N N . VAL A 1 194 ? 0.187 8.292 -16.848 1.00 95.50 194 VAL A N 1
ATOM 1513 C CA . VAL A 1 194 ? 1.161 7.603 -17.715 1.00 95.50 194 VAL A CA 1
ATOM 1514 C C . VAL A 1 194 ? 1.656 8.531 -18.824 1.00 95.50 194 VAL A C 1
ATOM 1516 O O . VAL A 1 194 ? 2.862 8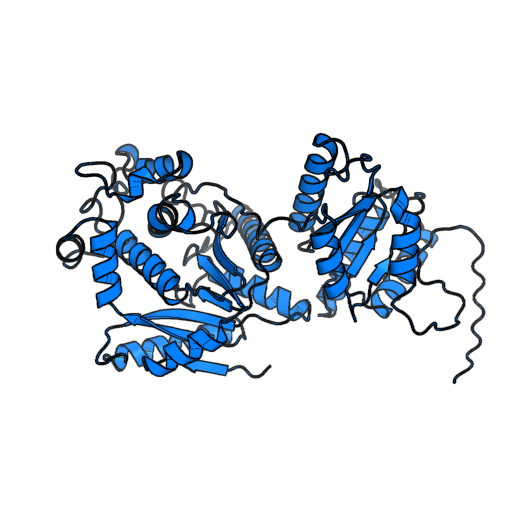.681 -19.000 1.00 95.50 194 VAL A O 1
ATOM 1519 N N . LYS A 1 195 ? 0.751 9.220 -19.528 1.00 95.06 195 LYS A N 1
ATOM 1520 C CA . LYS A 1 195 ? 1.129 10.183 -20.576 1.00 95.06 195 LYS A CA 1
ATOM 1521 C C . LYS A 1 195 ? 1.966 11.334 -20.030 1.00 95.06 195 LYS A C 1
ATOM 1523 O O . LYS A 1 195 ? 2.959 11.698 -20.646 1.00 95.06 195 LYS A O 1
ATOM 1528 N N . ALA A 1 196 ? 1.623 11.855 -18.854 1.00 93.56 196 ALA A N 1
ATOM 1529 C CA . ALA A 1 196 ? 2.392 12.911 -18.208 1.00 93.56 196 ALA A CA 1
ATOM 1530 C C . ALA A 1 196 ? 3.819 12.466 -17.848 1.00 93.56 196 ALA A C 1
ATOM 1532 O O . ALA A 1 196 ? 4.723 13.294 -17.830 1.00 93.56 196 ALA A O 1
ATOM 1533 N N . MET A 1 197 ? 4.053 11.179 -17.562 1.00 93.56 197 MET A N 1
ATOM 1534 C CA . MET A 1 197 ? 5.406 10.651 -17.346 1.00 93.56 197 MET A CA 1
ATOM 1535 C C . MET A 1 197 ? 6.250 10.645 -18.626 1.00 93.56 197 MET A C 1
ATOM 1537 O O . MET A 1 197 ? 7.458 10.850 -18.551 1.00 93.56 197 MET A O 1
ATOM 1541 N N . GLU A 1 198 ? 5.636 10.442 -19.790 1.00 94.56 198 GLU A N 1
ATOM 1542 C CA . GLU A 1 198 ? 6.330 10.374 -21.086 1.00 94.56 198 GLU A CA 1
ATOM 1543 C C . GLU A 1 198 ? 6.274 11.692 -21.878 1.00 94.56 198 GLU A C 1
ATOM 1545 O O . GLU A 1 198 ? 6.766 11.762 -23.005 1.00 94.56 198 GLU A O 1
ATOM 1550 N N . ASP A 1 199 ? 5.717 12.752 -21.286 1.00 92.81 199 ASP A N 1
ATOM 1551 C CA . ASP A 1 199 ? 5.567 14.057 -21.927 1.00 92.81 199 ASP A CA 1
ATOM 1552 C C . ASP A 1 199 ? 6.939 14.725 -22.175 1.00 92.81 199 ASP A C 1
ATOM 1554 O O . ASP A 1 199 ? 7.714 14.904 -21.225 1.00 92.81 199 ASP A O 1
ATOM 1558 N N . PRO A 1 200 ? 7.245 15.150 -23.418 1.00 92.25 200 PRO A N 1
ATOM 1559 C CA . PRO A 1 200 ? 8.473 15.876 -23.744 1.00 92.25 200 PRO A CA 1
ATOM 1560 C C . PRO A 1 200 ? 8.731 17.134 -22.900 1.00 92.25 200 PRO A C 1
ATOM 1562 O O . PRO A 1 200 ? 9.886 17.538 -22.751 1.00 92.25 200 PRO A O 1
ATOM 1565 N N . ILE A 1 201 ? 7.699 17.750 -22.307 1.00 91.06 201 ILE A N 1
ATOM 1566 C CA . ILE A 1 201 ? 7.852 18.905 -21.408 1.00 91.06 201 ILE A CA 1
ATOM 1567 C C . ILE A 1 201 ? 8.727 18.590 -20.185 1.00 91.06 201 ILE A C 1
ATOM 1569 O O . ILE A 1 201 ? 9.300 19.500 -19.588 1.00 91.06 201 ILE A O 1
ATOM 1573 N N . ARG A 1 202 ? 8.859 17.305 -19.826 1.00 89.19 202 ARG A N 1
ATOM 1574 C CA . ARG A 1 202 ? 9.669 16.829 -18.698 1.00 89.19 202 ARG A CA 1
ATOM 1575 C C . ARG A 1 202 ? 11.162 16.730 -18.984 1.00 89.19 202 ARG A C 1
ATOM 1577 O O . ARG A 1 202 ? 11.909 16.461 -18.050 1.00 89.19 202 ARG A O 1
ATOM 1584 N N . GLN A 1 203 ? 11.596 16.955 -20.224 1.00 90.38 203 GLN A N 1
ATOM 1585 C CA . GLN A 1 203 ? 13.009 17.007 -20.612 1.00 90.38 203 GLN A CA 1
ATOM 1586 C C . GLN A 1 203 ? 13.814 15.792 -20.104 1.00 90.38 203 GLN A C 1
ATOM 1588 O O . GLN A 1 203 ? 13.575 14.669 -20.534 1.00 90.38 203 GLN A O 1
ATOM 1593 N N . ASP A 1 204 ? 14.753 15.995 -19.177 1.00 88.81 204 ASP A N 1
ATOM 1594 C CA . ASP A 1 204 ? 15.623 14.962 -18.604 1.00 88.81 204 ASP A CA 1
ATOM 1595 C C . ASP A 1 204 ? 14.886 13.952 -17.706 1.00 88.81 204 ASP A C 1
ATOM 1597 O O . ASP A 1 204 ? 15.412 12.878 -17.413 1.00 88.81 204 ASP A O 1
ATOM 1601 N N . GLN A 1 205 ? 13.653 14.267 -17.304 1.00 89.75 205 GLN A N 1
ATOM 1602 C CA . GLN A 1 205 ? 12.759 13.383 -16.554 1.00 89.75 205 GLN A CA 1
ATOM 1603 C C . GLN A 1 205 ? 11.689 12.723 -17.428 1.00 89.75 205 GLN A C 1
ATOM 1605 O O . GLN A 1 205 ? 10.756 12.118 -16.895 1.00 89.75 205 GLN A O 1
ATOM 1610 N N . GLN A 1 206 ? 11.774 12.868 -18.750 1.00 92.88 206 GLN A N 1
ATOM 1611 C CA . GLN A 1 206 ? 10.863 12.197 -19.666 1.00 92.88 206 GLN A CA 1
ATOM 1612 C C . GLN A 1 206 ? 11.053 10.674 -19.591 1.00 92.88 206 GLN A C 1
ATOM 1614 O O . GLN A 1 206 ? 12.178 10.172 -19.535 1.00 92.88 206 GLN A O 1
ATOM 1619 N N . CYS A 1 207 ? 9.933 9.954 -19.651 1.00 94.25 207 CYS A N 1
ATOM 1620 C CA . CYS A 1 207 ? 9.824 8.499 -19.593 1.00 94.25 207 CYS A CA 1
ATOM 1621 C C . CYS A 1 207 ? 10.163 7.893 -18.229 1.00 94.25 207 CYS A C 1
ATOM 1623 O O . CYS A 1 207 ? 10.828 8.487 -17.383 1.00 94.25 207 CYS A O 1
ATOM 1625 N N . PHE A 1 208 ? 9.702 6.661 -18.036 1.00 94.94 208 PHE A N 1
ATOM 1626 C CA . PHE A 1 208 ? 9.949 5.888 -16.826 1.00 94.94 208 PHE A CA 1
ATOM 1627 C C . PHE A 1 208 ? 11.420 5.471 -16.709 1.00 94.94 208 PHE A C 1
ATOM 1629 O O . PHE A 1 208 ? 12.060 5.095 -17.697 1.00 94.94 208 PHE A O 1
ATOM 1636 N N . GLU A 1 209 ? 11.946 5.502 -15.485 1.00 95.31 209 GLU A N 1
ATOM 1637 C CA . GLU A 1 209 ? 13.231 4.886 -15.152 1.00 95.31 209 GLU A CA 1
ATOM 1638 C C . GLU A 1 209 ? 13.157 3.363 -15.267 1.00 95.31 209 GLU A C 1
ATOM 1640 O O . GLU A 1 209 ? 12.133 2.749 -14.958 1.00 95.31 209 GLU A O 1
ATOM 1645 N N . LYS A 1 210 ? 14.286 2.727 -15.595 1.00 95.25 210 LYS A N 1
ATOM 1646 C CA . LYS A 1 210 ? 14.461 1.270 -15.517 1.00 95.25 210 LYS A CA 1
ATOM 1647 C C . LYS A 1 210 ? 13.909 0.711 -14.204 1.00 95.25 210 LYS A C 1
ATOM 1649 O O . LYS A 1 210 ? 13.160 -0.265 -14.211 1.00 95.25 210 LYS A O 1
ATOM 1654 N N . CYS A 1 211 ? 14.291 1.316 -13.076 1.00 94.75 211 CYS A N 1
ATOM 1655 C CA . CYS A 1 211 ? 13.923 0.803 -11.759 1.00 94.75 211 CYS A CA 1
ATOM 1656 C C . CYS A 1 211 ? 12.405 0.809 -11.515 1.00 94.75 211 CYS A C 1
ATOM 1658 O O . CYS A 1 211 ? 11.906 0.029 -10.703 1.00 94.75 211 CYS A O 1
ATOM 1660 N N . SER A 1 212 ? 11.659 1.652 -12.232 1.00 96.19 212 SER A N 1
ATOM 1661 C CA . SER A 1 212 ? 10.210 1.772 -12.109 1.00 96.19 212 SER A CA 1
ATOM 1662 C C . SER A 1 212 ? 9.495 0.527 -12.627 1.00 96.19 212 SER A C 1
ATOM 1664 O O . SER A 1 212 ? 8.575 0.038 -11.969 1.00 96.19 212 SER A O 1
ATOM 1666 N N . PHE A 1 213 ? 9.966 -0.031 -13.747 1.00 97.12 213 PHE A N 1
ATOM 1667 C CA . PHE A 1 213 ? 9.450 -1.274 -14.324 1.00 97.12 213 PHE A CA 1
ATOM 1668 C C . PHE A 1 213 ? 9.707 -2.472 -13.408 1.00 97.12 213 PHE A C 1
ATOM 1670 O O . PHE A 1 213 ? 8.779 -3.223 -13.105 1.00 97.12 213 PHE A O 1
ATOM 1677 N N . GLU A 1 214 ? 10.936 -2.604 -12.898 1.00 96.12 214 GLU A N 1
ATOM 1678 C CA . GLU A 1 214 ? 11.321 -3.691 -11.990 1.00 96.12 214 GLU A CA 1
ATOM 1679 C C . GLU A 1 214 ? 10.514 -3.643 -10.685 1.00 96.12 214 GLU A C 1
ATOM 1681 O O . GLU A 1 214 ? 9.927 -4.644 -10.271 1.00 96.12 214 GLU A O 1
ATOM 1686 N N . ASN A 1 215 ? 10.420 -2.467 -10.055 1.00 96.25 215 ASN A N 1
ATOM 1687 C CA . ASN A 1 215 ? 9.666 -2.300 -8.812 1.00 96.25 215 ASN A CA 1
ATOM 1688 C C . ASN A 1 215 ? 8.165 -2.540 -9.011 1.00 96.25 215 ASN A C 1
ATOM 1690 O O . ASN A 1 215 ? 7.524 -3.139 -8.149 1.00 96.25 215 ASN A O 1
ATOM 1694 N N . SER A 1 216 ? 7.605 -2.129 -10.151 1.00 97.56 216 SER A N 1
ATOM 1695 C CA . SER A 1 216 ? 6.199 -2.383 -10.460 1.00 97.56 216 SER A CA 1
ATOM 1696 C C . SER A 1 216 ? 5.913 -3.866 -10.722 1.00 97.56 216 SER A C 1
ATOM 1698 O O . SER A 1 216 ? 4.954 -4.420 -10.174 1.00 97.56 216 SER A O 1
ATOM 1700 N N . ALA A 1 217 ? 6.774 -4.546 -11.487 1.00 98.00 217 ALA A N 1
ATOM 1701 C CA . ALA A 1 217 ? 6.682 -5.989 -11.712 1.00 98.00 217 ALA A CA 1
ATOM 1702 C C . ALA A 1 217 ? 6.820 -6.772 -10.398 1.00 98.00 217 ALA A C 1
ATOM 1704 O O . ALA A 1 217 ? 6.055 -7.7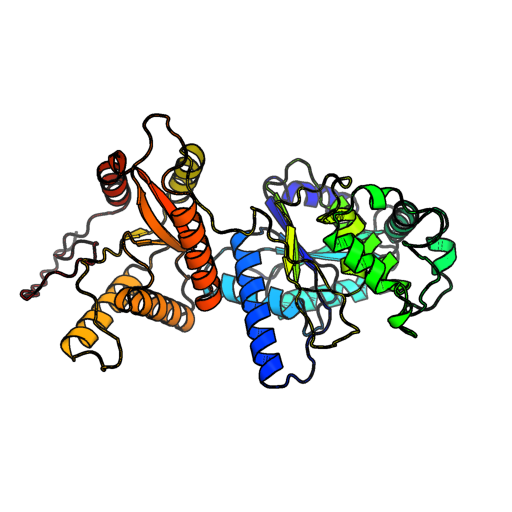01 -10.136 1.00 98.00 217 ALA A O 1
ATOM 1705 N N . LYS A 1 218 ? 7.736 -6.344 -9.523 1.00 97.94 218 LYS A N 1
ATOM 1706 C CA . LYS A 1 218 ? 7.880 -6.880 -8.170 1.00 97.94 218 LYS A CA 1
ATOM 1707 C C . LYS A 1 218 ? 6.621 -6.670 -7.331 1.00 97.94 218 LYS A C 1
ATOM 1709 O O . LYS A 1 218 ? 6.178 -7.613 -6.682 1.00 97.94 218 LYS A O 1
ATOM 1714 N N . GLY A 1 219 ? 6.028 -5.476 -7.353 1.00 97.62 219 GLY A N 1
ATOM 1715 C CA . GLY A 1 219 ? 4.773 -5.192 -6.655 1.00 97.62 219 GLY A CA 1
ATOM 1716 C C . GLY A 1 219 ? 3.640 -6.127 -7.089 1.00 97.62 219 GLY A C 1
ATOM 1717 O O . GLY A 1 219 ? 2.970 -6.710 -6.237 1.00 97.62 219 GLY A O 1
ATOM 1718 N N . ASN A 1 220 ? 3.505 -6.346 -8.400 1.00 98.25 220 ASN A N 1
ATOM 1719 C CA . ASN A 1 220 ? 2.555 -7.296 -8.984 1.00 98.25 220 ASN A CA 1
ATOM 1720 C C . ASN A 1 220 ? 2.831 -8.744 -8.544 1.00 98.25 220 ASN A C 1
ATOM 1722 O O . ASN A 1 220 ? 1.912 -9.439 -8.117 1.00 98.25 220 ASN A O 1
ATOM 1726 N N . ALA A 1 221 ? 4.091 -9.190 -8.598 1.00 98.31 221 ALA A N 1
ATOM 1727 C CA . ALA A 1 221 ? 4.480 -10.533 -8.167 1.00 98.31 221 ALA A CA 1
ATOM 1728 C C . ALA A 1 221 ? 4.187 -10.769 -6.677 1.00 98.31 221 ALA A C 1
ATOM 1730 O O . ALA A 1 221 ? 3.682 -11.824 -6.306 1.00 98.31 221 ALA A O 1
ATOM 1731 N N . ILE A 1 222 ? 4.459 -9.779 -5.817 1.00 98.38 222 ILE A N 1
ATOM 1732 C CA . ILE A 1 222 ? 4.159 -9.861 -4.380 1.00 98.38 222 ILE A CA 1
ATOM 1733 C C . ILE A 1 222 ? 2.654 -9.965 -4.148 1.00 98.38 222 ILE A C 1
ATOM 1735 O O . ILE A 1 222 ? 2.231 -10.789 -3.342 1.00 98.38 222 ILE A O 1
ATOM 1739 N N . PHE A 1 223 ? 1.857 -9.148 -4.843 1.00 97.94 223 PHE A N 1
ATOM 1740 C CA . PHE A 1 223 ? 0.402 -9.210 -4.741 1.00 97.94 223 PHE A CA 1
ATOM 1741 C C . PHE A 1 223 ? -0.105 -10.598 -5.129 1.00 97.94 223 PHE A C 1
ATOM 1743 O O . PHE A 1 223 ? -0.735 -11.263 -4.321 1.00 97.94 223 PHE A O 1
ATOM 1750 N N . GLU A 1 224 ? 0.251 -11.096 -6.312 1.00 97.31 224 GLU A N 1
ATOM 1751 C CA . GLU A 1 224 ? -0.188 -12.419 -6.771 1.00 97.31 224 GLU A CA 1
ATOM 1752 C C . GLU A 1 224 ? 0.312 -13.569 -5.885 1.00 97.31 224 GLU A C 1
ATOM 1754 O O . GLU A 1 224 ? -0.377 -14.573 -5.728 1.00 97.31 224 GLU A O 1
ATOM 1759 N N . ALA A 1 225 ? 1.488 -13.437 -5.264 1.00 97.00 225 ALA A N 1
ATOM 1760 C CA . ALA A 1 225 ? 2.002 -14.443 -4.336 1.00 97.00 225 ALA A CA 1
ATOM 1761 C C . ALA A 1 225 ? 1.124 -14.617 -3.090 1.00 97.00 225 ALA A C 1
ATOM 1763 O O . ALA A 1 225 ? 1.143 -15.695 -2.488 1.00 97.00 225 ALA A O 1
ATOM 1764 N N . LEU A 1 226 ? 0.406 -13.560 -2.705 1.00 97.50 226 LEU A N 1
ATOM 1765 C CA . LEU A 1 226 ? -0.432 -13.481 -1.513 1.00 97.50 226 LEU A CA 1
ATOM 1766 C C . LEU A 1 226 ? -1.930 -13.437 -1.847 1.00 97.50 226 LEU A C 1
ATOM 1768 O O . LEU A 1 226 ? -2.737 -13.430 -0.925 1.00 97.50 226 LEU A O 1
ATOM 1772 N N . ASP A 1 227 ? -2.303 -13.417 -3.128 1.00 96.38 227 ASP A N 1
ATOM 1773 C CA . ASP A 1 227 ? -3.691 -13.353 -3.582 1.00 96.38 227 ASP A CA 1
ATOM 1774 C C . ASP A 1 227 ? -4.333 -14.743 -3.533 1.00 96.38 227 ASP A C 1
ATOM 1776 O O . ASP A 1 227 ? -4.155 -15.571 -4.428 1.00 96.38 227 ASP A O 1
ATOM 1780 N N . LEU A 1 228 ? -5.025 -15.024 -2.428 1.00 94.94 228 LEU A N 1
ATOM 1781 C CA . LEU A 1 228 ? -5.635 -16.322 -2.149 1.00 94.94 228 LEU A CA 1
ATOM 1782 C C . LEU A 1 228 ? -7.168 -16.217 -2.195 1.00 94.94 228 LEU A C 1
ATOM 1784 O O . LEU A 1 228 ? -7.731 -15.209 -1.760 1.00 94.94 228 LEU A O 1
ATOM 1788 N N . PRO A 1 229 ? -7.871 -17.254 -2.684 1.00 91.62 229 PRO A N 1
ATOM 1789 C CA . PRO A 1 229 ? -9.326 -17.218 -2.849 1.00 91.62 229 PRO A CA 1
ATOM 1790 C C . PRO A 1 229 ? -10.104 -17.166 -1.525 1.00 91.62 229 PRO A C 1
ATOM 1792 O O . PRO A 1 229 ? -11.283 -16.829 -1.521 1.00 91.62 229 PRO A O 1
ATOM 1795 N N . ASP A 1 230 ? -9.472 -17.523 -0.409 1.00 92.69 230 ASP A N 1
ATOM 1796 C CA . ASP A 1 230 ? -10.074 -17.623 0.920 1.00 92.69 230 ASP A CA 1
ATOM 1797 C C . ASP A 1 230 ? -9.778 -16.414 1.824 1.00 92.69 230 ASP A C 1
ATOM 1799 O O . ASP A 1 230 ? -10.120 -16.428 3.009 1.00 92.69 230 ASP A O 1
ATOM 1803 N N . LEU A 1 231 ? -9.175 -15.345 1.294 1.00 94.19 231 LEU A N 1
ATOM 1804 C CA . LEU A 1 231 ? -9.003 -14.094 2.030 1.00 94.19 231 LEU A CA 1
ATOM 1805 C C . LEU A 1 231 ? -10.352 -13.422 2.304 1.00 94.19 231 LEU A C 1
ATOM 1807 O O . LEU A 1 231 ? -11.243 -13.387 1.460 1.00 94.19 231 LEU A O 1
ATOM 1811 N N . ALA A 1 232 ? -10.476 -12.784 3.470 1.00 89.94 232 ALA A N 1
ATOM 1812 C CA . ALA A 1 232 ? -11.629 -11.932 3.760 1.00 89.94 232 ALA A CA 1
ATOM 1813 C C . ALA A 1 232 ? -11.579 -10.606 2.982 1.00 89.94 232 ALA A C 1
ATOM 1815 O O . ALA A 1 232 ? -12.620 -10.032 2.674 1.00 89.94 232 ALA A O 1
ATOM 1816 N N . ALA A 1 233 ? -10.374 -10.088 2.723 1.00 94.31 233 ALA A N 1
ATOM 1817 C CA . ALA A 1 233 ? -10.134 -8.972 1.810 1.00 94.31 233 ALA A CA 1
ATOM 1818 C C . ALA A 1 233 ? -8.646 -8.882 1.456 1.00 94.31 233 ALA A C 1
ATOM 1820 O O . ALA A 1 233 ? -7.787 -9.075 2.322 1.00 94.31 233 ALA A O 1
ATOM 1821 N N . HIS A 1 234 ? -8.354 -8.487 0.221 1.00 97.81 234 HIS A N 1
ATOM 1822 C CA . HIS A 1 234 ? -7.003 -8.208 -0.245 1.00 97.81 234 HIS A CA 1
ATOM 1823 C C . HIS A 1 234 ? -6.965 -6.813 -0.860 1.00 97.81 234 HIS A C 1
ATOM 1825 O O . HIS A 1 234 ? -7.595 -6.564 -1.886 1.00 97.81 234 HIS A O 1
ATOM 1831 N N . GLY A 1 235 ? -6.299 -5.879 -0.186 1.00 98.12 235 GLY A N 1
ATOM 1832 C CA . GLY A 1 235 ? -6.354 -4.470 -0.546 1.00 98.12 235 GLY A CA 1
ATOM 1833 C C . GLY A 1 235 ? -5.001 -3.806 -0.687 1.00 98.12 235 GLY A C 1
ATOM 1834 O O . GLY A 1 235 ? -3.962 -4.352 -0.314 1.00 98.12 235 GLY A O 1
ATOM 1835 N N . VAL A 1 236 ? -5.042 -2.577 -1.191 1.00 98.44 236 VAL A N 1
ATOM 1836 C CA . VAL A 1 236 ? -3.882 -1.701 -1.343 1.00 98.44 236 VAL A CA 1
ATOM 1837 C C . VAL A 1 236 ? -4.202 -0.292 -0.846 1.00 98.44 236 VAL A C 1
ATOM 1839 O O . VAL A 1 236 ? -5.269 0.253 -1.117 1.00 98.44 236 VAL A O 1
ATOM 1842 N N . ALA A 1 237 ? -3.258 0.310 -0.130 1.00 97.75 237 ALA A N 1
ATOM 1843 C CA . ALA A 1 237 ? -3.241 1.723 0.209 1.00 97.75 237 ALA A CA 1
ATOM 1844 C C . ALA A 1 237 ? -1.976 2.362 -0.383 1.00 97.75 237 ALA A C 1
ATOM 1846 O O . ALA A 1 237 ? -0.861 2.098 0.070 1.00 97.75 237 ALA A O 1
ATOM 1847 N N . CYS A 1 238 ? -2.153 3.207 -1.396 1.00 96.75 238 CYS A N 1
ATOM 1848 C CA . CYS A 1 238 ? -1.102 4.004 -2.016 1.00 96.75 238 CYS A CA 1
ATOM 1849 C C . CYS A 1 238 ? -1.078 5.399 -1.382 1.00 96.75 238 CYS A C 1
ATOM 1851 O O . CYS A 1 238 ? -1.965 6.216 -1.617 1.00 96.75 238 CYS A O 1
ATOM 1853 N N . LEU A 1 239 ? -0.062 5.659 -0.566 1.00 94.06 239 LEU A N 1
ATOM 1854 C CA . LEU A 1 239 ? 0.179 6.905 0.162 1.00 94.06 239 LEU A CA 1
ATOM 1855 C C . LEU A 1 239 ? 1.185 7.756 -0.626 1.00 94.06 239 LEU A C 1
ATOM 1857 O O . LEU A 1 239 ? 2.340 7.935 -0.228 1.00 94.06 239 LEU A O 1
ATOM 1861 N N . GLY A 1 240 ? 0.778 8.188 -1.820 1.00 90.38 240 GLY A N 1
ATOM 1862 C CA . GLY A 1 240 ? 1.685 8.739 -2.826 1.00 90.38 240 GLY A CA 1
ATOM 1863 C C . GLY A 1 240 ? 2.513 7.650 -3.515 1.00 90.38 240 GLY A C 1
ATOM 1864 O O . GLY A 1 240 ? 2.152 6.471 -3.517 1.00 90.38 240 GLY A O 1
ATOM 1865 N N . GLY A 1 241 ? 3.649 8.033 -4.096 1.00 87.56 241 GLY A N 1
ATOM 1866 C CA . GLY A 1 241 ? 4.559 7.086 -4.730 1.00 87.56 241 GLY A CA 1
ATOM 1867 C C . GLY A 1 241 ? 5.340 7.659 -5.902 1.00 87.56 241 GLY A C 1
ATOM 1868 O O . GLY A 1 241 ? 4.992 8.689 -6.470 1.00 87.56 241 GLY A O 1
ATOM 1869 N N . GLY A 1 242 ? 6.429 6.972 -6.245 1.00 91.38 242 GLY A N 1
ATOM 1870 C CA . GLY A 1 242 ? 7.192 7.261 -7.454 1.00 91.38 242 GLY A CA 1
ATOM 1871 C C . GLY A 1 242 ? 6.539 6.673 -8.702 1.00 91.38 242 GLY A C 1
ATOM 1872 O O . GLY A 1 242 ? 5.423 6.158 -8.686 1.00 91.38 242 GLY A O 1
ATOM 1873 N N . GLU A 1 243 ? 7.282 6.717 -9.795 1.00 94.69 243 GLU A N 1
ATOM 1874 C CA . GLU A 1 243 ? 6.847 6.254 -11.112 1.00 94.69 243 GLU A CA 1
ATOM 1875 C C . GLU A 1 243 ? 6.429 4.773 -11.121 1.00 94.69 243 GLU A C 1
ATOM 1877 O O . GLU A 1 243 ? 5.475 4.402 -11.799 1.00 94.69 243 GLU A O 1
ATOM 1882 N N . SER A 1 244 ? 7.076 3.929 -10.307 1.00 95.62 244 SER A N 1
ATOM 1883 C CA . SER A 1 244 ? 6.685 2.523 -10.147 1.00 95.62 244 SER A CA 1
ATOM 1884 C C . SER A 1 244 ? 5.253 2.367 -9.636 1.00 95.62 244 SER A C 1
ATOM 1886 O O . SER A 1 244 ? 4.557 1.455 -10.065 1.00 95.62 244 SER A O 1
ATOM 1888 N N . VAL A 1 245 ? 4.784 3.264 -8.758 1.00 96.25 245 VAL A N 1
ATOM 1889 C CA . VAL A 1 245 ? 3.411 3.222 -8.231 1.00 96.25 245 VAL A CA 1
ATOM 1890 C C . VAL A 1 245 ? 2.410 3.595 -9.319 1.00 96.25 245 VAL A C 1
ATOM 1892 O O . VAL A 1 245 ? 1.365 2.959 -9.397 1.00 96.25 245 VAL A O 1
ATOM 1895 N N . VAL A 1 246 ? 2.740 4.543 -10.207 1.00 96.81 246 VAL A N 1
ATOM 1896 C CA . VAL A 1 246 ? 1.917 4.820 -11.401 1.00 96.81 246 VAL A CA 1
ATOM 1897 C C . VAL A 1 246 ? 1.737 3.536 -12.209 1.00 96.81 246 VAL A C 1
ATOM 1899 O O . VAL A 1 246 ? 0.611 3.171 -12.535 1.00 96.81 246 VAL A O 1
ATOM 1902 N N . LEU A 1 247 ? 2.832 2.815 -12.464 1.00 97.75 247 LEU A N 1
ATOM 1903 C CA . LEU A 1 247 ? 2.792 1.556 -13.204 1.00 97.75 247 LEU A CA 1
ATOM 1904 C C . LEU A 1 247 ? 2.033 0.451 -12.452 1.00 97.75 247 LEU A C 1
ATOM 1906 O O . LEU A 1 247 ? 1.276 -0.283 -13.073 1.00 97.75 247 LEU A O 1
ATOM 1910 N N . GLU A 1 248 ? 2.164 0.324 -11.127 1.00 97.94 248 GLU A N 1
ATOM 1911 C CA . GLU A 1 248 ? 1.381 -0.646 -10.336 1.00 97.94 248 GLU A CA 1
ATOM 1912 C C . GLU A 1 248 ? -0.129 -0.353 -10.359 1.00 97.94 248 GLU A C 1
ATOM 1914 O O . GLU A 1 248 ? -0.940 -1.267 -10.510 1.00 97.94 248 GLU A O 1
ATOM 1919 N N . LEU A 1 249 ? -0.528 0.918 -10.244 1.00 97.75 249 LEU A N 1
ATOM 1920 C CA . LEU A 1 249 ? -1.931 1.317 -10.386 1.00 97.75 249 LEU A CA 1
ATOM 1921 C C . LEU A 1 249 ? -2.444 1.008 -11.796 1.00 97.75 249 LEU A C 1
ATOM 1923 O O . LEU A 1 249 ? -3.540 0.472 -11.946 1.00 97.75 249 LEU A O 1
ATOM 1927 N N . ALA A 1 250 ? -1.633 1.315 -12.809 1.00 97.56 250 ALA A N 1
ATOM 1928 C CA . ALA A 1 250 ? -1.969 1.121 -14.211 1.00 97.56 250 ALA A CA 1
ATOM 1929 C C . ALA A 1 250 ? -2.035 -0.361 -14.612 1.00 97.56 250 ALA A C 1
ATOM 1931 O O . ALA A 1 250 ? -2.863 -0.733 -15.431 1.00 97.56 250 ALA A O 1
ATOM 1932 N N . THR A 1 251 ? -1.200 -1.225 -14.039 1.00 97.94 251 THR A N 1
ATOM 1933 C CA . THR A 1 251 ? -1.147 -2.654 -14.396 1.00 97.94 251 THR A CA 1
ATOM 1934 C C . THR A 1 251 ? -2.061 -3.516 -13.530 1.00 97.94 251 THR A C 1
ATOM 1936 O O . THR A 1 251 ? -2.591 -4.516 -14.015 1.00 97.94 251 THR A O 1
ATOM 1939 N N . LYS A 1 252 ? -2.287 -3.129 -12.266 1.00 97.50 252 LYS A N 1
ATOM 1940 C CA . LYS A 1 252 ? -3.023 -3.940 -11.288 1.00 97.50 252 LYS A CA 1
ATOM 1941 C C . LYS A 1 252 ? -4.193 -3.195 -10.661 1.00 97.50 252 LYS A C 1
ATOM 1943 O O . LYS A 1 252 ? -5.340 -3.546 -10.911 1.00 97.50 252 LYS A O 1
ATOM 1948 N N . TYR A 1 253 ? -3.933 -2.194 -9.829 1.00 96.94 253 TYR A N 1
ATOM 1949 C CA . TYR A 1 253 ? -4.913 -1.800 -8.809 1.00 96.94 253 TYR A CA 1
ATOM 1950 C C . TYR A 1 253 ? -6.077 -0.936 -9.310 1.00 96.94 253 TYR A C 1
ATOM 1952 O O . TYR A 1 253 ? -7.138 -0.932 -8.693 1.00 96.94 253 TYR A O 1
ATOM 1960 N N . LEU A 1 254 ? -5.897 -0.203 -10.410 1.00 96.44 254 LEU A N 1
ATOM 1961 C CA . LEU A 1 254 ? -6.945 0.605 -11.052 1.00 96.44 254 LEU A CA 1
ATOM 1962 C C . LEU A 1 254 ? -7.171 0.191 -12.511 1.00 96.44 254 LEU A C 1
ATOM 1964 O O . LEU A 1 254 ? -7.731 0.948 -13.304 1.00 96.44 254 LEU A O 1
ATOM 1968 N N . ASN A 1 255 ? -6.730 -1.014 -12.864 1.00 97.12 255 ASN A N 1
ATOM 1969 C CA . ASN A 1 255 ? -6.928 -1.579 -14.184 1.00 97.12 255 ASN A CA 1
ATOM 1970 C C . ASN A 1 255 ? -8.133 -2.520 -14.177 1.00 97.12 255 ASN A C 1
ATOM 1972 O O . ASN A 1 255 ? -8.142 -3.521 -13.464 1.00 97.12 255 ASN A O 1
ATOM 1976 N N . SER A 1 256 ? -9.129 -2.229 -15.009 1.00 96.00 256 SER A N 1
ATOM 1977 C CA . SER A 1 256 ? -10.361 -3.027 -15.086 1.00 96.00 256 SER A CA 1
ATOM 1978 C C . SER A 1 256 ? -10.153 -4.458 -15.600 1.00 96.00 256 SER A C 1
ATOM 1980 O O . SER A 1 256 ? -11.005 -5.317 -15.383 1.00 96.00 256 SER A O 1
ATOM 1982 N N . MET A 1 257 ? -9.019 -4.741 -16.246 1.00 95.56 257 MET A N 1
ATOM 1983 C CA . MET A 1 257 ? -8.678 -6.054 -16.796 1.00 95.56 257 MET A CA 1
ATOM 1984 C C . MET A 1 257 ? -7.800 -6.900 -15.866 1.00 95.56 257 MET A C 1
ATOM 1986 O O . MET A 1 257 ? -7.525 -8.055 -16.180 1.00 95.56 257 MET A O 1
ATOM 1990 N N . SER A 1 258 ? -7.346 -6.368 -14.727 1.00 95.62 258 SER A N 1
ATOM 1991 C CA . SER A 1 258 ? -6.403 -7.079 -13.848 1.00 95.62 258 SER A CA 1
ATOM 1992 C C . SER A 1 258 ? -7.048 -8.127 -12.934 1.00 95.62 258 SER A C 1
ATOM 1994 O O . SER A 1 258 ? -6.333 -8.877 -12.259 1.00 95.62 258 SER A O 1
ATOM 1996 N N . GLY A 1 259 ? -8.384 -8.127 -12.859 1.00 93.44 259 GLY A N 1
ATOM 1997 C CA . GLY A 1 259 ? -9.173 -8.919 -11.914 1.00 93.44 259 GLY A CA 1
ATOM 1998 C C . GLY A 1 259 ? -9.161 -8.393 -10.474 1.00 93.44 259 GLY A C 1
ATOM 1999 O O . GLY A 1 259 ? -9.816 -8.979 -9.618 1.00 93.44 259 GLY A O 1
ATOM 2000 N N . PHE A 1 260 ? -8.446 -7.301 -10.186 1.00 96.12 260 PHE A N 1
ATOM 2001 C CA . PHE A 1 260 ? -8.428 -6.695 -8.859 1.00 96.12 260 PHE A CA 1
ATOM 2002 C C . PHE A 1 260 ? -9.723 -5.918 -8.582 1.00 96.12 260 PHE A C 1
ATOM 2004 O O . PHE A 1 260 ? -10.160 -5.096 -9.389 1.00 96.12 260 PHE A O 1
ATOM 2011 N N . ASP A 1 261 ? -10.312 -6.124 -7.403 1.00 94.38 261 ASP A N 1
ATOM 2012 C CA . ASP A 1 261 ? -11.461 -5.340 -6.959 1.00 94.38 261 ASP A CA 1
ATOM 2013 C C . ASP A 1 261 ? -11.020 -3.947 -6.485 1.00 94.38 261 ASP A C 1
ATOM 2015 O O . ASP A 1 261 ? -10.536 -3.773 -5.364 1.00 94.38 261 ASP A O 1
ATOM 2019 N N . ALA A 1 262 ? -11.258 -2.928 -7.316 1.00 93.88 262 ALA A N 1
ATOM 2020 C CA . ALA A 1 262 ? -10.971 -1.530 -6.999 1.00 93.88 262 ALA A CA 1
ATOM 2021 C C . ALA A 1 262 ? -11.687 -1.024 -5.728 1.00 93.88 262 ALA A C 1
ATOM 2023 O O . ALA A 1 262 ? -11.282 -0.006 -5.160 1.00 93.88 262 ALA A O 1
ATOM 2024 N N . SER A 1 263 ? -12.716 -1.721 -5.228 1.00 92.62 263 SER A N 1
ATOM 2025 C CA . SER A 1 263 ? -13.318 -1.430 -3.923 1.00 92.62 263 SER A CA 1
ATOM 2026 C C . SER A 1 263 ? -12.338 -1.636 -2.752 1.00 92.62 263 SER A C 1
ATOM 2028 O O . SER A 1 263 ? -12.507 -1.015 -1.698 1.00 92.62 263 SER A O 1
ATOM 2030 N N . ASN A 1 264 ? -11.272 -2.413 -2.971 1.00 96.56 264 ASN A N 1
ATOM 2031 C CA . ASN A 1 264 ? -10.172 -2.668 -2.044 1.00 96.56 264 ASN A CA 1
ATOM 2032 C C . ASN A 1 264 ? -8.909 -1.838 -2.343 1.00 96.56 264 ASN A C 1
ATOM 2034 O O . ASN A 1 264 ? -7.851 -2.124 -1.782 1.00 96.56 264 ASN A O 1
ATOM 2038 N N . ALA A 1 265 ? -8.993 -0.777 -3.154 1.00 97.50 265 ALA A N 1
ATOM 2039 C CA . ALA A 1 265 ? -7.915 0.205 -3.301 1.00 97.50 265 ALA A CA 1
ATOM 2040 C C . ALA A 1 265 ? -8.227 1.536 -2.608 1.00 97.50 265 ALA A C 1
ATOM 2042 O O . ALA A 1 265 ? -9.339 2.054 -2.689 1.00 97.50 265 ALA A O 1
ATOM 2043 N N . ALA A 1 266 ? -7.206 2.142 -2.011 1.00 96.25 266 ALA A N 1
ATOM 2044 C CA . ALA A 1 266 ? -7.176 3.556 -1.671 1.00 96.25 266 ALA A CA 1
ATOM 2045 C C . ALA A 1 266 ? -5.918 4.195 -2.259 1.00 96.25 266 ALA A C 1
ATOM 2047 O O . ALA A 1 266 ? -4.811 3.712 -2.039 1.00 96.25 266 ALA A O 1
ATOM 2048 N N . VAL A 1 267 ? -6.086 5.286 -2.998 1.00 96.50 267 VAL A N 1
ATOM 2049 C CA . VAL A 1 267 ? -5.005 6.059 -3.605 1.00 96.50 267 VAL A CA 1
ATOM 2050 C C . VAL A 1 267 ? -5.116 7.492 -3.124 1.00 96.50 267 VAL A C 1
ATOM 2052 O O . VAL A 1 267 ? -6.076 8.205 -3.421 1.00 96.50 267 VAL A O 1
ATOM 2055 N N . PHE A 1 268 ? -4.109 7.895 -2.363 1.00 93.31 268 PHE A N 1
ATOM 2056 C CA . PHE A 1 268 ? -3.937 9.251 -1.893 1.00 93.31 268 PHE A CA 1
ATOM 2057 C C . PHE A 1 268 ? -2.830 9.904 -2.721 1.00 93.31 268 PHE A C 1
ATOM 2059 O O . PHE A 1 268 ? -1.721 9.363 -2.778 1.00 93.31 268 PHE A O 1
ATOM 2066 N N . PRO A 1 269 ? -3.078 11.071 -3.336 1.00 91.44 269 PRO A N 1
ATOM 2067 C CA . PRO A 1 269 ? -2.070 11.803 -4.096 1.00 91.44 269 PRO A CA 1
ATOM 2068 C C . PRO A 1 269 ? -1.120 12.554 -3.151 1.00 91.44 269 PRO A C 1
ATOM 2070 O O . PRO A 1 269 ? -0.945 13.769 -3.243 1.00 91.44 269 PRO A O 1
ATOM 2073 N N . HIS A 1 270 ? -0.541 11.844 -2.178 1.00 91.25 270 HIS A N 1
ATOM 2074 C CA . HIS A 1 270 ? 0.469 12.409 -1.292 1.00 91.25 270 HIS A CA 1
ATOM 2075 C C . HIS A 1 270 ? 1.684 12.827 -2.118 1.00 91.25 270 HIS A C 1
ATOM 2077 O O . HIS A 1 270 ? 2.009 12.222 -3.137 1.00 91.25 270 HIS A O 1
ATOM 2083 N N . SER A 1 271 ? 2.361 13.871 -1.659 1.00 86.69 271 SER A N 1
ATOM 2084 C CA . SER A 1 271 ? 3.543 14.444 -2.301 1.00 86.69 271 SER A CA 1
ATOM 2085 C C . SER A 1 271 ? 4.623 14.678 -1.258 1.00 86.69 271 SER A C 1
ATOM 2087 O O . SER A 1 271 ? 4.314 14.933 -0.093 1.00 86.69 271 SER A O 1
ATOM 2089 N N . ARG A 1 272 ? 5.883 14.655 -1.698 1.00 87.00 272 ARG A N 1
ATOM 2090 C CA . ARG A 1 272 ? 7.052 15.061 -0.907 1.00 87.00 272 ARG A CA 1
ATOM 2091 C C . ARG A 1 272 ? 7.476 16.501 -1.190 1.00 87.00 272 ARG A C 1
ATOM 2093 O O . ARG A 1 272 ? 8.600 16.882 -0.870 1.00 87.00 272 ARG A O 1
ATOM 2100 N N . GLY A 1 273 ? 6.611 17.291 -1.830 1.00 82.75 273 GLY A N 1
ATOM 2101 C CA . GLY A 1 273 ? 6.870 18.692 -2.157 1.00 82.75 273 GLY A CA 1
ATOM 2102 C C . GLY A 1 273 ? 7.869 18.883 -3.295 1.00 82.75 273 GLY A C 1
ATOM 2103 O O . GLY A 1 273 ? 8.485 19.942 -3.382 1.00 82.75 273 GLY A O 1
ATOM 2104 N N . ARG A 1 274 ? 8.065 17.870 -4.149 1.00 83.75 274 ARG A N 1
ATOM 2105 C CA . ARG A 1 274 ? 8.894 17.981 -5.356 1.00 83.75 274 ARG A CA 1
ATOM 2106 C C . ARG A 1 274 ? 8.003 18.236 -6.562 1.00 83.75 274 ARG A C 1
ATOM 2108 O O . ARG A 1 274 ? 7.706 17.323 -7.332 1.00 83.75 274 ARG A O 1
ATOM 2115 N N . GLU A 1 275 ? 7.550 19.478 -6.685 1.00 78.94 275 GLU A N 1
ATOM 2116 C CA . GLU A 1 275 ? 6.710 19.905 -7.803 1.00 78.94 275 GLU A CA 1
ATOM 2117 C C . GLU A 1 275 ? 7.393 19.593 -9.145 1.00 78.94 275 GLU A C 1
ATOM 2119 O O . GLU A 1 275 ? 8.587 19.826 -9.323 1.00 78.94 275 GLU A O 1
ATOM 2124 N N . GLY A 1 276 ? 6.646 18.988 -10.069 1.00 75.88 276 GLY A N 1
ATOM 2125 C CA . GLY A 1 276 ? 7.139 18.557 -11.383 1.00 75.88 276 GLY A CA 1
ATOM 2126 C C . GLY A 1 276 ? 7.823 17.183 -11.409 1.00 75.88 276 GLY A C 1
ATOM 2127 O O . GLY A 1 276 ? 7.709 16.486 -12.412 1.00 75.88 276 GLY A O 1
ATOM 2128 N N . ALA A 1 277 ? 8.464 16.759 -10.314 1.00 80.94 277 ALA A N 1
ATOM 2129 C CA . ALA A 1 277 ? 9.139 15.460 -10.246 1.00 80.94 277 ALA A CA 1
ATOM 2130 C C . ALA A 1 277 ? 8.243 14.344 -9.686 1.00 80.94 277 ALA A C 1
ATOM 2132 O O . ALA A 1 277 ? 8.258 13.225 -10.205 1.00 80.94 277 ALA A O 1
ATOM 2133 N N . ASP A 1 278 ? 7.471 14.630 -8.630 1.00 87.25 278 ASP A N 1
ATOM 2134 C CA . ASP A 1 278 ? 6.531 13.658 -8.068 1.00 87.25 278 ASP A CA 1
ATOM 2135 C C . ASP A 1 278 ? 5.389 13.392 -9.080 1.00 87.25 278 ASP A C 1
ATOM 2137 O O . ASP A 1 278 ? 4.782 14.346 -9.582 1.00 87.25 278 ASP A O 1
ATOM 2141 N N . PRO A 1 279 ? 5.064 12.121 -9.388 1.00 86.44 279 PRO A N 1
ATOM 2142 C CA . PRO A 1 279 ? 3.968 11.807 -10.294 1.00 86.44 279 PRO A CA 1
ATOM 2143 C C . PRO A 1 279 ? 2.619 12.302 -9.769 1.00 86.44 279 PRO A C 1
ATOM 2145 O O . PRO A 1 279 ? 2.315 12.200 -8.579 1.00 86.44 279 PRO A O 1
ATOM 2148 N N . ARG A 1 280 ? 1.766 12.775 -10.681 1.00 88.19 280 ARG A N 1
ATOM 2149 C CA . ARG A 1 280 ? 0.365 13.069 -10.365 1.00 88.19 280 ARG A CA 1
ATOM 2150 C C . ARG A 1 280 ? -0.403 11.758 -10.312 1.00 88.19 280 ARG A C 1
ATOM 2152 O O . ARG A 1 280 ? -0.582 11.118 -11.344 1.00 88.19 280 ARG A O 1
ATOM 2159 N N . LEU A 1 281 ? -0.832 11.358 -9.122 1.00 92.06 281 LEU A N 1
ATOM 2160 C CA . LEU A 1 281 ? -1.669 10.177 -8.925 1.00 92.06 281 LEU A CA 1
ATOM 2161 C C . LEU A 1 281 ? -3.147 10.584 -8.863 1.00 92.06 281 LEU A C 1
ATOM 2163 O O . LEU A 1 281 ? -3.449 11.664 -8.344 1.00 92.06 281 LEU A O 1
ATOM 2167 N N . PRO A 1 282 ? -4.073 9.741 -9.350 1.00 92.12 282 PRO A N 1
ATOM 2168 C CA . PRO A 1 282 ? -5.493 9.967 -9.127 1.00 92.12 282 PRO A CA 1
ATOM 2169 C C . PRO A 1 282 ? -5.825 9.830 -7.639 1.00 92.12 282 PRO A C 1
ATOM 2171 O O . PRO A 1 282 ? -5.164 9.094 -6.903 1.00 92.12 282 PRO A O 1
ATOM 2174 N N . GLN A 1 283 ? -6.885 10.503 -7.196 1.00 92.50 283 GLN A N 1
ATOM 2175 C CA . GLN A 1 283 ? -7.477 10.213 -5.896 1.00 92.50 283 GLN A CA 1
ATOM 2176 C C . GLN A 1 283 ? -8.527 9.117 -6.065 1.00 92.50 283 GLN A C 1
ATOM 2178 O O . GLN A 1 283 ? -9.478 9.273 -6.826 1.00 92.50 283 GLN A O 1
ATOM 2183 N N . HIS A 1 284 ? -8.387 8.028 -5.315 1.00 93.06 284 HIS A N 1
ATOM 2184 C CA . HIS A 1 284 ? -9.351 6.932 -5.318 1.00 93.06 284 HIS A CA 1
ATOM 2185 C C . HIS A 1 284 ? -9.596 6.445 -3.897 1.00 93.06 284 HIS A C 1
ATOM 2187 O O . HIS A 1 284 ? -8.661 6.275 -3.122 1.00 93.06 284 HIS A O 1
ATOM 2193 N N . LEU A 1 285 ? -10.853 6.196 -3.545 1.00 88.81 285 LEU A N 1
ATOM 2194 C CA . LEU A 1 285 ? -11.208 5.622 -2.252 1.00 88.81 285 LEU A CA 1
ATOM 2195 C C . LEU A 1 285 ? -12.258 4.538 -2.472 1.00 88.81 285 LEU A C 1
ATOM 2197 O O . LEU A 1 285 ? -13.430 4.832 -2.721 1.00 88.81 285 LEU A O 1
ATOM 2201 N N . GLY A 1 286 ? -11.820 3.285 -2.416 1.00 90.62 286 GLY A N 1
ATOM 2202 C CA . GLY A 1 286 ? -12.662 2.104 -2.523 1.00 90.62 286 GLY A CA 1
ATOM 2203 C C . GLY A 1 286 ? -13.567 1.917 -1.304 1.00 90.62 286 GLY A C 1
ATOM 2204 O O . GLY A 1 286 ? -13.360 2.515 -0.246 1.00 90.62 286 GLY A O 1
ATOM 2205 N N . ALA A 1 287 ? -14.605 1.091 -1.453 1.00 82.56 287 ALA A N 1
ATOM 2206 C CA . ALA A 1 287 ? -15.605 0.860 -0.413 1.00 82.56 287 ALA A CA 1
ATOM 2207 C C . ALA A 1 287 ? -14.999 0.350 0.907 1.00 82.56 287 ALA A C 1
ATOM 2209 O O . ALA A 1 287 ? -15.461 0.756 1.970 1.00 82.56 287 ALA A O 1
ATOM 2210 N N . ALA A 1 288 ? -13.930 -0.452 0.853 1.00 84.50 288 ALA A N 1
ATOM 2211 C CA . ALA A 1 288 ? -13.254 -0.992 2.033 1.00 84.50 288 ALA A CA 1
ATOM 2212 C C . ALA A 1 288 ? -12.542 0.066 2.902 1.00 84.50 288 ALA A C 1
ATOM 2214 O O . ALA A 1 288 ? -12.106 -0.248 4.008 1.00 84.50 288 ALA A O 1
ATOM 2215 N N . PHE A 1 289 ? -12.417 1.303 2.411 1.00 83.56 289 PHE A N 1
ATOM 2216 C CA . PHE A 1 289 ? -11.767 2.419 3.106 1.00 83.56 289 PHE A CA 1
ATOM 2217 C C . PHE A 1 289 ? -12.731 3.554 3.461 1.00 83.56 289 PHE A C 1
ATOM 2219 O O . PHE A 1 289 ? -12.310 4.563 4.027 1.00 83.56 289 PHE A O 1
ATOM 2226 N N . LYS A 1 290 ? -14.014 3.419 3.111 1.00 77.38 290 LYS A N 1
ATOM 2227 C CA . LYS A 1 290 ? -15.041 4.414 3.429 1.00 77.38 290 LYS A CA 1
ATOM 2228 C C . LYS A 1 290 ? -15.641 4.160 4.805 1.00 77.38 290 LYS A C 1
ATOM 2230 O O . LYS A 1 290 ? -15.604 3.048 5.325 1.00 77.38 290 LYS A O 1
ATOM 2235 N N . VAL A 1 291 ? -16.252 5.212 5.352 1.00 61.94 291 VAL A N 1
ATOM 2236 C CA . VAL A 1 291 ? -17.150 5.141 6.513 1.00 61.94 291 VAL A CA 1
ATOM 2237 C C . VAL A 1 291 ? -18.124 3.983 6.332 1.00 61.94 291 VAL A C 1
ATOM 2239 O O . VAL A 1 291 ? -18.810 3.900 5.309 1.00 61.94 291 VAL A O 1
ATOM 2242 N N . LEU A 1 292 ? -18.224 3.120 7.343 1.00 63.22 292 LEU A N 1
ATOM 2243 C CA . LEU A 1 292 ? -19.224 2.064 7.353 1.00 63.22 292 LEU A CA 1
ATOM 2244 C C . LEU A 1 292 ? -20.605 2.708 7.512 1.00 63.22 292 LEU A C 1
ATOM 2246 O O . LEU A 1 292 ? -20.966 3.207 8.580 1.00 63.22 292 LEU A O 1
ATOM 2250 N N . VAL A 1 293 ? -21.363 2.726 6.418 1.00 57.28 293 VAL A N 1
ATOM 2251 C CA . VAL A 1 293 ? -22.752 3.179 6.402 1.00 57.28 293 VAL A CA 1
ATOM 2252 C C . VAL A 1 293 ? -23.649 1.953 6.493 1.00 57.28 293 VAL A C 1
ATOM 2254 O O . VAL A 1 293 ? -23.795 1.197 5.537 1.00 57.28 293 VAL A O 1
ATOM 2257 N N . LEU A 1 294 ? -24.268 1.759 7.652 1.00 63.72 294 LEU A N 1
ATOM 2258 C CA . LEU A 1 294 ? -25.138 0.622 7.928 1.00 63.72 294 LEU A CA 1
ATOM 2259 C C . LEU A 1 294 ? -26.568 0.976 7.514 1.00 63.72 294 LEU A C 1
ATOM 2261 O O . LEU A 1 294 ? -27.364 1.460 8.314 1.00 63.72 294 LEU A O 1
ATOM 2265 N N . ASN A 1 295 ? -26.867 0.795 6.227 1.00 57.72 295 ASN A N 1
ATOM 2266 C CA . ASN A 1 295 ? -28.146 1.165 5.606 1.00 57.72 295 ASN A CA 1
ATOM 2267 C C . ASN A 1 295 ? -28.988 -0.031 5.121 1.00 57.72 295 ASN A C 1
ATOM 2269 O O . ASN A 1 295 ? -30.080 0.178 4.599 1.00 57.72 295 ASN A O 1
ATOM 2273 N N . THR A 1 296 ? -28.514 -1.268 5.293 1.00 59.12 296 THR A N 1
ATOM 2274 C CA . THR A 1 296 ? -29.262 -2.498 4.981 1.00 59.12 296 THR A CA 1
ATOM 2275 C C . THR A 1 296 ? -29.477 -3.328 6.245 1.00 59.12 296 THR A C 1
ATOM 2277 O O . THR A 1 296 ? -28.718 -3.217 7.208 1.00 59.12 296 THR A O 1
ATOM 2280 N N . ALA A 1 297 ? -30.530 -4.153 6.286 1.00 59.34 297 ALA A N 1
ATOM 2281 C CA . ALA A 1 297 ? -30.765 -5.049 7.425 1.00 59.34 297 ALA A CA 1
ATOM 2282 C C . ALA A 1 297 ? -29.600 -6.041 7.655 1.00 59.34 297 ALA A C 1
ATOM 2284 O O . ALA A 1 297 ? -29.076 -6.042 8.764 1.00 59.34 297 ALA A O 1
ATOM 2285 N N . PRO A 1 298 ? -29.067 -6.749 6.635 1.00 62.09 298 PRO A N 1
ATOM 2286 C CA . PRO A 1 298 ? -27.963 -7.690 6.850 1.00 62.09 298 PRO A CA 1
ATOM 2287 C C . PRO A 1 298 ? -26.681 -7.031 7.373 1.00 62.09 298 PRO A C 1
ATOM 2289 O O . PRO A 1 298 ? -26.016 -7.584 8.245 1.00 62.09 298 PRO A O 1
ATOM 2292 N N . ALA A 1 299 ? -26.340 -5.829 6.888 1.00 53.50 299 ALA A N 1
ATOM 2293 C CA . ALA A 1 299 ? -25.183 -5.094 7.398 1.00 53.50 299 ALA A CA 1
ATOM 2294 C C . ALA A 1 299 ? -25.389 -4.674 8.861 1.00 53.50 299 ALA A C 1
ATOM 2296 O O . ALA A 1 299 ? -24.465 -4.773 9.667 1.00 53.50 299 ALA A O 1
ATOM 2297 N N . ARG A 1 300 ? -26.608 -4.245 9.220 1.00 61.62 300 ARG A N 1
ATOM 2298 C CA . ARG A 1 300 ? -26.971 -3.916 10.605 1.00 61.62 300 ARG A CA 1
ATOM 2299 C C . ARG A 1 300 ? -26.904 -5.143 11.513 1.00 61.62 300 ARG A C 1
ATOM 2301 O O . ARG A 1 300 ? -26.382 -5.017 12.613 1.00 61.62 300 ARG A O 1
ATOM 2308 N N . ASP A 1 301 ? -27.375 -6.301 11.064 1.00 62.62 301 ASP A N 1
ATOM 2309 C CA . ASP A 1 301 ? -27.376 -7.534 11.860 1.00 62.62 301 ASP A CA 1
ATOM 2310 C C . ASP A 1 301 ? -25.963 -8.098 12.050 1.00 62.62 301 ASP A C 1
ATOM 2312 O O . ASP A 1 301 ? -25.590 -8.470 13.161 1.00 62.62 301 ASP A O 1
ATOM 2316 N N . HIS A 1 302 ? -25.129 -8.065 11.005 1.00 57.03 302 HIS A N 1
ATOM 2317 C CA . HIS A 1 302 ? -23.714 -8.422 11.119 1.00 57.03 302 HIS A CA 1
ATOM 2318 C C . HIS A 1 302 ? -22.967 -7.487 12.079 1.00 57.03 302 HIS A C 1
ATOM 2320 O O . HIS A 1 302 ? -22.213 -7.942 12.938 1.00 57.03 302 HIS A O 1
ATOM 2326 N N . PHE A 1 303 ? -23.211 -6.177 11.974 1.00 62.78 303 PHE A N 1
ATOM 2327 C CA . PHE A 1 303 ? -22.640 -5.206 12.900 1.00 62.78 303 PHE A CA 1
ATOM 2328 C C . PHE A 1 303 ? -23.101 -5.451 14.342 1.00 62.78 303 PHE A C 1
ATOM 2330 O O . PHE A 1 303 ? -22.269 -5.461 15.242 1.00 62.78 303 PHE A O 1
ATOM 2337 N N . ARG A 1 304 ? -24.397 -5.720 14.558 1.00 64.25 304 ARG A N 1
ATOM 2338 C CA . ARG A 1 304 ? -24.959 -6.064 15.876 1.00 64.25 304 ARG A CA 1
ATOM 2339 C C . ARG A 1 304 ? -24.296 -7.296 16.480 1.00 64.25 304 ARG A C 1
ATOM 2341 O O . ARG A 1 304 ? -23.898 -7.246 17.636 1.00 64.25 304 ARG A O 1
ATOM 2348 N N . ALA A 1 305 ? -24.098 -8.357 15.700 1.00 62.62 305 ALA A N 1
ATOM 2349 C CA . ALA A 1 305 ? -23.377 -9.539 16.168 1.00 62.62 305 ALA A CA 1
ATOM 2350 C C . ALA A 1 305 ? -21.940 -9.201 16.619 1.00 62.62 305 ALA A C 1
ATOM 2352 O O . ALA A 1 305 ? -21.454 -9.744 17.608 1.00 62.62 305 ALA A O 1
ATOM 2353 N N . GLY A 1 306 ? -21.277 -8.258 15.940 1.00 56.59 306 GLY A N 1
ATOM 2354 C CA . GLY A 1 306 ? -19.945 -7.764 16.306 1.00 56.59 306 GLY A CA 1
ATOM 2355 C C . GLY A 1 306 ? -19.895 -6.855 17.544 1.00 56.59 306 GLY A C 1
ATOM 2356 O O . GLY A 1 306 ? -18.806 -6.596 18.058 1.00 56.59 306 GLY A O 1
ATOM 2357 N N . LEU A 1 307 ? -21.044 -6.378 18.034 1.00 61.66 307 LEU A N 1
ATOM 2358 C CA . LEU A 1 307 ? -21.149 -5.607 19.277 1.00 61.66 307 LEU A CA 1
ATOM 2359 C C . LEU A 1 307 ? -21.234 -6.498 20.525 1.00 61.66 307 LEU A C 1
ATOM 2361 O O . LEU A 1 307 ? -21.110 -5.987 21.637 1.00 61.66 307 LEU A O 1
ATOM 2365 N N . ALA A 1 308 ? -21.409 -7.813 20.369 1.00 66.75 308 ALA A N 1
ATOM 2366 C CA . ALA A 1 308 ? -21.473 -8.735 21.496 1.00 66.75 308 ALA A CA 1
ATOM 2367 C C . ALA A 1 308 ? -20.211 -8.632 22.377 1.00 66.75 308 ALA A C 1
ATOM 2369 O O . ALA A 1 308 ? -19.079 -8.721 21.895 1.00 66.75 308 ALA A O 1
ATOM 2370 N N . GLY A 1 309 ? -20.411 -8.420 23.682 1.00 62.47 309 GLY A N 1
ATOM 2371 C CA . GLY A 1 309 ? -19.329 -8.259 24.661 1.00 62.47 309 GLY A CA 1
ATOM 2372 C C . GLY A 1 309 ? -18.587 -6.917 24.599 1.00 62.47 309 GLY A C 1
ATOM 2373 O O . GLY A 1 309 ? -17.527 -6.784 25.210 1.00 62.47 309 GLY A O 1
ATOM 2374 N N . LYS A 1 310 ? -19.104 -5.929 23.861 1.00 70.12 310 LYS A N 1
ATOM 2375 C CA . LYS A 1 310 ? -18.559 -4.566 23.802 1.00 70.12 310 LYS A CA 1
ATOM 2376 C C . LYS A 1 310 ? -19.324 -3.639 24.740 1.00 70.12 310 LYS A C 1
ATOM 2378 O O . LYS A 1 310 ? -20.520 -3.803 24.949 1.00 70.12 310 LYS A O 1
ATOM 2383 N N . ARG A 1 311 ? -18.637 -2.640 25.295 1.00 71.69 311 ARG A N 1
ATOM 2384 C CA . ARG A 1 311 ? -19.239 -1.583 26.114 1.00 71.69 311 ARG A CA 1
ATOM 2385 C C . ARG A 1 311 ? -19.718 -0.456 25.215 1.00 71.69 311 ARG A C 1
ATOM 2387 O O . ARG A 1 311 ? -18.909 0.238 24.597 1.00 71.69 311 ARG A O 1
ATOM 2394 N N . LEU A 1 312 ? -21.028 -0.264 25.151 1.00 71.88 312 LEU A N 1
ATOM 2395 C CA . LEU A 1 312 ? -21.643 0.843 24.432 1.00 71.88 312 LEU A CA 1
ATOM 2396 C C . LEU A 1 312 ? -22.079 1.905 25.438 1.00 71.88 312 LEU A C 1
ATOM 2398 O O . LEU A 1 312 ? -22.794 1.598 26.385 1.00 71.88 312 LEU A O 1
ATOM 2402 N N . LEU A 1 313 ? -21.664 3.152 25.225 1.00 76.12 313 LEU A N 1
ATOM 2403 C CA . LEU A 1 313 ? -22.176 4.295 25.973 1.00 76.12 313 LEU A CA 1
ATOM 2404 C C . LEU A 1 313 ? -23.000 5.170 25.039 1.00 76.12 313 LEU A C 1
ATOM 2406 O O . LEU A 1 313 ? -22.470 5.740 24.083 1.00 76.12 313 LEU A O 1
ATOM 2410 N N . HIS A 1 314 ? -24.293 5.287 25.328 1.00 73.44 314 HIS A N 1
ATOM 2411 C CA . HIS A 1 314 ? -25.167 6.207 24.618 1.00 73.44 314 HIS A CA 1
ATOM 2412 C C . HIS A 1 314 ? -25.078 7.603 25.240 1.00 73.44 314 HIS A C 1
ATOM 2414 O O . HIS A 1 314 ? -25.434 7.818 26.400 1.00 73.44 314 HIS A O 1
ATOM 2420 N N . VAL A 1 315 ? -24.610 8.561 24.447 1.00 69.38 315 VAL A N 1
ATOM 2421 C CA . VAL A 1 315 ? -24.572 9.978 24.794 1.00 69.38 315 VAL A CA 1
ATOM 2422 C C . VAL A 1 315 ? -25.769 10.648 24.136 1.00 69.38 315 VAL A C 1
ATOM 2424 O O . VAL A 1 315 ? -25.741 10.972 22.947 1.00 69.38 315 VAL A O 1
ATOM 2427 N N . LYS A 1 316 ? -26.831 10.840 24.920 1.00 66.62 316 LYS A N 1
ATOM 2428 C CA . LYS A 1 316 ? -28.032 11.529 24.460 1.00 66.62 316 LYS A CA 1
ATOM 2429 C C . LYS A 1 316 ? -27.827 13.031 24.583 1.00 66.62 316 LYS A C 1
ATOM 2431 O O . LYS A 1 316 ? -27.496 13.543 25.649 1.00 66.62 316 LYS A O 1
ATOM 2436 N N . ASN A 1 317 ? -28.055 13.753 23.497 1.00 61.94 317 ASN A N 1
ATOM 2437 C CA . ASN A 1 317 ? -28.014 15.207 23.531 1.00 61.94 317 ASN A CA 1
ATOM 2438 C C . ASN A 1 317 ? -29.440 15.749 23.700 1.00 61.94 317 ASN A C 1
ATOM 2440 O O . ASN A 1 317 ? -30.279 15.564 22.821 1.00 61.94 317 ASN A O 1
ATOM 2444 N N . SER A 1 318 ? -29.741 16.394 24.831 1.00 55.12 318 SER A N 1
ATOM 2445 C CA . SER A 1 318 ? -31.075 16.955 25.105 1.00 55.12 318 SER A CA 1
ATOM 2446 C C . SER A 1 318 ? -31.295 18.348 24.493 1.00 55.12 318 SER A C 1
ATOM 2448 O O . SER A 1 318 ? -32.314 18.982 24.758 1.00 55.12 318 SER A O 1
ATOM 2450 N N . GLY A 1 319 ? -30.375 18.839 23.653 1.00 46.41 319 GLY A N 1
ATOM 2451 C CA . GLY A 1 319 ? -30.571 20.056 22.858 1.00 46.41 319 GLY A CA 1
ATOM 2452 C C . GLY A 1 319 ? -30.418 21.372 23.628 1.00 46.41 319 GLY A C 1
ATOM 2453 O O . GLY A 1 319 ? -30.519 22.438 23.026 1.00 46.41 319 GLY A O 1
ATOM 2454 N N . ARG A 1 320 ? -30.121 21.335 24.933 1.00 48.66 320 ARG A N 1
ATOM 2455 C CA . ARG A 1 320 ? -29.565 22.489 25.654 1.00 48.66 320 ARG A CA 1
ATOM 2456 C C . ARG A 1 320 ? -28.050 22.399 25.577 1.00 48.66 320 ARG A C 1
ATOM 2458 O O . ARG A 1 320 ? -27.398 21.854 26.462 1.00 48.66 320 ARG A O 1
ATOM 2465 N N . GLY A 1 321 ? -27.518 22.842 24.443 1.00 43.69 321 GLY A N 1
ATOM 2466 C CA . GLY A 1 321 ? -26.083 22.891 24.222 1.00 43.69 321 GLY A CA 1
ATOM 2467 C C . GLY A 1 321 ? -25.403 23.730 25.299 1.00 43.69 321 GLY A C 1
ATOM 2468 O O . GLY A 1 321 ? -25.914 24.773 25.696 1.00 43.69 321 GLY A O 1
ATOM 2469 N N . PHE A 1 322 ? -24.218 23.297 25.722 1.00 44.78 322 PHE A N 1
ATOM 2470 C CA . PHE A 1 322 ? -23.196 24.228 26.180 1.00 44.78 322 PHE A CA 1
ATOM 2471 C C . PHE A 1 322 ? -23.014 25.243 25.040 1.00 44.78 322 PHE A C 1
ATOM 2473 O O . PHE A 1 322 ? -22.453 24.895 23.995 1.00 44.78 322 PHE A O 1
ATOM 2480 N N . GLU A 1 323 ? -23.574 26.447 25.167 1.00 39.75 323 GLU A N 1
ATOM 2481 C CA . GLU A 1 323 ? -23.412 27.519 24.183 1.00 39.75 323 GLU A CA 1
ATOM 2482 C C . GLU A 1 323 ? -21.963 28.012 24.242 1.00 39.75 323 GLU A C 1
ATOM 2484 O O . GLU A 1 323 ? -21.621 29.000 24.881 1.00 39.75 323 GLU A O 1
ATOM 2489 N N . VAL A 1 324 ? -21.070 27.287 23.572 1.00 43.06 324 VAL A N 1
ATOM 2490 C CA . VAL A 1 324 ? -19.666 27.669 23.426 1.00 43.06 324 VAL A CA 1
ATOM 2491 C C . VAL A 1 324 ? -19.478 28.239 22.030 1.00 43.06 324 VAL A C 1
ATOM 2493 O O . VAL A 1 324 ? -18.914 27.610 21.138 1.00 43.06 324 VAL A O 1
ATOM 2496 N N . ALA A 1 325 ? -19.966 29.458 21.838 1.00 35.94 325 ALA A N 1
ATOM 2497 C CA . ALA A 1 325 ? -19.498 30.327 20.770 1.00 35.94 325 ALA A CA 1
ATOM 2498 C C . ALA A 1 325 ? -18.876 31.584 21.398 1.00 35.94 325 ALA A C 1
ATOM 2500 O O . ALA A 1 325 ? -19.447 32.666 21.362 1.00 35.94 325 ALA A O 1
ATOM 2501 N N . GLY A 1 326 ? -17.687 31.423 21.994 1.00 44.50 326 GLY A N 1
ATOM 2502 C CA . GLY A 1 326 ? -16.787 32.538 22.327 1.00 44.50 326 GLY A CA 1
ATOM 2503 C C . GLY A 1 326 ? -16.683 32.954 23.799 1.00 44.50 326 GLY A C 1
ATOM 2504 O O . GLY A 1 326 ? -15.774 33.712 24.128 1.00 44.50 326 GLY A O 1
ATOM 2505 N N . SER A 1 327 ? -17.532 32.448 24.694 1.00 50.41 327 SER A N 1
ATOM 2506 C CA . SER A 1 327 ? -17.434 32.669 26.147 1.00 50.41 327 SER A CA 1
ATOM 2507 C C . SER A 1 327 ? -16.851 31.451 26.868 1.00 50.41 327 SER A C 1
ATOM 2509 O O . SER A 1 327 ? -17.118 30.309 26.494 1.00 50.41 327 SER A O 1
ATOM 2511 N N . ALA A 1 328 ? -16.037 31.687 27.903 1.00 56.62 328 ALA A N 1
ATOM 2512 C CA . ALA A 1 328 ? -15.590 30.624 28.801 1.00 56.62 328 ALA A CA 1
ATOM 2513 C C . ALA A 1 328 ? -16.811 29.964 29.475 1.00 56.62 328 ALA A C 1
ATOM 2515 O O . ALA A 1 328 ? -17.751 30.689 29.814 1.00 56.62 328 ALA A O 1
ATOM 2516 N N . PRO A 1 329 ? -16.814 28.631 29.673 1.00 64.94 329 PRO A N 1
ATOM 2517 C CA . PRO A 1 329 ? -17.908 27.959 30.365 1.00 64.94 329 PRO A CA 1
ATOM 2518 C C . PRO A 1 329 ? -18.074 28.542 31.769 1.00 64.94 329 PRO A C 1
ATOM 2520 O O . PRO A 1 329 ? -17.090 28.860 32.446 1.00 64.94 329 PRO A O 1
ATOM 2523 N N . THR A 1 330 ? -19.320 28.666 32.216 1.00 76.56 330 THR A N 1
ATOM 2524 C CA . THR A 1 330 ? -19.622 28.976 33.615 1.00 76.56 330 THR A CA 1
ATOM 2525 C C . THR A 1 330 ? -19.012 27.909 34.530 1.00 76.56 330 THR A C 1
ATOM 2527 O O . THR A 1 330 ? -18.737 26.778 34.121 1.00 76.56 330 THR A O 1
ATOM 2530 N N . GLU A 1 331 ? -18.799 28.239 35.803 1.00 74.69 331 GLU A N 1
ATOM 2531 C CA . GLU A 1 331 ? -18.230 27.291 36.769 1.00 74.69 331 GLU A CA 1
ATOM 2532 C C . GLU A 1 331 ? -19.074 26.009 36.897 1.00 74.69 331 GLU A C 1
ATOM 2534 O O . GLU A 1 331 ? -18.530 24.906 37.016 1.00 74.69 331 GLU A O 1
ATOM 2539 N N . LEU A 1 332 ? -20.401 26.149 36.793 1.00 72.50 332 LEU A N 1
ATOM 2540 C CA . LEU A 1 332 ? -21.344 25.035 36.802 1.00 72.50 332 LEU A CA 1
ATOM 2541 C C . LEU A 1 332 ? -21.180 24.142 35.565 1.00 72.50 332 LEU A C 1
ATOM 2543 O O . LEU A 1 332 ? -21.074 22.925 35.704 1.00 72.50 332 LEU A O 1
ATOM 2547 N N . GLU A 1 333 ? -21.080 24.732 34.372 1.00 70.25 333 GLU A N 1
ATOM 2548 C CA . GLU A 1 333 ? -20.848 23.988 33.129 1.00 70.25 333 GLU A CA 1
ATOM 2549 C C . GLU A 1 333 ? -19.496 23.269 33.147 1.00 70.25 333 GLU A C 1
ATOM 2551 O O . GLU A 1 333 ? -19.418 22.091 32.806 1.00 70.25 333 GLU A O 1
ATOM 2556 N N . ALA A 1 334 ? -18.434 23.932 33.613 1.00 72.94 334 ALA A N 1
ATOM 2557 C CA . ALA A 1 334 ? -17.109 23.329 33.739 1.00 72.94 334 ALA A CA 1
ATOM 2558 C C . ALA A 1 334 ? -17.089 22.171 34.756 1.00 72.94 334 ALA A C 1
ATOM 2560 O O . ALA A 1 334 ? -16.362 21.187 34.588 1.00 72.94 334 ALA A O 1
ATOM 2561 N N . LYS A 1 335 ? -17.879 22.264 35.834 1.00 75.06 335 LYS A N 1
ATOM 2562 C CA . LYS A 1 335 ? -18.068 21.168 36.793 1.00 75.06 335 LYS A CA 1
ATOM 2563 C C . LYS A 1 335 ? -18.787 19.982 36.144 1.00 75.06 335 LYS A C 1
ATOM 2565 O O . LYS A 1 335 ? -18.244 18.880 36.178 1.00 75.06 335 LYS A O 1
ATOM 2570 N N . GLN A 1 336 ? -19.923 20.216 35.489 1.00 73.19 336 GLN A N 1
ATOM 2571 C CA . GLN A 1 336 ? -20.693 19.172 34.797 1.00 73.19 336 GLN A CA 1
ATOM 2572 C C . GLN A 1 336 ? -19.878 18.484 33.697 1.00 73.19 336 GLN A C 1
ATOM 2574 O O . GLN A 1 336 ? -19.904 17.261 33.565 1.00 73.19 336 GLN A O 1
ATOM 2579 N N . GLN A 1 337 ? -19.099 19.257 32.940 1.00 75.44 337 GLN A N 1
ATOM 2580 C CA . GLN A 1 337 ? -18.155 18.754 31.949 1.00 75.44 337 GLN A CA 1
ATOM 2581 C C . GLN A 1 337 ? -17.149 17.779 32.575 1.00 75.44 337 GLN A C 1
ATOM 2583 O O . GLN A 1 337 ? -17.015 16.645 32.114 1.00 75.44 337 GLN A O 1
ATOM 2588 N N . ARG A 1 338 ? -16.482 18.173 33.668 1.00 76.75 338 ARG A N 1
ATOM 2589 C CA . ARG A 1 338 ? -15.526 17.301 34.374 1.00 76.75 338 ARG A CA 1
ATOM 2590 C C . ARG A 1 338 ? -16.177 16.026 34.900 1.00 76.75 338 ARG A C 1
ATOM 2592 O O . ARG A 1 338 ? -15.626 14.951 34.694 1.00 76.75 338 ARG A O 1
ATOM 2599 N N . GLU A 1 339 ? -17.341 16.130 35.533 1.00 75.81 339 GLU A N 1
ATOM 2600 C CA . GLU A 1 339 ? -18.080 14.971 36.054 1.00 75.81 339 GLU A CA 1
ATOM 2601 C C . GLU A 1 339 ? -18.487 14.010 34.930 1.00 75.81 339 GLU A C 1
ATOM 2603 O O . GLU A 1 339 ? -18.293 12.800 35.047 1.00 75.81 339 GLU A O 1
ATOM 2608 N N . THR A 1 340 ? -18.946 14.549 33.798 1.00 71.62 340 THR A N 1
ATOM 2609 C CA . THR A 1 340 ? -19.291 13.761 32.607 1.00 71.62 340 THR A CA 1
ATOM 2610 C C . THR A 1 340 ? -18.069 13.041 32.047 1.00 71.62 340 THR A C 1
ATOM 2612 O O . THR A 1 340 ? -18.128 11.845 31.764 1.00 71.62 340 THR A O 1
ATOM 2615 N N . LEU A 1 341 ? -16.938 13.740 31.915 1.00 75.88 341 LEU A N 1
ATOM 2616 C CA . LEU A 1 341 ? -15.697 13.143 31.428 1.00 75.88 341 LEU A CA 1
ATOM 2617 C C . LEU A 1 341 ? -15.205 12.033 32.364 1.00 75.88 341 LEU A C 1
ATOM 2619 O O . LEU A 1 341 ? -14.791 10.977 31.887 1.00 75.88 341 LEU A O 1
ATOM 2623 N N . VAL A 1 342 ? -15.283 12.238 33.681 1.00 74.56 342 VAL A N 1
ATOM 2624 C CA . VAL A 1 342 ? -14.936 11.217 34.680 1.00 74.56 342 VAL A CA 1
ATOM 2625 C C . VAL A 1 342 ? -15.846 10.000 34.541 1.00 74.56 342 VAL A C 1
ATOM 2627 O O . VAL A 1 342 ? -15.341 8.878 34.492 1.00 74.56 342 VAL A O 1
ATOM 2630 N N . ALA A 1 343 ? -17.159 10.197 34.412 1.00 71.31 343 ALA A N 1
ATOM 2631 C CA . ALA A 1 343 ? -18.115 9.108 34.228 1.00 71.31 343 ALA A CA 1
ATOM 2632 C C . ALA A 1 343 ? -17.840 8.302 32.947 1.00 71.31 343 ALA A C 1
ATOM 2634 O O . ALA A 1 343 ? -17.710 7.079 33.001 1.00 71.31 343 ALA A O 1
ATOM 2635 N N . VAL A 1 344 ? -17.662 8.979 31.807 1.00 74.75 344 VAL A N 1
ATOM 2636 C CA . VAL A 1 344 ? -17.351 8.339 30.514 1.00 74.75 344 VAL A CA 1
ATOM 2637 C C . VAL A 1 344 ? -16.029 7.571 30.589 1.00 74.75 344 VAL A C 1
ATOM 2639 O O . VAL A 1 344 ? -15.929 6.445 30.104 1.00 74.75 344 VAL A O 1
ATOM 2642 N N . THR A 1 345 ? -15.021 8.142 31.245 1.00 76.69 345 THR A N 1
ATOM 2643 C CA . THR A 1 345 ? -13.703 7.508 31.395 1.00 76.69 345 THR A CA 1
ATOM 2644 C C . THR A 1 345 ? -13.734 6.298 32.303 1.00 76.69 345 THR A C 1
ATOM 2646 O O . THR A 1 345 ? -13.111 5.287 31.988 1.00 76.69 345 THR A O 1
ATOM 2649 N N . SER A 1 346 ? -14.499 6.373 33.387 1.00 76.31 346 SER A N 1
ATOM 2650 C CA . SER A 1 346 ? -14.658 5.267 34.329 1.00 76.31 346 SER A CA 1
ATOM 2651 C C . SER A 1 346 ? -15.424 4.108 33.691 1.00 76.31 346 SER A C 1
ATOM 2653 O O . SER A 1 346 ? -15.101 2.949 33.932 1.00 76.31 346 SER A O 1
ATOM 2655 N N . PHE A 1 347 ? -16.395 4.414 32.824 1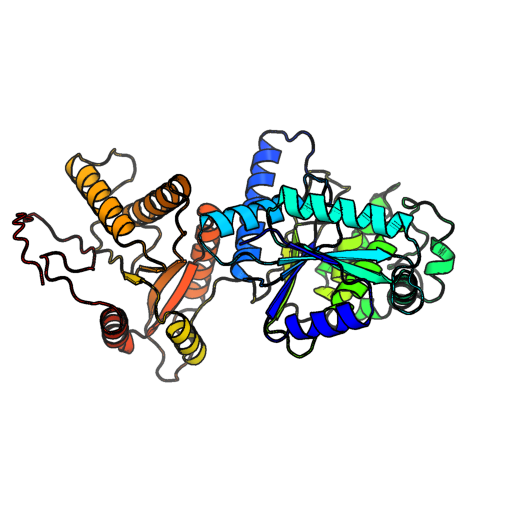.00 75.81 347 PHE A N 1
ATOM 2656 C CA . PHE A 1 347 ? -17.108 3.408 32.041 1.00 75.81 347 PHE A CA 1
ATOM 2657 C C . PHE A 1 347 ? -16.208 2.742 30.987 1.00 75.81 347 PHE A C 1
ATOM 2659 O O . PHE A 1 347 ? -16.274 1.527 30.790 1.00 75.81 347 PHE A O 1
ATOM 2666 N N . GLY A 1 348 ? -15.347 3.525 30.325 1.00 77.06 348 GLY A N 1
ATOM 2667 C CA . GLY A 1 348 ? -14.397 3.061 29.311 1.00 77.06 348 GLY A CA 1
ATOM 2668 C C . GLY A 1 348 ? -15.064 2.479 28.056 1.00 77.06 348 GLY A C 1
ATOM 2669 O O . GLY A 1 348 ? -14.767 1.345 27.703 1.00 77.06 348 GLY A O 1
ATOM 2670 N N . PRO A 1 349 ? -15.974 3.191 27.376 1.00 75.19 349 PRO A N 1
ATOM 2671 C CA . PRO A 1 349 ? -16.738 2.614 26.269 1.00 75.19 349 PRO A CA 1
ATOM 2672 C C . PRO A 1 349 ? -15.855 2.139 25.103 1.00 75.19 349 PRO A C 1
ATOM 2674 O O . PRO A 1 349 ? -14.952 2.853 24.671 1.00 75.19 349 PRO A O 1
ATOM 2677 N N . ASP A 1 350 ? -16.182 0.972 24.535 1.00 67.44 350 ASP A N 1
ATOM 2678 C CA . ASP A 1 350 ? -15.678 0.529 23.227 1.00 67.44 350 ASP A CA 1
ATOM 2679 C C . ASP A 1 350 ? -16.334 1.338 22.091 1.00 67.44 350 ASP A C 1
ATOM 2681 O O . ASP A 1 350 ? -15.701 1.633 21.075 1.00 67.44 350 ASP A O 1
ATOM 2685 N N . TYR A 1 351 ? -17.605 1.719 22.276 1.00 72.75 351 TYR A N 1
ATOM 2686 C CA . TYR A 1 351 ? -18.370 2.540 21.340 1.00 72.75 351 TYR A CA 1
ATOM 2687 C C . TYR A 1 351 ? -19.089 3.679 22.062 1.00 72.75 351 TYR A C 1
ATOM 2689 O O . TYR A 1 351 ? -19.788 3.461 23.051 1.00 72.75 351 TYR A O 1
ATOM 2697 N N . LEU A 1 352 ? -18.979 4.887 21.517 1.00 77.62 352 LEU A N 1
ATOM 2698 C CA . LEU A 1 352 ? -19.824 6.023 21.876 1.00 77.62 352 LEU A CA 1
ATOM 2699 C C . LEU A 1 352 ? -20.935 6.146 20.834 1.00 77.62 352 LEU A C 1
ATOM 2701 O O . LEU A 1 352 ? -20.671 6.458 19.671 1.00 77.62 352 LEU A O 1
ATOM 2705 N N . VAL A 1 353 ? -22.171 5.895 21.251 1.00 76.88 353 VAL A N 1
ATOM 2706 C CA . VAL A 1 353 ? -23.369 6.044 20.417 1.00 76.88 353 VAL A CA 1
ATOM 2707 C C . VAL A 1 353 ? -23.945 7.434 20.635 1.00 76.88 353 VAL A C 1
ATOM 2709 O O . VAL A 1 353 ? -24.015 7.890 21.772 1.00 76.88 353 VAL A O 1
ATOM 2712 N N . PHE A 1 354 ? -24.382 8.104 19.574 1.00 76.00 354 PHE A N 1
ATOM 2713 C CA . PHE A 1 354 ? -25.078 9.386 19.676 1.00 76.00 354 PHE A CA 1
ATOM 2714 C C . PHE A 1 354 ? -26.183 9.506 18.632 1.00 76.00 354 PHE A C 1
ATOM 2716 O O . PHE A 1 354 ? -26.018 9.091 17.482 1.00 76.00 354 PHE A O 1
ATOM 2723 N N . ASP A 1 355 ? -27.295 10.113 19.039 1.00 69.44 355 ASP A N 1
ATOM 2724 C CA . ASP A 1 355 ? -28.497 10.331 18.228 1.00 69.44 355 ASP A CA 1
ATOM 2725 C C . ASP A 1 355 ? -28.672 11.786 17.736 1.00 69.44 355 ASP A C 1
ATOM 2727 O O . ASP A 1 355 ? -29.494 12.080 16.856 1.00 69.44 355 ASP A O 1
ATOM 2731 N N . GLY A 1 356 ? -27.841 12.693 18.260 1.00 68.31 356 GLY A N 1
ATOM 2732 C CA . GLY A 1 356 ? -27.829 14.125 17.968 1.00 68.31 356 GLY A CA 1
ATOM 2733 C C . GLY A 1 356 ? -26.919 14.557 16.813 1.00 68.31 356 GLY A C 1
ATOM 2734 O O . GLY A 1 356 ? -26.386 13.753 16.041 1.00 68.31 356 GLY A O 1
ATOM 2735 N N . ASN A 1 357 ? -26.753 15.873 16.665 1.00 69.44 357 ASN A N 1
ATOM 2736 C CA . ASN A 1 357 ? -25.806 16.453 15.721 1.00 69.44 357 ASN A CA 1
ATOM 2737 C C . ASN A 1 357 ? -24.383 16.414 16.325 1.00 69.44 357 ASN A C 1
ATOM 2739 O O . ASN A 1 357 ? -24.137 17.121 17.302 1.00 69.44 357 ASN A O 1
ATOM 2743 N N . PRO A 1 358 ? -23.421 15.659 15.754 1.00 66.69 358 PRO A N 1
ATOM 2744 C CA . PRO A 1 358 ? -22.062 15.566 16.297 1.00 66.69 358 PRO A CA 1
ATOM 2745 C C . PRO A 1 358 ? -21.295 16.891 16.231 1.00 66.69 358 PRO A C 1
ATOM 2747 O O . PRO A 1 358 ? -20.224 17.021 16.810 1.00 66.69 358 PRO A O 1
ATOM 2750 N N . TRP A 1 359 ? -21.827 17.881 15.514 1.00 70.62 359 TRP A N 1
ATOM 2751 C CA . TRP A 1 359 ? -21.238 19.211 15.378 1.00 70.62 359 TRP A CA 1
ATOM 2752 C C . TRP A 1 359 ? -21.674 20.184 16.469 1.00 70.62 359 TRP A C 1
ATOM 2754 O O . TRP A 1 359 ? -21.296 21.350 16.426 1.00 70.62 359 TRP A O 1
ATOM 2764 N N . GLU A 1 360 ? -22.474 19.739 17.435 1.00 74.12 360 GLU A N 1
ATOM 2765 C CA . GLU A 1 360 ? -22.822 20.581 18.571 1.00 74.12 360 GLU A CA 1
ATOM 2766 C C . GLU A 1 360 ? -21.624 20.740 19.521 1.00 74.12 360 GLU A C 1
ATOM 2768 O O . GLU A 1 360 ? -21.020 19.730 19.899 1.00 74.12 360 GLU A O 1
ATOM 2773 N N . PRO A 1 361 ? -21.279 21.976 19.940 1.00 70.44 361 PRO A N 1
ATOM 2774 C CA . PRO A 1 361 ? -20.050 22.258 20.687 1.00 70.44 361 PRO A CA 1
ATOM 2775 C C . PRO A 1 361 ? -19.847 21.381 21.926 1.00 70.44 361 PRO A C 1
ATOM 2777 O O . PRO A 1 361 ? -18.742 20.899 22.161 1.00 70.44 361 PRO A O 1
ATOM 2780 N N . GLY A 1 362 ? -20.915 21.114 22.685 1.00 70.31 362 GLY A N 1
ATOM 2781 C CA . GLY A 1 362 ? -20.861 20.262 23.876 1.00 70.31 362 GLY A CA 1
ATOM 2782 C C . GLY A 1 362 ? -20.460 18.815 23.580 1.00 70.31 362 GLY A C 1
ATOM 2783 O O . GLY A 1 362 ? -19.627 18.241 24.281 1.00 70.31 362 GLY A O 1
ATOM 2784 N N . PHE A 1 363 ? -20.995 18.236 22.503 1.00 73.56 363 PHE A N 1
ATOM 2785 C CA . PHE A 1 363 ? -20.618 16.890 22.074 1.00 73.56 363 PHE A CA 1
ATOM 2786 C C . PHE A 1 363 ? -19.193 16.869 21.528 1.00 73.56 363 PHE A C 1
ATOM 2788 O O . PHE A 1 363 ? -18.412 15.976 21.863 1.00 73.56 363 PHE A O 1
ATOM 2795 N N . GLN A 1 364 ? -18.829 17.879 20.731 1.00 74.44 364 GLN A N 1
ATOM 2796 C CA . GLN A 1 364 ? -17.470 17.976 20.216 1.00 74.44 364 GLN A CA 1
ATOM 2797 C C . GLN A 1 364 ? -16.443 18.057 21.330 1.00 74.44 364 GLN A C 1
ATOM 2799 O O . GLN A 1 364 ? -15.417 17.380 21.271 1.00 74.44 364 GLN A O 1
ATOM 2804 N N . TRP A 1 365 ? -16.740 18.868 22.342 1.00 80.31 365 TRP A N 1
ATOM 2805 C CA . TRP A 1 365 ? -15.933 18.980 23.538 1.00 80.31 365 TRP A CA 1
ATOM 2806 C C . TRP A 1 365 ? -15.809 17.625 24.236 1.00 80.31 365 TRP A C 1
ATOM 2808 O O . TRP A 1 365 ? -14.686 17.197 24.479 1.00 80.31 365 TRP A O 1
ATOM 2818 N N . LEU A 1 366 ? -16.916 16.915 24.483 1.00 78.31 366 LEU A N 1
ATOM 2819 C CA . LEU A 1 366 ? -16.884 15.637 25.200 1.00 78.31 366 LEU A CA 1
ATOM 2820 C C . LEU A 1 366 ? -16.052 14.588 24.459 1.00 78.31 366 LEU A C 1
ATOM 2822 O O . LEU A 1 366 ? -15.192 13.951 25.062 1.00 78.31 366 LEU A O 1
ATOM 2826 N N . VAL A 1 367 ? -16.279 14.421 23.153 1.00 76.88 367 VAL A N 1
ATOM 2827 C CA . VAL A 1 367 ? -15.529 13.450 22.346 1.00 76.88 367 VAL A CA 1
ATOM 2828 C C . VAL A 1 367 ? -14.053 13.820 22.303 1.00 76.88 367 VAL A C 1
ATOM 2830 O O . VAL A 1 367 ? -13.216 12.946 22.507 1.00 76.88 367 VAL A O 1
ATOM 2833 N N . ARG A 1 368 ? -13.712 15.096 22.079 1.00 80.06 368 ARG A N 1
ATOM 2834 C CA . ARG A 1 368 ? -12.312 15.550 22.064 1.00 80.06 368 ARG A CA 1
ATOM 2835 C C . ARG A 1 368 ? -11.650 15.348 23.423 1.00 80.06 368 ARG A C 1
ATOM 2837 O O . ARG A 1 368 ? -10.597 14.731 23.479 1.00 80.06 368 ARG A O 1
ATOM 2844 N N . ALA A 1 369 ? -12.296 15.773 24.506 1.00 80.62 369 ALA A N 1
ATOM 2845 C CA . ALA A 1 369 ? -11.786 15.625 25.864 1.00 80.62 369 ALA A CA 1
ATOM 2846 C C . ALA A 1 369 ? -11.585 14.151 26.239 1.00 80.62 369 ALA A C 1
ATOM 2848 O O . ALA A 1 369 ? -10.553 13.794 26.801 1.00 80.62 369 ALA A O 1
ATOM 2849 N N . PHE A 1 370 ? -12.532 13.281 25.879 1.00 79.94 370 PHE A N 1
ATOM 2850 C CA . PHE A 1 370 ? -12.408 11.845 26.104 1.00 79.94 370 PHE A CA 1
ATOM 2851 C C . PHE A 1 370 ? -11.269 11.235 25.285 1.00 79.94 370 PHE A C 1
ATOM 2853 O O . PHE A 1 370 ? -10.439 10.516 25.831 1.00 79.94 370 PHE A O 1
ATOM 2860 N N . VAL A 1 371 ? -11.180 11.557 23.994 1.00 77.00 371 VAL A N 1
ATOM 2861 C CA . VAL A 1 371 ? -10.107 11.087 23.104 1.00 77.00 371 VAL A CA 1
ATOM 2862 C C . VAL A 1 371 ? -8.738 11.559 23.583 1.00 77.00 371 VAL A C 1
ATOM 2864 O O . VAL A 1 371 ? -7.796 10.769 23.604 1.00 77.00 371 VAL A O 1
ATOM 2867 N N . ASP A 1 372 ? -8.614 12.820 23.988 1.00 78.81 372 ASP A N 1
ATOM 2868 C CA . ASP A 1 372 ? -7.364 13.385 24.492 1.00 78.81 372 ASP A CA 1
ATOM 2869 C C . ASP A 1 372 ? -6.953 12.725 25.811 1.00 78.81 372 ASP A C 1
ATOM 2871 O O . ASP A 1 372 ? -5.784 12.380 25.986 1.00 78.81 372 ASP A O 1
ATOM 2875 N N . LEU A 1 373 ? -7.909 12.456 26.704 1.00 78.00 373 LEU A N 1
ATOM 2876 C CA . LEU A 1 373 ? -7.650 11.735 27.946 1.00 78.00 373 LEU A CA 1
ATOM 2877 C C . LEU A 1 373 ? -7.253 10.271 27.697 1.00 78.00 373 LEU A C 1
ATOM 2879 O O . LEU A 1 373 ? -6.304 9.782 28.313 1.00 78.00 373 LEU A O 1
ATOM 2883 N N . GLN A 1 374 ? -7.919 9.571 26.772 1.00 77.19 374 GLN A N 1
ATOM 2884 C CA . GLN A 1 374 ? -7.531 8.214 26.367 1.00 77.19 374 GLN A CA 1
ATOM 2885 C C . GLN A 1 374 ? -6.122 8.203 25.760 1.00 77.19 374 GLN A C 1
ATOM 2887 O O . GLN A 1 374 ? -5.299 7.367 26.124 1.00 77.19 374 GLN A O 1
ATOM 2892 N N . ARG A 1 375 ? -5.775 9.193 24.926 1.00 73.56 375 ARG A N 1
ATOM 2893 C CA . ARG A 1 375 ? -4.411 9.347 24.387 1.00 73.56 375 ARG A CA 1
ATOM 2894 C C . ARG A 1 375 ? -3.368 9.557 25.480 1.00 73.56 375 ARG A C 1
ATOM 2896 O O . ARG A 1 375 ? -2.315 8.930 25.431 1.00 73.56 375 ARG A O 1
ATOM 2903 N N . GLN A 1 376 ? -3.649 10.421 26.455 1.00 72.94 376 GLN A N 1
ATOM 2904 C CA . GLN A 1 376 ? -2.732 10.707 27.565 1.00 72.94 376 GLN A CA 1
ATOM 2905 C C . GLN A 1 376 ? -2.539 9.498 28.486 1.00 72.94 376 GLN A C 1
ATOM 2907 O O . GLN A 1 376 ? -1.432 9.259 28.961 1.00 72.94 376 GLN A O 1
ATOM 2912 N N . SER A 1 377 ? -3.604 8.729 28.720 1.00 71.31 377 SER A N 1
ATOM 2913 C CA . SER A 1 377 ? -3.578 7.531 29.568 1.00 71.31 377 SER A CA 1
ATOM 2914 C C . SER A 1 377 ? -3.135 6.259 28.834 1.00 71.31 377 SER A C 1
ATOM 2916 O O . SER A 1 377 ? -2.896 5.240 29.479 1.00 71.31 377 SER A O 1
ATOM 2918 N N . GLY A 1 378 ? -2.996 6.304 27.504 1.00 67.75 378 GLY A N 1
ATOM 2919 C CA . GLY A 1 378 ? -2.704 5.133 26.673 1.00 67.75 378 GLY A CA 1
ATOM 2920 C C . GLY A 1 378 ? -3.854 4.122 26.614 1.00 67.75 378 GLY A C 1
ATOM 2921 O O . GLY A 1 378 ? -3.606 2.938 26.387 1.00 67.75 378 GLY A O 1
ATOM 2922 N N . GLY A 1 379 ? -5.082 4.572 26.879 1.00 67.25 379 GLY A N 1
ATOM 2923 C CA . GLY A 1 379 ? -6.286 3.754 26.832 1.00 67.25 379 GLY A CA 1
ATOM 2924 C C . GLY A 1 379 ? -6.954 3.733 25.447 1.00 67.25 379 GLY A C 1
ATOM 2925 O O . GLY A 1 379 ? -6.671 4.579 24.589 1.00 67.25 379 GLY A O 1
ATOM 2926 N N . PRO A 1 380 ? -7.831 2.741 25.197 1.00 63.91 380 PRO A N 1
ATOM 2927 C CA . PRO A 1 380 ? -8.437 2.522 23.895 1.00 63.91 380 PRO A CA 1
ATOM 2928 C C . PRO A 1 380 ? -9.297 3.698 23.424 1.00 63.91 380 PRO A C 1
ATOM 2930 O O . PRO A 1 380 ? -10.116 4.227 24.173 1.00 63.91 380 PRO A O 1
ATOM 2933 N N . LEU A 1 381 ? -9.146 4.084 22.150 1.00 70.94 381 LEU A N 1
ATOM 2934 C CA . LEU A 1 381 ? -10.051 5.056 21.540 1.00 70.94 381 LEU A CA 1
ATOM 2935 C C . LEU A 1 381 ? -11.390 4.386 21.220 1.00 70.94 381 LEU A C 1
ATOM 2937 O O . LEU A 1 381 ? -11.391 3.285 20.660 1.00 70.94 381 LEU A O 1
ATOM 2941 N N . PRO A 1 382 ? -12.516 5.054 21.502 1.00 73.25 382 PRO A N 1
ATOM 2942 C CA . PRO A 1 382 ? -13.825 4.518 21.174 1.00 73.25 382 PRO A CA 1
ATOM 2943 C C . PRO A 1 382 ? -14.058 4.576 19.663 1.00 73.25 382 PRO A C 1
ATOM 2945 O O . PRO A 1 382 ? -13.541 5.449 18.961 1.00 73.25 382 PRO A O 1
ATOM 2948 N N . HIS A 1 383 ? -14.928 3.707 19.167 1.00 71.44 383 HIS A N 1
ATOM 2949 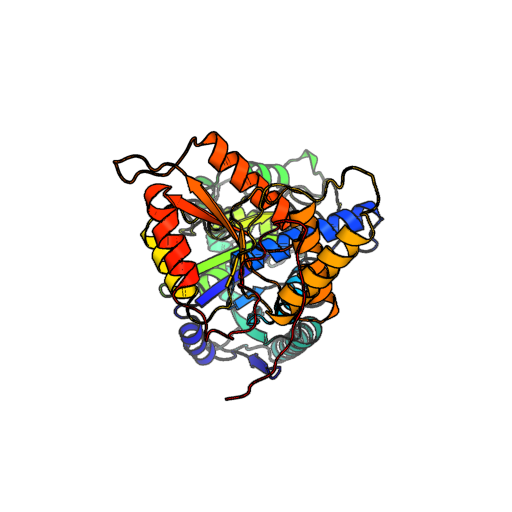C CA . HIS A 1 383 ? -15.592 3.920 17.887 1.00 71.44 383 HIS A CA 1
ATOM 2950 C C . HIS A 1 383 ? -16.800 4.848 18.076 1.00 71.44 383 HIS A C 1
ATOM 2952 O O . HIS A 1 383 ? -17.548 4.725 19.045 1.00 71.44 383 HIS A O 1
ATOM 2958 N N . LEU A 1 384 ? -17.017 5.772 17.145 1.00 78.38 384 LEU A N 1
ATOM 2959 C CA . LEU A 1 384 ? -18.172 6.668 17.162 1.00 78.38 384 LEU A CA 1
ATOM 2960 C C . LEU A 1 384 ? -19.303 6.060 16.331 1.00 78.38 384 LEU A C 1
ATOM 2962 O O . LEU A 1 384 ? -19.121 5.826 15.140 1.00 78.38 384 LEU A O 1
ATOM 2966 N N . ILE A 1 385 ? -20.473 5.830 16.926 1.00 75.06 385 ILE A N 1
ATOM 2967 C CA . ILE A 1 385 ? -21.685 5.409 16.212 1.00 75.06 385 ILE A CA 1
ATOM 2968 C C . ILE A 1 385 ? -22.644 6.592 16.142 1.00 75.06 385 ILE A C 1
ATOM 2970 O O . ILE A 1 385 ? -23.253 6.970 17.140 1.00 75.06 385 ILE A O 1
ATOM 2974 N N . TRP A 1 386 ? -22.826 7.133 14.941 1.00 78.69 386 TRP A N 1
ATOM 2975 C CA . TRP A 1 386 ? -23.865 8.115 14.672 1.00 78.69 386 TRP A CA 1
ATOM 2976 C C . TRP A 1 386 ? -25.177 7.410 14.334 1.00 78.69 386 TRP A C 1
ATOM 2978 O O . TRP A 1 386 ? -25.388 6.985 13.196 1.00 78.69 386 TRP A O 1
ATOM 2988 N N . ALA A 1 387 ? -26.055 7.278 15.323 1.00 69.19 387 ALA A N 1
ATOM 2989 C CA . ALA A 1 387 ? -27.367 6.664 15.189 1.00 69.19 387 ALA A CA 1
ATOM 2990 C C . ALA A 1 387 ? -28.402 7.705 14.744 1.00 69.19 387 ALA A C 1
ATOM 2992 O O . ALA A 1 387 ? -28.869 8.498 15.551 1.00 69.19 387 ALA A O 1
ATOM 2993 N N . LYS A 1 388 ? -28.805 7.722 13.469 1.00 67.88 388 LYS A N 1
ATOM 2994 C CA . LYS A 1 388 ? -29.819 8.680 12.999 1.00 67.88 388 LYS A CA 1
ATOM 2995 C C . LYS A 1 388 ? -31.137 8.001 12.667 1.00 67.88 388 LYS A C 1
ATOM 2997 O O . LYS A 1 388 ? -31.191 7.126 11.805 1.00 67.88 388 LYS A O 1
ATOM 3002 N N . GLY A 1 389 ? -32.197 8.482 13.312 1.00 62.91 389 GLY A N 1
ATOM 3003 C CA . GLY A 1 389 ? -33.575 8.196 12.939 1.00 62.91 389 GLY A CA 1
ATOM 3004 C C . GLY A 1 389 ? -33.929 8.751 11.563 1.00 62.91 389 GLY A C 1
ATOM 3005 O O . GLY A 1 389 ? -33.765 9.949 11.317 1.00 62.91 389 GLY A O 1
ATOM 3006 N N . VAL A 1 390 ? -34.407 7.885 10.675 1.00 62.28 390 VAL A N 1
ATOM 3007 C CA . VAL A 1 390 ? -34.896 8.215 9.336 1.00 62.28 390 VAL A CA 1
ATOM 3008 C C . VAL A 1 390 ? -36.209 7.490 9.067 1.00 62.28 390 VAL A C 1
ATOM 3010 O O . VAL A 1 390 ? -36.370 6.318 9.398 1.00 62.28 390 VAL A O 1
ATOM 3013 N N . ALA A 1 391 ? -37.164 8.179 8.441 1.00 56.16 391 ALA A N 1
ATOM 3014 C CA . ALA A 1 391 ? -38.387 7.540 7.970 1.00 56.16 391 ALA A CA 1
ATOM 3015 C C . ALA A 1 391 ? -38.039 6.604 6.802 1.00 56.16 391 ALA A C 1
ATOM 3017 O O . ALA A 1 391 ? -37.568 7.062 5.757 1.00 56.16 391 ALA A O 1
ATOM 3018 N N . MET A 1 392 ? -38.229 5.296 6.983 1.00 53.94 392 MET A N 1
ATOM 3019 C CA . MET A 1 392 ? -38.017 4.327 5.908 1.00 53.94 392 MET A CA 1
ATOM 3020 C C . MET A 1 392 ? -39.249 4.255 5.007 1.00 53.94 392 MET A C 1
ATOM 3022 O O . MET A 1 392 ? -40.389 4.314 5.465 1.00 53.94 392 MET A O 1
ATOM 3026 N N . SER A 1 393 ? -39.021 4.141 3.697 1.00 52.50 393 SER A N 1
ATOM 3027 C CA . SER A 1 393 ? -40.107 3.874 2.751 1.00 52.50 393 SER A CA 1
ATOM 3028 C C . SER A 1 393 ? -40.658 2.459 2.969 1.00 52.50 393 SER A C 1
ATOM 3030 O O . SER A 1 393 ? -39.897 1.529 3.241 1.00 52.50 393 SER A O 1
ATOM 3032 N N . ALA A 1 394 ? -41.973 2.281 2.806 1.00 49.09 394 ALA A N 1
ATOM 3033 C CA . ALA A 1 394 ? -42.666 1.005 3.032 1.00 49.09 394 ALA A CA 1
ATOM 3034 C C . ALA A 1 394 ? -42.139 -0.170 2.177 1.00 49.09 394 ALA A C 1
ATOM 3036 O O . ALA A 1 394 ? -42.422 -1.325 2.478 1.00 49.09 394 ALA A O 1
ATOM 3037 N N . SER A 1 395 ? -41.351 0.099 1.131 1.00 47.19 395 SER A N 1
ATOM 3038 C CA . SER A 1 395 ? -40.751 -0.909 0.251 1.00 47.19 395 SER A CA 1
ATOM 3039 C C . SER A 1 395 ? -39.395 -1.448 0.733 1.00 47.19 395 SER A C 1
ATOM 3041 O O . SER A 1 395 ? -38.696 -2.092 -0.045 1.00 47.19 395 SER A O 1
ATOM 3043 N N . GLY A 1 396 ? -38.969 -1.159 1.971 1.00 46.22 396 GLY A N 1
ATOM 3044 C CA . GLY A 1 396 ? -37.668 -1.607 2.498 1.00 46.22 396 GLY A CA 1
ATOM 3045 C C . GLY A 1 396 ? -36.461 -0.983 1.781 1.00 46.22 396 GLY A C 1
ATOM 3046 O O . GLY A 1 396 ? -35.337 -1.468 1.907 1.00 46.22 396 GLY A O 1
ATOM 3047 N N . GLY A 1 397 ? -36.701 0.080 1.005 1.00 46.56 397 GLY A N 1
ATOM 3048 C CA . GLY A 1 397 ? -35.693 0.805 0.242 1.00 46.56 397 GLY A CA 1
ATOM 3049 C C . GLY A 1 397 ? -34.903 1.798 1.092 1.00 46.56 397 GLY A C 1
ATOM 3050 O O . GLY A 1 397 ? -35.385 2.297 2.110 1.00 46.56 397 GLY A O 1
ATOM 3051 N N . VAL A 1 398 ? -33.682 2.084 0.630 1.00 48.78 398 VAL A N 1
ATOM 3052 C CA . VAL A 1 398 ? -32.661 2.901 1.302 1.00 48.78 398 VAL A CA 1
ATOM 3053 C C . VAL A 1 398 ? -33.237 4.242 1.806 1.00 48.78 398 VAL A C 1
ATOM 3055 O O . VAL A 1 398 ? -33.855 4.962 1.019 1.00 48.78 398 VAL A O 1
ATOM 3058 N N . PRO A 1 399 ? -33.027 4.607 3.084 1.00 49.94 399 PRO A N 1
ATOM 3059 C CA . PRO A 1 399 ? -33.746 5.706 3.727 1.00 49.94 399 PRO A CA 1
ATOM 3060 C C . PRO A 1 399 ? -33.262 7.108 3.313 1.00 49.94 399 PRO A C 1
ATOM 3062 O O . PRO A 1 399 ? -32.073 7.312 3.075 1.00 49.94 399 PRO A O 1
ATOM 3065 N N . GLY A 1 400 ? -34.178 8.086 3.314 1.00 56.22 400 GLY A N 1
ATOM 3066 C CA . GLY A 1 400 ? -33.894 9.531 3.257 1.00 56.22 400 GLY A CA 1
ATOM 3067 C C . GLY A 1 400 ? -33.429 10.103 1.906 1.00 56.22 400 GLY A C 1
ATOM 3068 O O . GLY A 1 400 ? -32.915 9.386 1.037 1.00 56.22 400 GLY A O 1
ATOM 3069 N N . ASP A 1 401 ? -33.587 11.426 1.753 1.00 63.00 401 ASP A N 1
ATOM 3070 C CA . ASP A 1 401 ? -33.050 12.213 0.633 1.00 63.00 401 ASP A CA 1
ATOM 3071 C C . ASP A 1 401 ? -31.563 11.869 0.424 1.00 63.00 401 ASP A C 1
ATOM 3073 O O . ASP A 1 401 ? -30.750 11.917 1.354 1.00 63.00 401 ASP A O 1
ATOM 3077 N N . ALA A 1 402 ? -31.202 11.481 -0.801 1.00 66.19 402 ALA A N 1
ATOM 3078 C CA . ALA A 1 402 ? -29.822 11.179 -1.171 1.00 66.19 402 ALA A CA 1
ATOM 3079 C C . ALA A 1 402 ? -28.877 12.356 -0.855 1.00 66.19 402 ALA A C 1
ATOM 3081 O O . ALA A 1 402 ? -27.715 12.133 -0.497 1.00 66.19 402 ALA A O 1
ATOM 3082 N N . GLY A 1 403 ? -29.391 13.592 -0.912 1.00 71.38 403 GLY A N 1
ATOM 3083 C CA . GLY A 1 403 ? -28.684 14.805 -0.512 1.00 71.38 403 GLY A CA 1
ATOM 3084 C C . GLY A 1 403 ? -28.283 14.806 0.964 1.00 71.38 403 GLY A C 1
ATOM 3085 O O . GLY A 1 403 ? -27.118 15.059 1.286 1.00 71.38 403 GLY A O 1
ATOM 3086 N N . GLU A 1 404 ? -29.199 14.456 1.873 1.00 69.88 404 GLU A N 1
ATOM 3087 C CA . GLU A 1 404 ? -28.899 14.403 3.306 1.00 69.88 404 GLU A CA 1
ATOM 3088 C C . GLU A 1 404 ? -27.878 13.304 3.624 1.00 69.88 404 GLU A C 1
ATOM 3090 O O . GLU A 1 404 ? -26.904 13.560 4.334 1.00 69.88 404 GLU A O 1
ATOM 3095 N N . ARG A 1 405 ? -28.014 12.109 3.038 1.00 69.75 405 ARG A N 1
ATOM 3096 C CA . ARG A 1 405 ? -27.028 11.026 3.220 1.00 69.75 405 ARG A CA 1
ATOM 3097 C C . ARG A 1 405 ? -25.629 11.439 2.778 1.00 69.75 405 ARG A C 1
ATOM 3099 O O . ARG A 1 405 ? -24.676 11.264 3.535 1.00 69.75 405 ARG A O 1
ATOM 3106 N N . SER A 1 406 ? -25.506 12.023 1.585 1.00 70.44 406 SER A N 1
ATOM 3107 C CA . SER A 1 406 ? -24.219 12.498 1.065 1.00 70.44 406 SER A CA 1
ATOM 3108 C C . SER A 1 406 ? -23.601 13.563 1.975 1.00 70.44 406 SER A C 1
ATOM 3110 O O . SER A 1 406 ? -22.420 13.480 2.315 1.00 70.44 406 SER A O 1
ATOM 3112 N N . LYS A 1 407 ? -24.406 14.526 2.445 1.00 76.19 407 LYS A N 1
ATOM 3113 C CA . LYS A 1 407 ? -23.965 15.559 3.392 1.00 76.19 407 LYS A CA 1
ATOM 3114 C C . LYS A 1 407 ? -23.422 14.951 4.688 1.00 76.19 407 LYS A C 1
ATOM 3116 O O . LYS A 1 407 ? -22.396 15.399 5.190 1.00 76.19 407 LYS A O 1
ATOM 3121 N N . ARG A 1 408 ? -24.091 13.930 5.225 1.00 73.06 408 ARG A N 1
ATOM 3122 C CA . ARG A 1 408 ? -23.733 13.286 6.500 1.00 73.06 408 ARG A CA 1
ATOM 3123 C C . ARG A 1 408 ? -22.485 12.415 6.387 1.00 73.06 408 ARG A C 1
ATOM 3125 O O . ARG A 1 408 ? -21.654 12.452 7.286 1.00 73.06 408 ARG A O 1
ATOM 3132 N N . VAL A 1 409 ? -22.314 11.699 5.275 1.00 71.06 409 VAL A N 1
ATOM 3133 C CA . VAL A 1 409 ? -21.070 10.968 4.983 1.00 71.06 409 VAL A CA 1
ATOM 3134 C C . VAL A 1 409 ? -19.891 11.936 4.909 1.00 71.06 409 VAL A C 1
ATOM 3136 O O . VAL A 1 409 ? -18.915 11.729 5.618 1.00 71.06 409 VAL A O 1
ATOM 3139 N N . LYS A 1 410 ? -20.020 13.047 4.167 1.00 72.69 410 LYS A N 1
ATOM 3140 C CA . LYS A 1 410 ? -18.975 14.086 4.100 1.00 72.69 410 LYS A CA 1
ATOM 3141 C C . LYS A 1 410 ? -18.633 14.662 5.473 1.00 72.69 410 LYS A C 1
ATOM 3143 O O . LYS A 1 410 ? -17.469 14.884 5.780 1.00 72.69 410 LYS A O 1
ATOM 3148 N N . GLN A 1 411 ? -19.647 14.882 6.308 1.00 74.88 411 GLN A N 1
ATOM 3149 C CA . GLN A 1 411 ? -19.450 15.301 7.692 1.00 74.88 411 GLN A CA 1
ATOM 3150 C C . GLN A 1 411 ? -18.660 14.247 8.485 1.00 74.88 411 GLN A C 1
ATOM 3152 O O . GLN A 1 411 ? -17.647 14.576 9.092 1.00 74.88 411 GLN A O 1
ATOM 3157 N N . ALA A 1 412 ? -19.071 12.979 8.462 1.00 71.00 412 ALA A N 1
ATOM 3158 C CA . ALA A 1 412 ? -18.345 11.912 9.150 1.00 71.00 412 ALA A CA 1
ATOM 3159 C C . ALA A 1 412 ? -16.892 11.787 8.656 1.00 71.00 412 ALA A C 1
ATOM 3161 O O . ALA A 1 412 ? -15.981 11.678 9.470 1.00 71.00 412 ALA A O 1
ATOM 3162 N N . GLU A 1 413 ? -16.654 11.878 7.347 1.00 66.38 413 GLU A N 1
ATOM 3163 C CA . GLU A 1 413 ? -15.311 11.910 6.755 1.00 66.38 413 GLU A CA 1
ATOM 3164 C C . GLU A 1 413 ? -14.471 13.076 7.286 1.00 66.38 413 GLU A C 1
ATOM 3166 O O . GLU A 1 413 ? -13.344 12.856 7.731 1.00 66.38 413 GLU A O 1
ATOM 3171 N N . GLN A 1 414 ? -15.031 14.288 7.323 1.00 73.56 414 GLN A N 1
ATOM 3172 C CA . GLN A 1 414 ? -14.375 15.454 7.914 1.00 73.56 414 GLN A CA 1
ATOM 3173 C C . GLN A 1 414 ? -14.043 15.221 9.398 1.00 73.56 414 GLN A C 1
ATOM 3175 O O . GLN A 1 414 ? -12.922 15.490 9.830 1.00 73.56 414 GLN A O 1
ATOM 3180 N N . TRP A 1 415 ? -14.972 14.653 10.176 1.00 72.19 415 TRP A N 1
ATOM 3181 C CA . TRP A 1 415 ? -14.741 14.336 11.589 1.00 72.19 415 TRP A CA 1
ATOM 3182 C C . TRP A 1 415 ? -13.563 13.383 11.769 1.00 72.19 415 TRP A C 1
ATOM 3184 O O . TRP A 1 415 ? -12.696 13.606 12.615 1.00 72.19 415 TRP A O 1
ATOM 3194 N N . MET A 1 416 ? -13.524 12.307 10.983 1.00 66.69 416 MET A N 1
ATOM 3195 C CA . MET A 1 416 ? -12.443 11.325 11.039 1.00 66.69 416 MET A CA 1
ATOM 3196 C C . MET A 1 416 ? -11.096 11.958 10.683 1.00 66.69 416 MET A C 1
ATOM 3198 O O . MET A 1 416 ? -10.094 11.630 11.311 1.00 66.69 416 MET A O 1
ATOM 3202 N N . GLN A 1 417 ? -11.059 12.889 9.727 1.00 62.81 417 GLN A N 1
ATOM 3203 C CA . GLN A 1 417 ? -9.837 13.617 9.366 1.00 62.81 417 GLN A CA 1
ATOM 3204 C C . GLN A 1 417 ? -9.345 14.543 10.490 1.00 62.81 417 GLN A C 1
ATOM 3206 O O . GLN A 1 417 ? -8.137 14.637 10.721 1.00 62.81 417 GLN A O 1
ATOM 3211 N N . GLU A 1 418 ? -10.263 15.218 11.187 1.00 67.81 418 GLU A N 1
ATOM 3212 C CA . GLU A 1 418 ? -9.944 16.147 12.278 1.00 67.81 418 GLU A CA 1
ATOM 3213 C C . GLU A 1 418 ? -9.573 15.425 13.581 1.00 67.81 418 GLU A C 1
ATOM 3215 O O . GLU A 1 418 ? -8.624 15.806 14.264 1.00 67.81 418 GLU A O 1
ATOM 3220 N N . SER A 1 419 ? -10.314 14.374 13.933 1.00 65.31 419 SER A N 1
ATOM 3221 C CA . SER A 1 419 ? -10.200 13.690 15.228 1.00 65.31 419 SER A CA 1
ATOM 3222 C C . SER A 1 419 ? -9.352 12.416 15.190 1.00 65.31 419 SER A C 1
ATOM 3224 O O . SER A 1 419 ? -8.870 11.984 16.239 1.00 65.31 419 SER A O 1
ATOM 3226 N N . ALA A 1 420 ? -9.158 11.815 14.010 1.00 63.56 420 ALA A N 1
ATOM 3227 C CA . ALA A 1 420 ? -8.629 10.459 13.824 1.00 63.56 420 ALA A CA 1
ATOM 3228 C C . ALA A 1 420 ? -9.437 9.366 14.556 1.00 63.56 420 ALA A C 1
ATOM 3230 O O . ALA A 1 420 ? -8.897 8.307 14.882 1.00 63.56 420 ALA A O 1
ATOM 3231 N N . VAL A 1 421 ? -10.723 9.615 14.829 1.00 66.19 421 VAL A N 1
ATOM 3232 C CA . VAL A 1 421 ? -11.634 8.645 15.448 1.00 66.19 421 VAL A CA 1
ATOM 3233 C C . VAL A 1 421 ? -12.561 8.059 14.384 1.00 66.19 421 VAL A C 1
ATOM 3235 O O . VAL A 1 421 ? -13.260 8.836 13.735 1.00 66.19 421 VAL A O 1
ATOM 3238 N N . PRO A 1 422 ? -12.607 6.725 14.199 1.00 65.38 422 PRO A N 1
ATOM 3239 C CA . PRO A 1 422 ? -13.522 6.083 13.262 1.00 65.38 422 PRO A CA 1
ATOM 3240 C C . PRO A 1 422 ? -14.988 6.411 13.556 1.00 65.38 422 PRO A C 1
ATOM 3242 O O . PRO A 1 422 ? -15.444 6.244 14.688 1.00 65.38 422 PRO A O 1
ATOM 3245 N N . VAL A 1 423 ? -15.732 6.812 12.524 1.00 72.50 423 VAL A N 1
ATOM 3246 C CA . VAL A 1 423 ? -17.179 7.051 12.598 1.00 72.50 423 VAL A CA 1
ATOM 3247 C C . VAL A 1 423 ? -17.913 5.957 11.829 1.00 72.50 423 VAL A C 1
ATOM 3249 O O . VAL A 1 423 ? -17.526 5.600 10.720 1.00 72.50 423 VAL A O 1
ATOM 3252 N N . ILE A 1 424 ? -18.986 5.442 12.417 1.00 71.88 424 ILE A N 1
ATOM 3253 C CA . ILE A 1 424 ? -19.945 4.510 11.826 1.00 71.88 424 ILE A CA 1
ATOM 3254 C C . ILE A 1 424 ? -21.271 5.255 11.734 1.00 71.88 424 ILE A C 1
ATOM 3256 O O . ILE A 1 424 ? -21.761 5.764 12.740 1.00 71.88 424 ILE A O 1
ATOM 3260 N N . ILE A 1 425 ? -21.866 5.326 10.544 1.00 73.31 425 ILE A N 1
ATOM 3261 C CA . ILE A 1 425 ? -23.200 5.915 10.386 1.00 73.31 425 ILE A CA 1
ATOM 3262 C C . ILE A 1 425 ? -24.219 4.781 10.435 1.00 73.31 425 ILE A C 1
ATOM 3264 O O . ILE A 1 425 ? -24.265 3.934 9.541 1.00 73.31 425 ILE A O 1
ATOM 3268 N N . TYR A 1 426 ? -25.042 4.780 11.480 1.00 71.94 426 TYR A N 1
ATOM 3269 C CA . TYR A 1 426 ? -26.086 3.794 11.717 1.00 71.94 426 TYR A CA 1
ATOM 3270 C C . TYR A 1 426 ? -27.456 4.419 11.440 1.00 71.94 426 TYR A C 1
ATOM 3272 O O . TYR A 1 426 ? -27.953 5.241 12.210 1.00 71.94 426 TYR A O 1
ATOM 3280 N N . TRP A 1 427 ? -28.071 4.048 10.317 1.00 69.25 427 TRP A N 1
ATOM 3281 C CA . TRP A 1 427 ? -29.404 4.535 9.965 1.00 69.25 427 TRP A CA 1
ATOM 3282 C C . TRP A 1 427 ? -30.464 3.660 10.637 1.00 69.25 427 TRP A C 1
ATOM 3284 O O . TRP A 1 427 ? -30.541 2.453 10.390 1.00 69.25 427 TRP A O 1
ATOM 3294 N N . ILE A 1 428 ? -31.277 4.273 11.496 1.00 66.06 428 ILE A N 1
ATOM 3295 C CA . ILE A 1 428 ? -32.358 3.605 12.222 1.00 66.06 428 ILE A CA 1
ATOM 3296 C C . ILE A 1 428 ? -33.676 4.004 11.586 1.00 66.06 428 ILE A C 1
ATOM 3298 O O . ILE A 1 428 ? -33.948 5.188 11.406 1.00 66.06 428 ILE A O 1
ATOM 3302 N N . ASP A 1 429 ? -34.505 3.016 11.268 1.00 63.28 429 ASP A N 1
ATOM 3303 C CA . ASP A 1 429 ? -35.893 3.277 10.914 1.00 63.28 429 ASP A CA 1
ATOM 3304 C C . ASP A 1 429 ? -36.597 3.943 12.097 1.00 63.28 429 ASP A C 1
ATOM 3306 O O . ASP A 1 429 ? -36.563 3.393 13.195 1.00 63.28 429 ASP A O 1
ATOM 3310 N N . ASN A 1 430 ? -37.265 5.078 11.886 1.00 62.19 430 ASN A N 1
ATOM 3311 C CA . ASN A 1 430 ? -38.080 5.726 12.914 1.00 62.19 430 ASN A CA 1
ATOM 3312 C C . ASN A 1 430 ? -39.053 4.755 13.605 1.00 62.19 430 ASN A C 1
ATOM 3314 O O . ASN A 1 430 ? -39.248 4.862 14.813 1.00 62.19 430 ASN A O 1
ATOM 3318 N N . ALA A 1 431 ? -39.599 3.772 12.879 1.00 59.28 431 ALA A N 1
ATOM 3319 C CA . ALA A 1 431 ? -40.465 2.737 13.449 1.00 59.28 431 ALA A CA 1
ATOM 3320 C C . ALA A 1 431 ? -39.717 1.739 14.357 1.00 59.28 431 ALA A C 1
ATOM 3322 O O . ALA A 1 431 ? -40.315 1.117 15.230 1.00 59.28 431 ALA A O 1
ATOM 3323 N N . GLN A 1 432 ? -38.405 1.591 14.165 1.00 57.03 432 GLN A N 1
ATOM 3324 C CA . GLN A 1 432 ? -37.525 0.718 14.941 1.00 57.03 432 GLN A CA 1
ATOM 3325 C C . GLN A 1 432 ? -36.718 1.473 16.000 1.00 57.03 432 GLN A C 1
ATOM 3327 O O . GLN A 1 432 ? -35.971 0.819 16.723 1.00 57.03 432 GLN A O 1
ATOM 3332 N N . ILE A 1 433 ? -36.819 2.806 16.106 1.00 55.91 433 ILE A N 1
ATOM 3333 C CA . ILE A 1 433 ? -36.035 3.580 17.082 1.00 55.91 433 ILE A CA 1
ATOM 3334 C C . ILE A 1 433 ? -36.328 3.104 18.494 1.00 55.91 433 ILE A C 1
ATOM 3336 O O . ILE A 1 433 ? -35.379 2.788 19.195 1.00 55.91 433 ILE A O 1
ATOM 3340 N N . SER A 1 434 ? -37.598 2.977 18.885 1.00 50.16 434 SER A N 1
ATOM 3341 C CA . SER A 1 434 ? -37.940 2.482 20.224 1.00 50.16 434 SER A CA 1
ATOM 3342 C C . SER A 1 434 ? -37.376 1.079 20.455 1.00 50.16 434 SER A C 1
ATOM 3344 O O . SER A 1 434 ? -36.550 0.918 21.335 1.00 50.16 434 SER A O 1
ATOM 3346 N N . ALA A 1 435 ? -37.651 0.108 19.577 1.00 53.56 435 ALA A N 1
ATOM 3347 C CA . ALA A 1 435 ? -37.153 -1.264 19.742 1.00 53.56 435 ALA A CA 1
ATOM 3348 C C . ALA A 1 435 ? -35.616 -1.403 19.665 1.00 53.56 435 ALA A C 1
ATOM 3350 O O . ALA A 1 435 ? -35.033 -2.266 20.312 1.00 53.56 435 ALA A O 1
ATOM 3351 N N . THR A 1 436 ? -34.936 -0.573 18.868 1.00 49.53 436 THR A N 1
ATOM 3352 C CA . THR A 1 436 ? -33.467 -0.585 18.745 1.00 49.53 436 THR A CA 1
ATOM 3353 C C . THR A 1 436 ? -32.812 0.122 19.925 1.00 49.53 436 THR A C 1
ATOM 3355 O O . THR A 1 436 ? -31.748 -0.304 20.357 1.00 49.53 436 THR A O 1
ATOM 3358 N N . MET A 1 437 ? -33.432 1.175 20.459 1.00 51.12 437 MET A N 1
ATOM 3359 C CA . MET A 1 437 ? -32.979 1.835 21.684 1.00 51.12 437 MET A CA 1
ATOM 3360 C C . MET A 1 437 ? -33.229 0.944 22.900 1.00 51.12 437 MET A C 1
ATOM 3362 O O . MET A 1 437 ? -32.326 0.810 23.716 1.00 51.12 437 MET A O 1
ATOM 3366 N N . ASP A 1 438 ? -34.368 0.250 22.957 1.00 48.06 438 ASP A N 1
ATOM 3367 C CA . ASP A 1 438 ? -34.673 -0.762 23.973 1.00 48.06 438 ASP A CA 1
ATOM 3368 C C . ASP A 1 438 ? -33.694 -1.952 23.887 1.00 48.06 438 ASP A C 1
ATOM 3370 O O . ASP A 1 438 ? -33.249 -2.465 24.906 1.00 48.06 438 ASP A O 1
ATOM 3374 N N . PHE A 1 439 ? -33.278 -2.362 22.681 1.00 45.94 439 PHE A N 1
ATOM 3375 C CA . PHE A 1 439 ? -32.253 -3.397 22.474 1.00 45.94 439 PHE A CA 1
ATOM 3376 C C . PHE A 1 439 ? -30.840 -2.936 22.864 1.00 45.94 439 PHE A C 1
ATOM 3378 O O . PHE A 1 439 ? -30.127 -3.657 23.558 1.00 45.94 439 PHE A O 1
ATOM 3385 N N . LEU A 1 440 ? -30.435 -1.721 22.470 1.00 45.00 440 LEU A N 1
ATOM 3386 C CA . LEU A 1 440 ? -29.172 -1.114 22.912 1.00 45.00 440 LEU A CA 1
ATOM 3387 C C . LEU A 1 440 ? -29.132 -0.916 24.437 1.00 45.00 440 LEU A C 1
ATOM 3389 O O . LEU A 1 440 ? -28.048 -0.838 25.007 1.00 45.00 440 LEU A O 1
ATOM 3393 N N . GLN A 1 441 ? -30.296 -0.853 25.086 1.00 48.31 441 GLN A N 1
ATOM 3394 C CA . GLN A 1 441 ? -30.457 -0.838 26.539 1.00 48.31 441 GLN A CA 1
ATOM 3395 C C . GLN A 1 441 ? -30.573 -2.245 27.161 1.00 48.31 441 GLN A C 1
ATOM 3397 O O . GLN A 1 441 ? -30.353 -2.383 28.359 1.00 48.31 441 GLN A O 1
ATOM 3402 N N . GLY A 1 442 ? -30.924 -3.277 26.385 1.00 39.25 442 GLY A N 1
ATOM 3403 C CA . GLY A 1 442 ? -31.373 -4.578 26.894 1.00 39.25 442 GLY A CA 1
ATOM 3404 C C . GLY A 1 442 ? -30.333 -5.703 26.923 1.00 39.25 442 GLY A C 1
ATOM 3405 O O . GLY A 1 442 ? -30.485 -6.619 27.725 1.00 39.25 442 GLY A O 1
ATOM 3406 N N . GLU A 1 443 ? -29.277 -5.662 26.100 1.00 40.09 443 GLU A N 1
ATOM 3407 C CA . GLU A 1 443 ? -28.288 -6.765 26.016 1.00 40.09 443 GLU A CA 1
ATOM 3408 C C . GLU A 1 443 ? -26.916 -6.475 26.652 1.00 40.09 443 GLU A C 1
ATOM 3410 O O . GLU A 1 443 ? -25.983 -7.270 26.536 1.00 40.09 443 GLU A O 1
ATOM 3415 N N . ALA A 1 444 ? -26.784 -5.378 27.393 1.00 38.22 444 ALA A N 1
ATOM 3416 C CA . ALA A 1 444 ? -25.613 -5.128 28.222 1.00 38.22 444 ALA A CA 1
ATOM 3417 C C . ALA A 1 444 ? -26.026 -4.375 29.485 1.00 38.22 444 ALA A C 1
ATOM 3419 O O . ALA A 1 444 ? -26.304 -3.186 29.389 1.00 38.22 444 ALA A O 1
ATOM 3420 N N . LEU A 1 445 ? -26.056 -5.059 30.638 1.00 36.62 445 LEU A N 1
ATOM 3421 C CA . LEU A 1 445 ? -25.527 -4.588 31.932 1.00 36.62 445 LEU A CA 1
ATOM 3422 C C . LEU A 1 445 ? -26.003 -5.484 33.087 1.00 36.62 445 LEU A C 1
ATOM 3424 O O . LEU A 1 445 ? -27.201 -5.628 33.322 1.00 36.62 445 LEU A O 1
ATOM 3428 N N . ASP A 1 446 ? -25.048 -5.985 33.877 1.00 31.48 446 ASP A N 1
ATOM 3429 C CA . ASP A 1 446 ? -25.265 -6.094 35.319 1.00 31.48 446 ASP A CA 1
ATOM 3430 C C . ASP A 1 446 ? -25.570 -4.677 35.828 1.00 31.48 446 ASP A C 1
ATOM 3432 O O . ASP A 1 446 ? -24.747 -3.761 35.741 1.00 31.48 446 ASP A O 1
ATOM 3436 N N . LEU A 1 447 ? -26.811 -4.488 36.265 1.00 31.98 447 LEU A N 1
ATOM 3437 C CA . LEU A 1 447 ? -27.361 -3.232 36.759 1.00 31.98 447 LEU A CA 1
ATOM 3438 C C . LEU A 1 447 ? -26.798 -2.954 38.158 1.00 31.98 447 LEU A C 1
ATOM 3440 O O . LEU A 1 447 ? -27.208 -3.577 39.135 1.00 31.98 447 LEU A O 1
ATOM 3444 N N . LEU A 1 448 ? -25.867 -2.004 38.266 1.00 28.30 448 LEU A N 1
ATOM 3445 C CA . LEU A 1 448 ? -25.517 -1.393 39.547 1.00 28.30 448 LEU A CA 1
ATOM 3446 C C . LEU A 1 448 ? -26.602 -0.377 39.915 1.00 28.30 448 LEU A C 1
ATOM 3448 O O . LEU A 1 448 ? -26.727 0.671 39.283 1.00 28.30 448 LEU A O 1
ATOM 3452 N N . ASP A 1 449 ? -27.377 -0.707 40.946 1.00 29.27 449 ASP A N 1
ATOM 3453 C CA . ASP A 1 449 ? -28.381 0.159 41.564 1.00 29.27 449 ASP A CA 1
ATOM 3454 C C . ASP A 1 449 ? -27.680 1.206 42.448 1.00 29.27 449 ASP A C 1
ATOM 3456 O O . ASP A 1 449 ? -27.585 1.109 43.669 1.00 29.27 449 ASP A O 1
ATOM 3460 N N . VAL A 1 450 ? -27.085 2.193 41.787 1.00 27.45 450 VAL A N 1
ATOM 3461 C CA . VAL A 1 450 ? -26.713 3.489 42.360 1.00 27.45 450 VAL A CA 1
ATOM 3462 C C . VAL A 1 450 ? -27.455 4.491 41.495 1.00 27.45 450 VAL A C 1
ATOM 3464 O O . VAL A 1 450 ? -27.464 4.318 40.282 1.00 27.45 450 VAL A O 1
ATOM 3467 N N . GLY A 1 451 ? -28.102 5.502 42.073 1.00 25.75 451 GLY A N 1
ATOM 3468 C CA . GLY A 1 451 ? -28.948 6.471 41.363 1.00 25.75 451 GLY A CA 1
ATOM 3469 C C . GLY A 1 451 ? -28.247 7.312 40.282 1.00 25.75 451 GLY A C 1
ATOM 3470 O O . GLY A 1 451 ? -28.173 8.528 40.399 1.00 25.75 451 GLY A O 1
ATOM 3471 N N . LEU A 1 452 ? -27.780 6.678 39.209 1.00 26.50 452 LEU A N 1
ATOM 3472 C CA . LEU A 1 452 ? -27.180 7.226 38.003 1.00 26.50 452 LEU A CA 1
ATOM 3473 C C . LEU A 1 452 ? -27.519 6.266 36.858 1.00 26.50 452 LEU A C 1
ATOM 3475 O O . LEU A 1 452 ? -26.818 5.302 36.559 1.00 26.50 452 LEU A O 1
ATOM 3479 N N . ARG A 1 453 ? -28.654 6.550 36.219 1.00 27.36 453 ARG A N 1
ATOM 3480 C CA . ARG A 1 453 ? -29.064 5.953 34.946 1.00 27.36 453 ARG A CA 1
ATOM 3481 C C . ARG A 1 453 ? -27.940 6.188 33.929 1.00 27.36 453 ARG A C 1
ATOM 3483 O O . ARG A 1 453 ? -27.553 7.332 33.712 1.00 27.36 453 ARG A O 1
ATOM 3490 N N . GLY A 1 454 ? -27.432 5.139 33.283 1.00 30.98 454 GLY A N 1
ATOM 3491 C CA . GLY A 1 454 ? -26.397 5.216 32.241 1.00 30.98 454 GLY A CA 1
ATOM 3492 C C . GLY A 1 454 ? -26.895 5.764 30.898 1.00 30.98 454 GLY A C 1
ATOM 3493 O O . GLY A 1 454 ? -26.622 5.189 29.853 1.00 30.98 454 GLY A O 1
ATOM 3494 N N . ALA A 1 455 ? -27.642 6.864 30.931 1.00 28.69 455 ALA A N 1
ATOM 3495 C CA . ALA A 1 455 ? -27.825 7.791 29.830 1.00 28.69 455 ALA A CA 1
ATOM 3496 C C . ALA A 1 455 ? -27.415 9.152 30.396 1.00 28.69 455 ALA A C 1
ATOM 3498 O O . ALA A 1 455 ? -28.038 9.622 31.348 1.00 28.69 455 ALA A O 1
ATOM 3499 N N . VAL A 1 456 ? -26.371 9.786 29.855 1.00 30.66 456 VAL A N 1
ATOM 3500 C CA . VAL A 1 456 ? -26.090 11.183 30.217 1.00 30.66 456 VAL A CA 1
ATOM 3501 C C . VAL A 1 456 ? -27.212 12.007 29.599 1.00 30.66 456 VAL A C 1
ATOM 3503 O O . VAL A 1 456 ? -27.223 12.256 28.399 1.00 30.66 456 VAL A O 1
ATOM 3506 N N . CYS A 1 457 ? -28.213 12.330 30.409 1.00 30.50 457 CYS A N 1
ATOM 3507 C CA . CYS A 1 457 ? -29.357 13.133 30.022 1.00 30.50 457 CYS A CA 1
ATOM 3508 C C . CYS A 1 457 ? -29.205 14.478 30.731 1.00 30.50 457 CYS A C 1
ATOM 3510 O O . CYS A 1 457 ? -29.180 14.526 31.959 1.00 30.50 457 CYS A O 1
ATOM 3512 N N . PHE A 1 458 ? -29.055 15.565 29.972 1.00 34.78 458 PHE A N 1
ATOM 3513 C CA . PHE A 1 458 ? -28.967 16.906 30.546 1.00 34.78 458 PHE A CA 1
ATOM 3514 C C . PHE A 1 458 ? -30.391 17.395 30.846 1.00 34.78 458 PHE A C 1
ATOM 3516 O O . PHE A 1 458 ? -31.063 17.935 29.964 1.00 34.78 458 PHE A O 1
ATOM 3523 N N . GLU A 1 459 ? -30.868 17.160 32.067 1.00 27.95 459 GLU A N 1
ATOM 3524 C CA . GLU A 1 459 ? -32.092 17.755 32.621 1.00 27.95 459 GLU A CA 1
ATOM 3525 C C . GLU A 1 459 ? -31.771 18.442 33.962 1.00 27.95 459 GLU A C 1
ATOM 3527 O O . GLU A 1 459 ? -30.866 18.023 34.678 1.00 27.95 459 GLU A O 1
ATOM 3532 N N . GLY A 1 460 ? -32.419 19.582 34.223 1.00 32.69 460 GLY A N 1
ATOM 3533 C CA . GLY A 1 460 ? -31.932 20.636 35.122 1.00 32.69 460 GLY A CA 1
ATOM 3534 C C . GLY A 1 460 ? -32.108 20.472 36.645 1.00 32.69 460 GLY A C 1
ATOM 3535 O O . GLY A 1 460 ? -32.742 19.555 37.146 1.00 32.69 460 GLY A O 1
ATOM 3536 N N . GLU A 1 461 ? -31.504 21.458 37.320 1.00 30.44 461 GLU A N 1
ATOM 3537 C CA . GLU A 1 461 ? -31.613 22.028 38.684 1.00 30.44 461 GLU A CA 1
ATOM 3538 C C . GLU A 1 461 ? -31.717 21.201 39.979 1.00 30.44 461 GLU A C 1
ATOM 3540 O O . GLU A 1 461 ? -31.420 21.785 41.019 1.00 30.44 461 GLU A O 1
ATOM 3545 N N . GLU A 1 462 ? -31.962 19.890 40.007 1.00 33.97 462 GLU A N 1
ATOM 3546 C CA . GLU A 1 462 ? -31.937 19.158 41.293 1.00 33.97 462 GLU A CA 1
ATOM 3547 C C . GLU A 1 462 ? -31.147 17.845 41.238 1.00 33.97 462 GLU A C 1
ATOM 3549 O O . GLU A 1 462 ? -31.677 16.776 40.951 1.00 33.97 462 GLU A O 1
ATOM 3554 N N . SER A 1 463 ? -29.862 17.922 41.600 1.00 32.09 463 SER A N 1
ATOM 3555 C CA . SER A 1 463 ? -29.019 16.751 41.877 1.00 32.09 463 SER A CA 1
ATOM 3556 C C . SER A 1 463 ? -28.576 16.768 43.341 1.00 32.09 463 SER A C 1
ATOM 3558 O O . SER A 1 463 ? -27.541 17.343 43.682 1.00 32.09 463 SER A O 1
ATOM 3560 N N . ALA A 1 464 ? -29.356 16.137 44.222 1.00 24.16 464 ALA A N 1
ATOM 3561 C CA . ALA A 1 464 ? -28.921 15.795 45.574 1.00 24.16 464 ALA A CA 1
ATOM 3562 C C . ALA A 1 464 ? -28.238 14.416 45.557 1.00 24.16 464 ALA A C 1
ATOM 3564 O O . ALA A 1 464 ? -28.836 13.420 45.157 1.00 24.16 464 ALA A O 1
ATOM 3565 N N . VAL A 1 465 ? -26.973 14.363 45.983 1.00 26.39 465 VAL A N 1
ATOM 3566 C CA . VAL A 1 465 ? -26.175 13.132 46.077 1.00 26.39 465 VAL A CA 1
ATOM 3567 C C . VAL A 1 465 ? -26.357 12.529 47.469 1.00 26.39 465 VAL A C 1
ATOM 3569 O O . VAL A 1 465 ? -25.897 13.106 48.452 1.00 26.39 465 VAL A O 1
ATOM 3572 N N . ALA A 1 466 ? -26.982 11.355 47.553 1.00 21.70 466 ALA A N 1
ATOM 3573 C CA . ALA A 1 466 ? -26.908 10.482 48.721 1.00 21.70 466 ALA A CA 1
ATOM 3574 C C . ALA A 1 466 ? -26.305 9.137 48.288 1.00 21.70 466 ALA A C 1
ATOM 3576 O O . ALA A 1 466 ? -26.873 8.423 47.466 1.00 21.70 466 ALA A O 1
ATOM 3577 N N . LEU A 1 467 ? -25.115 8.839 48.811 1.00 22.53 467 LEU A N 1
ATOM 3578 C CA . LEU A 1 467 ? -24.399 7.577 48.639 1.00 22.53 467 LEU A CA 1
ATOM 3579 C C . LEU A 1 467 ? -24.727 6.677 49.831 1.00 22.53 467 LEU A C 1
ATOM 3581 O O . LEU A 1 467 ? -24.294 6.973 50.943 1.00 22.53 467 LEU A O 1
ATOM 3585 N N . GLU A 1 468 ? -25.427 5.568 49.603 1.00 20.42 468 GLU A N 1
ATOM 3586 C CA . GLU A 1 468 ? -25.446 4.451 50.547 1.00 20.42 468 GLU A CA 1
ATOM 3587 C C . GLU A 1 468 ? -24.914 3.203 49.836 1.00 20.42 468 GLU A C 1
ATOM 3589 O O . GLU A 1 468 ? -25.495 2.695 48.879 1.00 20.42 468 GLU A O 1
ATOM 3594 N N . LEU A 1 469 ? -23.728 2.766 50.264 1.00 25.86 469 LEU A N 1
ATOM 3595 C CA . LEU A 1 469 ? -23.083 1.539 49.815 1.00 25.86 469 LEU A CA 1
ATOM 3596 C C . LEU A 1 469 ? -23.768 0.360 50.504 1.00 25.86 469 LEU A C 1
ATOM 3598 O O . LEU A 1 469 ? -23.615 0.188 51.713 1.00 25.86 469 LEU A O 1
ATOM 3602 N N . SER A 1 470 ? -24.436 -0.503 49.742 1.00 20.55 470 SER A N 1
ATOM 3603 C CA . SER A 1 470 ? -24.655 -1.878 50.186 1.00 20.55 470 SER A CA 1
ATOM 3604 C C . SER A 1 470 ? -24.034 -2.836 49.178 1.00 20.55 470 SER A C 1
ATOM 3606 O O . SER A 1 470 ? -24.368 -2.835 47.996 1.00 20.55 470 SER A O 1
ATOM 3608 N N . ALA A 1 471 ? -23.055 -3.593 49.664 1.00 26.77 471 ALA A N 1
ATOM 3609 C CA . ALA A 1 471 ? -22.421 -4.679 48.944 1.00 26.77 471 ALA A CA 1
ATOM 3610 C C . ALA A 1 471 ? -23.350 -5.897 48.910 1.00 26.77 471 ALA A C 1
ATOM 3612 O O . ALA A 1 471 ? -23.901 -6.271 49.951 1.00 26.77 471 ALA A O 1
ATOM 3613 N N . LYS A 1 472 ? -23.426 -6.557 47.753 1.00 27.42 472 LYS A N 1
ATOM 3614 C CA . LYS A 1 472 ? -23.547 -8.013 47.651 1.00 27.42 472 LYS A CA 1
ATOM 3615 C C . LYS A 1 472 ? -22.688 -8.520 46.510 1.00 27.42 472 LYS A C 1
ATOM 3617 O O . LYS A 1 472 ? -22.788 -7.929 45.416 1.00 27.42 472 LYS A O 1
#

pLDDT: mean 79.37, std 19.56, range [20.42, 98.69]

Sequence (472 aa):
MQKMMRVLDTADDRNHFKADLAGKRILHVKGFGSGFGYATPTQAELEAKQQREAVVAMSMFGPHFLVVDGDPWGVGFQRHIKAFIDWKRQSGGPLPQLIWAKNVKMSEGSPSDAGERSKRVKQAEQWMEQCTICVIVYWIDNAWIGAKMDALYGEGTVAKLEPEKFSTRGLVSITTGDMPPWVAGLGTDIWESVKAMEDPIRQDQQCFEKCSFENSAKGNAIFEALDLPDLAAHGVACLGGGESVVLELATKYLNSMSGFDASNAAVFPHSRGREGADPRLPQHLGAAFKVLVLNTAPARDHFRAGLAGKRLLHVKNSGRGFEVAGSAPTELEAKQQRETLVAVTSFGPDYLVFDGNPWEPGFQWLVRAFVDLQRQSGGPLPHLIWAKGVAMSASGGVPGDAGERSKRVKQAEQWMQESAVPVIIYWIDNAQISATMDFLQGEALDLLDVGLRGAVCFEGEESAVALELSAK

Organism: NCBI:txid73915

Secondary structure (DSSP, 8-state):
----EEE--SHHHHHHHHHHTTT-EEEEEEE-SS--SS--HHHHHHHHHHHHHHHHHHHHH--SEEEE-S-SS-SSHHHHHHHHHHHHHHTTPPPPEEEEEEEE-EETTEE--HHHHHHHHHHHHHHHHHH-S-EEEEEEEHHHHHHHHHHHH-TTHHHHHTTS-TT-BSSS-SSSSS--GGGGGB-HHHHHHHHHHH-GGGGGG-S-BHHHHHHHHHHHHHHHHH--TT-SEEEEEEES--HHHHHHIIIIITBTTS---GGGEEEE----S-TTTS--PPPEE-GGGS-EEE-SHHHHHHHHHHTTT--EEEE---S-----SSSPPPHHHHHHHHHHHHHHHHH--SEEEE-S-TTSHHHHHHHHHHHHHHHHHTPPPPEEEEEEEE---TT-PPPS-HHHHHHHHHHHHHHHHHH---EEEEEEEGGGHHHHHHHHHHSS-----SS--SSB----S-----------

Radius of gyration: 25.89 Å; chains: 1; bounding box: 68×58×81 Å